Protein 7QFT (pdb70)

GO terms:
  GO:0005515 protein binding (F, IPI)
  GO:0005654 nucleoplasm (C, IDA)
  GO:0005576 extracellular region (C, IDA)
  GO:0005737 cytoplasm (C, IDA)
  GO:0045745 positive regulation of G protein-coupled receptor signaling pathway (P, IDA)
  GO:0004252 serine-type endopeptidase activity (F, IDA)
  GO:0005576 extracellular region (C, HDA)

Radius of gyration: 23.7 Å; Cα contacts (8 Å, |Δi|>4): 1244; chains: 2; bounding box: 54×42×67 Å

Foldseek 3Di:
DEPWFFDDLQPQQQKKFKDDPLDTAEIWGNAFQFKTKFFQVSDDPWIKIKGLDFFQPDPDPRIDIFTFPDKAQDPPQDVVLRFRGMIMTTTPDGHDDDSNHDGFAADQDLVDDFFKWKAKFQAAYPVRDTGRGITMDIKGWDDPVLQCVQVPPRDDPQKTWIAHQPWQDADAGSHGNTATATPRHGQWGQGAWDVVRGPNPHTGMTGGRSVCPVVVVVVVVD/DEPFAFDDLLPAQQKKFKDDPRHTAEIWGAAFQFKTKFFQVSDDQWIKIKGLDFFQVDDDPQIDIWTFPDKAQDPPQDVVLRFSGMIMTTTPDGRDDDSNHDGFAADQDLVDDQFKWKWKFQDAYPVRDTGRGMTMDIKGWDDPVLQCVLVPPRDDPQKTWIAHQPWQDADQGSHGGTATATPRHGQWGQGAWDPVRGPNRHTTITGGRNVCVVVVVVVVDD

Structure (mmCIF, N/CA/C/O backbone):
data_7QFT
#
_entry.id   7QFT
#
_cell.length_a   38.370
_cell.length_b   39.970
_cell.length_c   65.070
_cell.angle_alpha   81.900
_cell.angle_beta   84.950
_cell.angle_gamma   70.710
#
_symmetry.space_group_name_H-M   'P 1'
#
loop_
_entity.id
_entity.type
_entity.pdbx_description
1 polymer Kallikrein-6
2 polymer 'KLK6 Activity-Based Probe (Ahx-DPhe-Cha-Dht-Arg-DPP)'
3 water water
#
loop_
_atom_site.group_PDB
_atom_site.id
_atom_site.type_symbol
_atom_site.label_atom_id
_atom_site.label_alt_id
_atom_site.label_comp_id
_atom_site.label_asym_id
_atom_site.label_entity_id
_atom_site.label_seq_id
_atom_site.pdbx_PDB_ins_code
_atom_site.Cartn_x
_atom_site.Cartn_y
_atom_site.Cartn_z
_atom_site.occupancy
_atom_site.B_iso_or_equiv
_atom_site.auth_seq_id
_atom_site.auth_comp_id
_atom_site.auth_asym_id
_atom_site.auth_atom_id
_atom_site.pdbx_PDB_model_num
ATOM 1 N N . LEU A 1 1 ? 5.20013 9.36975 -5.04054 1.000 12.92000 16 LEU A N 1
ATOM 2 C CA . LEU A 1 1 ? 4.00839 10.22009 -5.07443 1.000 13.78000 16 LEU A CA 1
ATOM 3 C C . LEU A 1 1 ? 4.07856 11.24747 -3.95906 1.000 11.22000 16 LEU A C 1
ATOM 4 O O . LEU A 1 1 ? 4.62480 10.99915 -2.87950 1.000 13.36000 16 LEU A O 1
ATOM 9 N N . VAL A 1 2 ? 3.54556 12.43133 -4.24063 1.000 13.20000 17 VAL A N 1
ATOM 10 C CA . VAL A 1 2 ? 3.72237 13.58857 -3.37334 1.000 12.65000 17 VAL A CA 1
ATOM 11 C C . VAL A 1 2 ? 2.44109 13.83279 -2.60339 1.000 16.62000 17 VAL A C 1
ATOM 12 O O . VAL A 1 2 ? 1.33515 13.72172 -3.15245 1.000 14.58000 17 VAL A O 1
ATOM 16 N N . HIS A 1 3 ? 2.60389 14.17073 -1.32533 1.000 13.98000 18 HIS A N 1
ATOM 17 C CA . HIS A 1 3 ? 1.56956 14.63511 -0.41556 1.000 13.42000 18 HIS A CA 1
ATOM 18 C C . HIS A 1 3 ? 0.65483 13.52086 0.07137 1.000 14.88000 18 HIS A C 1
ATOM 19 O O . HIS A 1 3 ? -0.42581 13.79540 0.60012 1.000 16.69000 18 HIS A O 1
ATOM 26 N N . GLY A 1 4 ? 1.10786 12.27968 -0.01678 1.000 16.17000 19 GLY A N 1
ATOM 27 C CA . GLY A 1 4 ? 0.42963 11.12453 0.53091 1.000 16.87000 19 GLY A CA 1
ATOM 28 C C . GLY A 1 4 ? 1.06975 10.69242 1.83393 1.000 18.15000 19 GLY A C 1
ATOM 29 O O . GLY A 1 4 ? 1.62129 11.50703 2.58626 1.000 16.18000 19 GLY A O 1
ATOM 30 N N . GLY A 1 5 ? 0.95325 9.40646 2.13381 1.000 13.37000 20 GLY A N 1
ATOM 31 C CA . GLY A 1 5 ? 1.58442 8.86511 3.30708 1.000 12.50000 20 GLY A CA 1
ATOM 32 C C . GLY A 1 5 ? 1.73253 7.37812 3.12565 1.000 16.10000 20 GLY A C 1
ATOM 33 O O . GLY A 1 5 ? 1.28697 6.80860 2.13104 1.000 15.71000 20 GLY A O 1
ATOM 34 N N . PRO A 1 6 ? 2.38762 6.72304 4.07114 1.000 13.29000 21 PRO A N 1
ATOM 35 C CA . PRO A 1 6 ? 2.58864 5.27752 3.95020 1.000 15.46000 21 PRO A CA 1
ATOM 36 C C . PRO A 1 6 ? 1.26939 4.50706 3.87279 1.000 15.62000 21 PRO A C 1
ATOM 37 O O . PRO A 1 6 ? 0.31172 4.77066 4.61601 1.000 17.38000 21 PRO A O 1
ATOM 41 N N . CYS A 1 7 ? 1.21791 3.55604 2.94658 1.000 14.80000 22 CYS A N 1
ATOM 42 C CA . CYS A 1 7 ? 0.01621 2.75024 2.81934 1.000 13.09000 22 CYS A CA 1
ATOM 43 C C . CYS A 1 7 ? -0.14685 1.80583 3.99867 1.000 14.25000 22 CYS A C 1
ATOM 44 O O . CYS A 1 7 ? 0.81945 1.45168 4.68768 1.000 18.18000 22 CYS A O 1
ATOM 47 N N . ASP A 1 8 ? -1.39427 1.36852 4.19241 1.000 18.86000 23 ASP A N 1
ATOM 48 C CA . ASP A 1 8 ? -1.66938 0.22654 5.05586 1.000 25.99000 23 ASP A CA 1
ATOM 49 C C . ASP A 1 8 ? -1.00028 -1.01795 4.48924 1.000 20.66000 23 ASP A C 1
ATOM 50 O O . ASP A 1 8 ? -1.01560 -1.25912 3.27897 1.000 23.42000 23 ASP A O 1
ATOM 55 N N . LYS A 1 9 ? -0.40231 -1.79972 5.38759 1.000 20.08000 24 LYS A N 1
ATOM 56 C CA . LYS A 1 9 ? 0.39940 -2.95677 5.01304 1.000 17.11000 24 LYS A CA 1
ATOM 57 C C . LYS A 1 9 ? -0.38388 -3.99570 4.21086 1.000 19.21000 24 LYS A C 1
ATOM 58 O O . LYS A 1 9 ? 0.20196 -4.68340 3.36669 1.000 19.36000 24 LYS A O 1
ATOM 64 N N . THR A 1 10 ? -1.68568 -4.15383 4.47062 1.000 18.81000 25 THR A N 1
ATOM 65 C CA . THR A 1 10 ? -2.44322 -5.24705 3.86778 1.000 20.59000 25 THR A CA 1
ATOM 66 C C . THR A 1 10 ? -3.30775 -4.82720 2.68101 1.000 19.53000 25 THR A C 1
ATOM 67 O O . THR A 1 10 ? -4.04379 -5.65829 2.15833 1.000 24.53000 25 THR A O 1
ATOM 71 N N . SER A 1 11 ? -3.21038 -3.58387 2.22112 1.000 18.22000 26 SER A N 1
ATOM 72 C CA A SER A 1 11 ? -4.17540 -3.00853 1.29645 0.500 20.32000 26 SER A CA 1
ATOM 73 C CA B SER A 1 11 ? -4.18725 -3.04362 1.28886 0.500 20.32000 26 SER A CA 1
ATOM 74 C C . SER A 1 11 ? -3.68199 -2.94223 -0.13897 1.000 18.14000 26 SER A C 1
ATOM 75 O O . SER A 1 11 ? -4.42381 -2.47548 -1.00794 1.000 23.68000 26 SER A O 1
ATOM 80 N N . HIS A 1 12 ? -2.45605 -3.38626 -0.41673 1.000 15.57000 27 HIS A N 1
ATOM 81 C CA . HIS A 1 12 ? -1.87898 -3.24827 -1.75856 1.000 11.83000 27 HIS A CA 1
ATOM 82 C C . HIS A 1 12 ? -1.27143 -4.55317 -2.27778 1.000 12.01000 27 HIS A C 1
ATOM 83 O O . HIS A 1 12 ? -0.18473 -4.55711 -2.85226 1.000 13.03000 27 HIS A O 1
ATOM 90 N N . PRO A 1 13 ? -1.99465 -5.67755 -2.19046 1.000 12.07000 28 PRO A N 1
ATOM 91 C CA . PRO A 1 13 ? -1.37577 -6.96178 -2.56900 1.000 11.47000 28 PRO A CA 1
ATOM 92 C C . PRO A 1 13 ? -1.10495 -7.09698 -4.06853 1.000 10.04000 28 PRO A C 1
ATOM 93 O O . PRO A 1 13 ? -0.36784 -8.00661 -4.46620 1.000 13.72000 28 PRO A O 1
ATOM 97 N N . TYR A 1 14 ? -1.64853 -6.20822 -4.88844 1.000 12.51000 29 TYR A N 1
ATOM 98 C CA . TYR A 1 14 ? -1.44209 -6.20394 -6.32741 1.000 10.86000 29 TYR A CA 1
ATOM 99 C C . TYR A 1 14 ? -0.25502 -5.34930 -6.74678 1.000 13.75000 29 TYR A C 1
ATOM 100 O O . TYR A 1 14 ? 0.08024 -5.31856 -7.93500 1.000 12.31000 29 TYR A O 1
ATOM 109 N N . GLN A 1 15 ? 0.38582 -4.65445 -5.81658 1.000 11.50000 30 GLN A N 1
ATOM 110 C CA . GLN A 1 15 ? 1.42346 -3.71492 -6.21506 1.000 12.04000 30 GLN A CA 1
ATOM 111 C C . GLN A 1 15 ? 2.69135 -4.47116 -6.57314 1.000 11.81000 30 GLN A C 1
ATOM 112 O O . GLN A 1 15 ? 3.17022 -5.29260 -5.79310 1.000 13.70000 30 GLN A O 1
ATOM 118 N N . ALA A 1 16 ? 3.27817 -4.13484 -7.72095 1.000 12.00000 31 ALA A N 1
ATOM 119 C CA . ALA A 1 16 ? 4.56555 -4.67595 -8.11273 1.000 10.76000 31 ALA A CA 1
ATOM 120 C C . ALA A 1 16 ? 5.59674 -3.55655 -8.07436 1.000 12.24000 31 ALA A C 1
ATOM 121 O O . ALA A 1 16 ? 5.28875 -2.38585 -8.31017 1.000 12.92000 31 ALA A O 1
ATOM 123 N N . ALA A 1 17 ? 6.82697 -3.92826 -7.77054 1.000 12.47000 32 ALA A N 1
ATOM 124 C CA . ALA A 1 17 ? 7.96517 -3.03823 -7.89874 1.000 12.26000 32 ALA A CA 1
ATOM 125 C C . ALA A 1 17 ? 8.79702 -3.55621 -9.05683 1.000 13.25000 32 ALA A C 1
ATOM 126 O O . ALA A 1 17 ? 9.10611 -4.74863 -9.11094 1.000 15.57000 32 ALA A O 1
ATOM 128 N N . LEU A 1 18 ? 9.17874 -2.67004 -9.96339 1.000 11.31000 33 LEU A N 1
ATOM 129 C CA . LEU A 1 18 ? 10.01889 -3.03027 -11.09361 1.000 12.17000 33 LEU A CA 1
ATOM 130 C C . LEU A 1 18 ? 11.40715 -2.47984 -10.81872 1.000 12.83000 33 LEU A C 1
ATOM 131 O O . LEU A 1 18 ? 11.56643 -1.28387 -10.57470 1.000 14.40000 33 LEU A O 1
ATOM 136 N N . TYR A 1 19 ? 12.39985 -3.34929 -10.86766 1.000 13.45000 34 TYR A N 1
ATOM 137 C CA . TYR A 1 19 ? 13.77485 -2.96026 -10.61069 1.000 15.74000 34 TYR A CA 1
ATOM 138 C C . TYR A 1 19 ? 14.63476 -3.21672 -11.83729 1.000 14.20000 34 TYR A C 1
ATOM 139 O O . TYR A 1 19 ? 14.35283 -4.09040 -12.65948 1.000 15.15000 34 TYR A O 1
ATOM 148 N N . THR A 1 20 ? 15.70065 -2.43081 -11.94480 1.000 13.07000 35 THR A N 1
ATOM 149 C CA . THR A 1 20 ? 16.80962 -2.77684 -12.81715 1.000 14.70000 35 THR A CA 1
ATOM 150 C C . THR A 1 20 ? 18.07918 -2.47924 -12.04397 1.000 16.49000 35 THR A C 1
ATOM 151 O O . THR A 1 20 ? 18.12684 -1.51668 -11.26870 1.000 14.57000 35 THR A O 1
ATOM 155 N N . SER A 1 21 ? 19.07420 -3.35737 -12.20132 1.000 19.09000 36 SER A N 1
ATOM 156 C CA . SER A 1 21 ? 20.37706 -3.19488 -11.54487 1.000 18.51000 36 SER A CA 1
ATOM 157 C C . SER A 1 21 ? 20.22003 -3.01179 -10.03686 1.000 21.92000 36 SER A C 1
ATOM 158 O O . SER A 1 21 ? 20.94031 -2.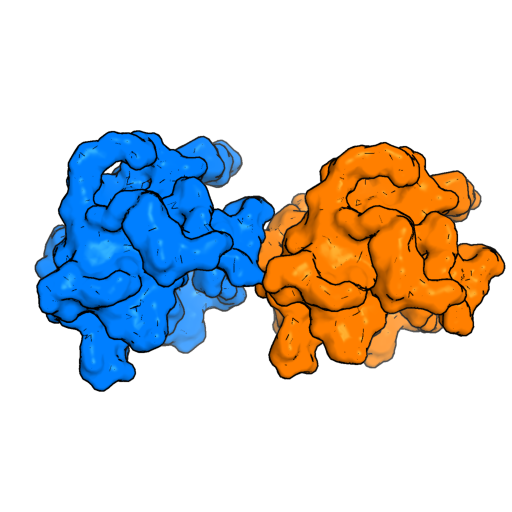23345 -9.40376 1.000 21.37000 36 SER A O 1
ATOM 161 N N . GLY A 1 22 ? 19.23444 -3.69774 -9.46208 1.000 18.88000 38 GLY A N 1
ATOM 162 C CA . GLY A 1 22 ? 19.04556 -3.70111 -8.02110 1.000 21.90000 38 GLY A CA 1
ATOM 163 C C . GLY A 1 22 ? 18.31941 -2.50463 -7.44958 1.000 17.61000 38 GLY A C 1
ATOM 164 O O . GLY A 1 22 ? 18.25114 -2.37033 -6.22585 1.000 19.65000 38 GLY A O 1
ATOM 165 N N . HIS A 1 23 ? 17.79745 -1.62102 -8.28746 1.000 17.11000 39 HIS A N 1
ATOM 166 C CA . HIS A 1 23 ? 17.17028 -0.39208 -7.82661 1.000 18.44000 39 HIS A CA 1
ATOM 167 C C . HIS A 1 23 ? 15.79994 -0.18728 -8.45578 1.000 18.77000 39 HIS A C 1
ATOM 168 O O . HIS A 1 23 ? 15.56709 -0.56241 -9.60280 1.000 15.27000 39 HIS A O 1
ATOM 175 N N . LEU A 1 24 ? 14.89100 0.39745 -7.68093 1.000 15.72000 40 LEU A N 1
ATOM 176 C CA . LEU A 1 24 ? 13.55141 0.71344 -8.17454 1.000 15.90000 40 LEU A CA 1
ATOM 177 C C . LEU A 1 24 ? 13.59364 1.53844 -9.45638 1.000 18.18000 40 LEU A C 1
ATOM 178 O O . LEU A 1 24 ? 14.29465 2.54553 -9.53627 1.000 18.27000 40 LEU A O 1
ATOM 183 N N . LEU A 1 25 ? 12.81887 1.11631 -10.45448 1.000 13.81000 41 LEU A N 1
ATOM 184 C CA . LEU A 1 25 ? 12.61420 1.88144 -11.67410 1.000 14.61000 41 LEU A CA 1
ATOM 185 C C . LEU A 1 25 ? 11.18833 2.40351 -11.79087 1.000 14.01000 41 LEU A C 1
ATOM 186 O O . LEU A 1 25 ? 10.95976 3.58073 -12.10233 1.000 17.81000 41 LEU A O 1
ATOM 191 N N . CYS A 1 26 ? 10.21850 1.53552 -11.54067 1.000 13.05000 42 CYS A N 1
ATOM 192 C CA . CYS A 1 26 ? 8.82478 1.83646 -11.81158 1.000 12.42000 42 CYS A CA 1
ATOM 193 C C . CYS A 1 26 ? 7.96708 1.00091 -10.89138 1.000 13.73000 42 CYS A C 1
ATOM 194 O O . CYS A 1 26 ? 8.45499 0.11417 -10.19832 1.000 11.69000 42 CYS A O 1
ATOM 197 N N . GLY A 1 27 ? 6.67699 1.31550 -10.87784 1.000 11.46000 43 GLY A N 1
ATOM 198 C CA . GLY A 1 27 ? 5.69492 0.41307 -10.33054 1.000 9.29000 43 GLY A CA 1
ATOM 199 C C . GLY A 1 27 ? 5.06996 -0.44885 -11.41079 1.000 13.48000 43 GLY A C 1
ATOM 200 O O . GLY A 1 27 ? 5.34375 -0.32424 -12.61006 1.000 11.02000 43 GLY A O 1
ATOM 201 N N . GLY A 1 28 ? 4.17847 -1.31656 -10.96201 1.000 10.13000 44 GLY A N 1
ATOM 202 C CA . GLY A 1 28 ? 3.43720 -2.19196 -11.85125 1.000 14.18000 44 GLY A CA 1
ATOM 203 C C . GLY A 1 28 ? 2.29653 -2.78954 -11.06092 1.000 11.42000 44 GLY A C 1
ATOM 204 O O . GLY A 1 28 ? 2.19065 -2.58960 -9.84775 1.000 12.56000 44 GLY A O 1
ATOM 205 N N . VAL A 1 29 ? 1.42280 -3.49518 -11.77171 1.000 10.35000 45 VAL A N 1
ATOM 206 C CA . VAL A 1 29 ? 0.23248 -4.07250 -11.15435 1.000 10.07000 45 VAL A CA 1
ATOM 207 C C . VAL A 1 29 ? 0.15298 -5.54749 -11.51960 1.000 13.95000 45 VAL A C 1
ATOM 208 O O . VAL A 1 29 ? 0.08655 -5.88935 -12.70522 1.000 12.12000 45 VAL A O 1
ATOM 212 N N . LEU A 1 30 ? 0.08852 -6.41797 -10.51452 1.000 11.95000 46 LEU A N 1
ATOM 213 C CA . LEU A 1 30 ? 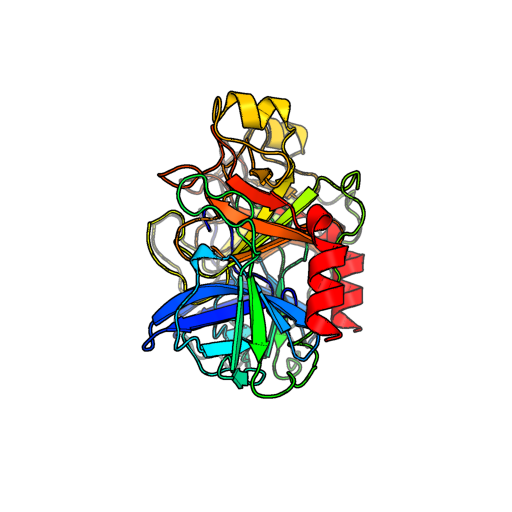-0.13882 -7.82308 -10.81140 1.000 9.76000 46 LEU A CA 1
ATOM 214 C C . LEU A 1 30 ? -1.58055 -7.95965 -11.25531 1.000 11.28000 46 LEU A C 1
ATOM 215 O O . LEU A 1 30 ? -2.48581 -7.60836 -10.49811 1.000 12.04000 46 LEU A O 1
ATOM 220 N N . ILE A 1 31 ? -1.80781 -8.44238 -12.47588 1.000 13.82000 47 ILE A N 1
ATOM 221 C CA . ILE A 1 31 ? -3.16636 -8.60394 -12.99216 1.000 12.60000 47 ILE A CA 1
ATOM 222 C C . ILE A 1 31 ? -3.53036 -10.05239 -13.26297 1.000 17.18000 47 ILE A C 1
ATOM 223 O O . ILE A 1 31 ? -4.68240 -10.31851 -13.61957 1.000 15.88000 47 ILE A O 1
ATOM 228 N N . HIS A 1 32 ? -2.58561 -10.97289 -13.15080 1.000 14.40000 48 HIS A N 1
ATOM 229 C CA . HIS A 1 32 ? -2.70618 -12.39260 -13.42321 1.000 13.97000 48 HIS A CA 1
ATOM 230 C C . HIS A 1 32 ? -1.46794 -13.00981 -12.78432 1.000 14.46000 48 HIS A C 1
ATOM 231 O O . HIS A 1 32 ? -0.42858 -12.35050 -12.70674 1.000 14.95000 48 HIS A O 1
ATOM 238 N N . PRO A 1 33 ? -1.51710 -14.23960 -12.31396 1.000 12.34000 49 PRO A N 1
ATOM 239 C CA . PRO A 1 33 ? -0.32858 -14.82329 -11.67221 1.000 12.15000 49 PRO A CA 1
ATOM 240 C C . PRO A 1 33 ? 0.93439 -14.77658 -12.52067 1.000 15.39000 49 PRO A C 1
ATOM 241 O O . PRO A 1 33 ? 2.04260 -14.71898 -11.97625 1.000 17.75000 49 PRO A O 1
ATOM 245 N N . LEU A 1 34 ? 0.78796 -14.71027 -13.84340 1.000 12.78000 50 LEU A N 1
ATOM 246 C CA . LEU A 1 34 ? 1.93149 -14.75654 -14.72510 1.000 14.22000 50 LEU A CA 1
ATOM 247 C C . LEU A 1 34 ? 2.27057 -13.39812 -15.31337 1.000 17.05000 50 LEU A C 1
ATOM 248 O O . LEU A 1 34 ? 3.26804 -13.29050 -16.03934 1.000 15.60000 50 LEU A O 1
ATOM 253 N N . TRP A 1 35 ? 1.48042 -12.35890 -15.02896 1.000 16.44000 51 TRP A N 1
ATOM 254 C CA . TRP A 1 35 ? 1.60924 -11.10400 -15.76640 1.000 12.58000 51 TRP A CA 1
ATOM 255 C C . TRP A 1 35 ? 1.46151 -9.87125 -14.89289 1.000 13.47000 51 TRP A C 1
ATOM 256 O O . TRP A 1 35 ? 0.47325 -9.71899 -14.15721 1.000 12.88000 51 TRP A O 1
ATOM 267 N N . VAL A 1 36 ? 2.39506 -8.95203 -15.08062 1.000 14.63000 52 VAL A N 1
ATOM 268 C CA . VAL A 1 36 ? 2.38749 -7.63943 -14.45131 1.000 12.08000 52 VAL A CA 1
ATOM 269 C C . VAL A 1 36 ? 2.15677 -6.59394 -15.53556 1.000 12.42000 52 VAL A C 1
ATOM 270 O O . VAL A 1 36 ? 2.81844 -6.61047 -16.57850 1.000 14.34000 52 VAL A O 1
ATOM 274 N N . LEU A 1 37 ? 1.18810 -5.72023 -15.31012 1.000 10.65000 53 LEU A N 1
ATOM 275 C CA . LEU A 1 37 ? 0.92500 -4.58864 -16.17396 1.000 12.59000 53 LEU A CA 1
ATOM 276 C C . LEU A 1 37 ? 1.72412 -3.37124 -15.70855 1.000 11.91000 53 LEU A C 1
ATOM 277 O O . LEU A 1 37 ? 1.85065 -3.10608 -14.50123 1.000 13.90000 53 LEU A O 1
ATOM 282 N N . THR A 1 38 ? 2.27920 -2.63684 -16.66827 1.000 9.83000 54 THR A N 1
ATOM 283 C CA . THR A 1 38 ? 3.03839 -1.43540 -16.33230 1.000 9.26000 54 THR A CA 1
ATOM 284 C C . THR A 1 38 ? 3.00702 -0.48223 -17.52083 1.000 11.81000 54 THR A C 1
ATOM 285 O O . THR A 1 38 ? 2.35187 -0.73739 -18.53378 1.000 11.74000 54 THR A O 1
ATOM 289 N N . ALA A 1 39 ? 3.73908 0.62795 -17.39859 1.000 10.72000 55 ALA A N 1
ATOM 290 C CA . ALA A 1 39 ? 3.83862 1.59257 -18.48721 1.000 9.98000 55 ALA A CA 1
ATOM 291 C C . ALA A 1 39 ? 4.89869 1.13915 -19.48188 1.000 10.85000 55 ALA A C 1
ATOM 292 O O . ALA A 1 39 ? 5.96429 0.66774 -19.09014 1.000 12.56000 55 ALA A O 1
ATOM 294 N N . ALA A 1 40 ? 4.62189 1.35217 -20.76513 1.000 13.04000 56 ALA A N 1
ATOM 295 C CA . ALA A 1 40 ? 5.61050 1.07272 -21.80617 1.000 9.92000 56 ALA A CA 1
ATOM 296 C C . ALA A 1 40 ? 6.89414 1.86673 -21.61313 1.000 17.12000 56 ALA A C 1
ATOM 297 O O . ALA A 1 40 ? 7.98104 1.36323 -21.90497 1.000 14.14000 56 ALA A O 1
ATOM 299 N N . HIS A 1 41 ? 6.80082 3.09767 -21.10796 1.000 13.94000 57 HIS A N 1
ATOM 300 C CA . HIS A 1 41 ? 8.01789 3.88290 -20.92657 1.000 16.91000 57 HIS A CA 1
ATOM 301 C C . HIS A 1 41 ? 8.93944 3.30301 -19.85518 1.000 16.46000 57 HIS A C 1
ATOM 302 O O . HIS A 1 41 ? 10.09578 3.73929 -19.75356 1.000 18.83000 57 HIS A O 1
ATOM 309 N N . CYS A 1 42 ? 8.48413 2.30132 -19.10220 1.000 12.86000 58 CYS A N 1
ATOM 310 C CA . CYS A 1 42 ? 9.33578 1.58159 -18.16144 1.000 12.08000 58 CYS A CA 1
ATOM 311 C C . CYS A 1 42 ? 10.16545 0.47226 -18.79837 1.000 17.58000 58 CYS A C 1
ATOM 312 O O . CYS A 1 42 ? 10.87343 -0.24095 -18.06795 1.000 16.69000 58 CYS A O 1
ATOM 315 N N . LYS A 1 43 ? 10.07430 0.25158 -20.10940 1.000 16.30000 59 LYS A N 1
ATOM 316 C CA . LYS A 1 43 ? 10.83107 -0.84509 -20.69198 1.000 15.30000 59 LYS A CA 1
ATOM 317 C C . LYS A 1 43 ? 12.32288 -0.59384 -20.56416 1.000 21.44000 59 LYS A C 1
ATOM 318 O O . LYS A 1 43 ? 12.83459 0.43890 -21.00248 1.000 20.32000 59 LYS A O 1
ATOM 324 N N . LYS A 1 44 ? 13.01947 -1.56895 -20.00509 1.000 17.67000 60 LYS A N 1
ATOM 325 C CA . LYS A 1 44 ? 14.47168 -1.58917 -20.00936 1.000 18.26000 60 LYS A CA 1
ATOM 326 C C . LYS A 1 44 ? 14.88499 -3.03983 -20.14078 1.000 18.06000 60 LYS A C 1
ATOM 327 O O . LYS A 1 44 ? 14.08108 -3.94463 -19.89352 1.000 19.06000 60 LYS A O 1
ATOM 333 N N . PRO A 1 45 ? 16.10452 -3.30435 -20.56411 1.000 17.93000 61 PRO A N 1
ATOM 334 C CA . PRO A 1 45 ? 16.55765 -4.69045 -20.55195 1.000 17.51000 61 PRO A CA 1
ATOM 335 C C . PRO A 1 45 ? 16.71735 -5.11545 -19.10156 1.000 18.96000 61 PRO A C 1
ATOM 336 O O . PRO A 1 45 ? 16.91701 -4.28704 -18.20807 1.000 22.87000 61 PRO A O 1
ATOM 340 N N . ASN A 1 46 ? 16.56034 -6.41603 -18.85781 1.000 20.98000 62 ASN A N 1
ATOM 341 C CA . ASN A 1 46 ? 16.86612 -6.98715 -17.54268 1.000 22.35000 62 ASN A CA 1
ATOM 342 C C . ASN A 1 46 ? 15.94026 -6.51063 -16.41332 1.000 18.55000 62 ASN A C 1
ATOM 343 O O . ASN A 1 46 ? 16.38832 -6.27167 -15.29198 1.000 20.31000 62 ASN A O 1
ATOM 348 N N . LEU A 1 47 ? 14.65359 -6.34223 -16.70948 1.000 16.67000 63 LEU A N 1
ATOM 349 C CA . LEU A 1 47 ? 13.70091 -5.95830 -15.67615 1.000 15.77000 63 LEU A CA 1
ATOM 350 C C . LEU A 1 47 ? 13.56120 -7.09293 -14.65982 1.000 15.69000 63 LEU A C 1
ATOM 351 O O . LEU A 1 47 ? 13.57063 -8.27663 -15.01620 1.000 18.22000 63 LEU A O 1
ATOM 356 N N . GLN A 1 48 ? 13.47692 -6.71994 -13.38194 1.000 15.50000 64 GLN A N 1
ATOM 357 C CA . GLN A 1 48 ? 13.17188 -7.62736 -12.28742 1.000 16.30000 64 GLN A CA 1
ATOM 358 C C . GLN A 1 48 ? 11.90079 -7.13955 -11.60904 1.000 16.64000 64 GLN A C 1
ATOM 359 O O . GLN A 1 48 ? 11.74886 -5.94196 -11.37708 1.000 18.15000 64 GLN A O 1
ATOM 365 N N . VAL A 1 49 ? 11.01327 -8.06388 -11.25630 1.000 14.53000 65 VAL A N 1
ATOM 366 C CA . VAL A 1 49 ? 9.75072 -7.76020 -10.57648 1.000 12.66000 65 VAL A CA 1
ATOM 367 C C . VAL A 1 49 ? 9.79652 -8.25911 -9.14119 1.000 12.89000 65 VAL A C 1
ATOM 368 O O . VAL A 1 49 ? 10.17457 -9.40991 -8.89612 1.000 15.47000 65 VAL A O 1
ATOM 372 N N . PHE A 1 50 ? 9.40699 -7.39873 -8.19336 1.000 12.70000 66 PHE A N 1
ATOM 373 C CA . PHE A 1 50 ? 9.20034 -7.80003 -6.80948 1.000 14.42000 66 PHE A CA 1
ATOM 374 C C . PHE A 1 50 ? 7.72917 -7.66029 -6.45593 1.000 12.07000 66 PHE A C 1
ATOM 375 O O . PHE A 1 50 ? 7.14431 -6.57825 -6.62007 1.000 12.85000 66 PHE A O 1
ATOM 383 N N . LEU A 1 51 ? 7.12791 -8.76924 -6.01577 1.000 12.51000 67 LEU A N 1
ATOM 384 C CA . LEU A 1 51 ? 5.75467 -8.79780 -5.53632 1.000 9.99000 67 LEU A CA 1
ATOM 385 C C . LEU A 1 51 ? 5.76475 -8.94445 -4.02361 1.000 15.48000 67 LEU A C 1
ATOM 386 O O . LEU A 1 51 ? 6.76010 -9.35223 -3.42648 1.000 14.07000 67 LEU A O 1
ATOM 391 N N . GLY A 1 52 ? 4.66511 -8.52429 -3.39946 1.000 11.83000 69 GLY A N 1
ATOM 392 C CA . GLY A 1 52 ? 4.52759 -8.67941 -1.95847 1.000 12.91000 69 GLY A CA 1
ATOM 393 C C . GLY A 1 52 ? 5.38689 -7.75406 -1.12975 1.000 13.17000 69 GLY A C 1
ATOM 394 O O . GLY A 1 52 ? 5.58857 -8.02654 0.05291 1.000 16.23000 69 GLY A O 1
ATOM 395 N N . LYS A 1 53 ? 5.89605 -6.66527 -1.71038 1.000 13.24000 70 LYS A N 1
ATOM 396 C CA . LYS A 1 53 ? 6.75323 -5.71731 -1.00789 1.000 13.76000 70 LYS A CA 1
ATOM 397 C C . LYS A 1 53 ? 5.94130 -4.58895 -0.39052 1.000 16.20000 70 LYS A C 1
ATOM 398 O O . LYS A 1 53 ? 4.88049 -4.20669 -0.89746 1.000 14.91000 70 LYS A O 1
ATOM 404 N N . HIS A 1 54 ? 6.48044 -4.03552 0.70560 1.000 15.88000 71 HIS A N 1
ATOM 405 C CA . HIS A 1 54 ? 5.92880 -2.87046 1.38242 1.000 12.07000 71 HIS A CA 1
ATOM 406 C C . HIS A 1 54 ? 7.06835 -1.90015 1.66753 1.000 14.68000 71 HIS A C 1
ATOM 407 O O . HIS A 1 54 ? 7.06235 -0.76433 1.18011 1.000 13.25000 71 HIS A O 1
ATOM 414 N N . ASN A 1 55 ? 8.08839 -2.36265 2.36326 1.000 14.40000 72 ASN A N 1
ATOM 415 C CA . ASN A 1 55 ? 9.28251 -1.56535 2.62159 1.000 12.34000 72 ASN A CA 1
ATOM 416 C C . ASN A 1 55 ? 10.37087 -2.11471 1.70225 1.000 15.66000 72 ASN A C 1
ATOM 417 O O . ASN A 1 55 ? 10.74092 -3.28898 1.82114 1.000 12.98000 72 ASN A O 1
ATOM 422 N N . LEU A 1 56 ? 10.89461 -1.26982 0.80157 1.0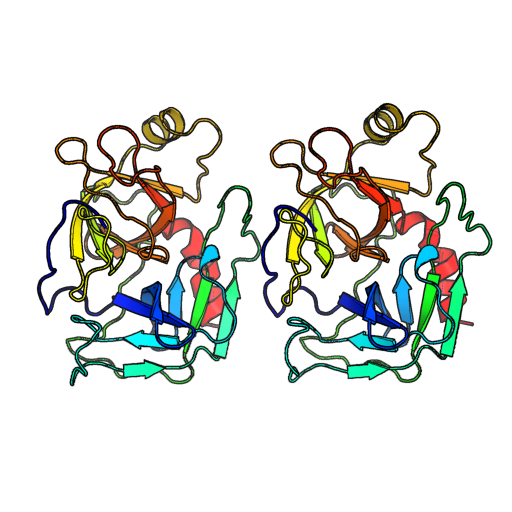00 14.11000 73 LEU A N 1
ATOM 423 C CA . LEU A 1 56 ? 11.80220 -1.77458 -0.23060 1.000 13.00000 73 LEU A CA 1
ATOM 424 C C . LEU A 1 56 ? 13.07791 -2.36063 0.34897 1.000 17.67000 73 LEU A C 1
ATOM 425 O O . LEU A 1 56 ? 13.53854 -3.41360 -0.10904 1.000 18.17000 73 LEU A O 1
ATOM 430 N N . GLY A 1 57 ? 13.63706 -1.73229 1.38137 1.000 12.81000 74 GLY A N 1
ATOM 431 C CA . GLY A 1 57 ? 14.92828 -2.21520 1.85727 1.000 16.73000 74 GLY A CA 1
ATOM 432 C C . GLY A 1 57 ? 14.86019 -3.38198 2.80863 1.000 16.47000 74 GLY A C 1
ATOM 433 O O . GLY A 1 57 ? 15.89561 -3.97840 3.10485 1.000 18.87000 74 GLY A O 1
ATOM 434 N N . GLN A 1 58 ? 13.66839 -3.75930 3.25712 1.000 17.31000 75 GLN A N 1
ATOM 435 C CA . GLN A 1 58 ? 13.55019 -4.89148 4.15051 1.000 21.26000 75 GLN A CA 1
ATOM 436 C C . GLN A 1 58 ? 13.41847 -6.13979 3.30042 1.000 18.58000 75 GLN A C 1
ATOM 437 O O . GLN A 1 58 ? 12.75886 -6.13434 2.25838 1.000 17.76000 75 GLN A O 1
ATOM 443 N N . GLN A 1 59 ? 14.03647 -7.22351 3.74182 1.000 17.94000 76 GLN A N 1
ATOM 444 C CA . GLN A 1 59 ? 13.78107 -8.49765 3.10268 1.000 20.41000 76 GLN A CA 1
ATOM 445 C C . GLN A 1 59 ? 12.53134 -9.01599 3.79568 1.000 22.59000 76 GLN A C 1
ATOM 446 O O . GLN A 1 59 ? 12.58094 -9.41733 4.96178 1.000 21.39000 76 GLN A O 1
ATOM 452 N N . GLU A 1 60 ? 11.43086 -9.08604 3.07084 1.000 15.38000 77 GLU A N 1
ATOM 453 C CA . GLU A 1 60 ? 10.14783 -9.34393 3.70459 1.000 13.73000 77 GLU A CA 1
ATOM 454 C C . GLU A 1 60 ? 9.69852 -10.76048 3.41094 1.000 16.21000 77 GLU A C 1
ATOM 455 O O . GLU A 1 60 ? 9.83365 -11.23853 2.28943 1.000 15.13000 77 GLU A O 1
ATOM 461 N N . SER A 1 61 ? 9.12149 -11.41404 4.42328 1.000 13.59000 78 SER A N 1
ATOM 462 C CA . SER A 1 61 ? 8.70025 -12.81224 4.27240 1.000 16.11000 78 SER A CA 1
ATOM 463 C C . SER A 1 61 ? 7.68226 -12.96334 3.15753 1.000 17.85000 78 SER A C 1
ATOM 464 O O . SER A 1 61 ? 7.57479 -14.03794 2.55267 1.000 20.38000 78 SER A O 1
ATOM 467 N N . SER A 1 62 ? 6.90364 -11.91705 2.89092 1.000 16.06000 79 SER A N 1
ATOM 468 C CA . SER A 1 62 ? 5.84049 -12.01427 1.90464 1.000 16.45000 79 SER A CA 1
ATOM 469 C C . SER A 1 62 ? 6.33091 -11.79312 0.48080 1.000 13.95000 79 SER A C 1
ATOM 470 O O . SER A 1 62 ? 5.53702 -11.95384 -0.45262 1.000 15.03000 79 SER A O 1
ATOM 473 N N . GLN A 1 63 ? 7.58062 -11.36944 0.28816 1.000 11.12000 80 GLN A N 1
ATOM 474 C CA . GLN A 1 63 ? 7.97644 -10.93257 -1.03398 1.000 12.86000 80 GLN A CA 1
ATOM 475 C C . GLN A 1 63 ? 8.32949 -12.10107 -1.94399 1.000 14.28000 80 GLN A C 1
ATOM 476 O O . GLN A 1 63 ? 8.70501 -13.19498 -1.49857 1.000 16.64000 80 GLN A O 1
ATOM 482 N N . GLU A 1 64 ? 8.20755 -11.85424 -3.24240 1.000 13.64000 81 GLU A N 1
ATOM 483 C CA . GLU A 1 64 ? 8.63828 -12.82659 -4.23040 1.000 14.45000 81 GLU A CA 1
ATOM 484 C C . GLU A 1 64 ? 9.35985 -12.05026 -5.32455 1.000 19.46000 81 GLU A C 1
ATOM 485 O O . GLU A 1 64 ? 8.90887 -10.97885 -5.73679 1.000 17.82000 81 GLU A O 1
ATOM 491 N N . GLN A 1 65 ? 10.46767 -12.59363 -5.81228 1.000 18.91000 82 GLN A N 1
ATOM 492 C CA . GLN A 1 65 ? 11.24908 -11.94280 -6.85454 1.000 17.05000 82 GLN A CA 1
ATOM 493 C C . GLN A 1 65 ? 11.10038 -12.76813 -8.11913 1.000 17.79000 82 GLN A C 1
ATOM 494 O O . GLN A 1 65 ? 11.08077 -14.00396 -8.06425 1.000 22.05000 82 GLN A O 1
ATOM 500 N N . SER A 1 66 ? 10.94990 -12.09424 -9.25549 1.000 17.44000 83 SER A N 1
ATOM 501 C CA . SER A 1 66 ? 10.87515 -12.82780 -10.51176 1.000 19.75000 83 SER A CA 1
ATOM 502 C C . SER A 1 66 ? 11.52249 -12.03974 -11.63413 1.000 27.29000 83 SER A C 1
ATOM 503 O O . SER A 1 66 ? 11.28431 -10.84134 -11.77457 1.000 20.12000 83 SER A O 1
ATOM 506 N N . SER A 1 67 ? 12.33278 -12.71688 -12.43989 1.000 27.88000 84 SER A N 1
ATOM 507 C CA A SER A 1 67 ? 12.79418 -12.09623 -13.66806 0.500 22.98000 84 SER A CA 1
ATOM 508 C CA B SER A 1 67 ? 12.80281 -12.11868 -13.67801 0.500 23.01000 84 SER A CA 1
ATOM 509 C C . SER A 1 67 ? 11.65589 -12.04043 -14.68233 1.000 20.73000 84 SER A C 1
ATOM 510 O O . SER A 1 67 ? 10.72596 -12.85753 -14.67311 1.000 19.78000 84 SER A O 1
ATOM 515 N N . VAL A 1 68 ? 11.72553 -11.05242 -15.53675 1.000 20.69000 85 VAL A N 1
ATOM 516 C CA . VAL A 1 68 ? 10.77453 -10.89026 -16.61586 1.000 17.44000 85 VAL A CA 1
ATOM 517 C C . VAL A 1 68 ? 11.34608 -11.61995 -17.81732 1.000 18.16000 85 VAL A C 1
ATOM 518 O O . VAL A 1 68 ? 12.49136 -11.36253 -18.20665 1.000 23.69000 85 VAL A O 1
ATOM 522 N N . VAL A 1 69 ? 10.56933 -12.54124 -18.38880 1.000 16.58000 86 VAL A N 1
ATOM 523 C CA . VAL A 1 69 ? 11.05015 -13.28383 -19.55291 1.000 19.04000 86 VAL A CA 1
ATOM 524 C C . VAL A 1 69 ? 10.50159 -12.74333 -20.86701 1.000 21.93000 86 VAL A C 1
ATOM 525 O O . VAL A 1 69 ? 11.00043 -13.12557 -21.93603 1.000 27.49000 86 VAL A O 1
ATOM 529 N N . ARG A 1 70 ? 9.45978 -11.91956 -20.82955 1.000 19.39000 87 ARG A N 1
ATOM 530 C CA . ARG A 1 70 ? 8.89427 -11.34715 -22.04188 1.000 17.27000 87 ARG A CA 1
ATOM 531 C C . ARG A 1 70 ? 8.26701 -10.02150 -21.65937 1.000 17.63000 87 ARG A C 1
ATOM 532 O O . ARG A 1 70 ? 7.58785 -9.94738 -20.63906 1.000 16.85000 87 ARG A O 1
ATOM 540 N N . ALA A 1 71 ? 8.51882 -8.98434 -22.44946 1.000 17.66000 88 ALA A N 1
ATOM 541 C CA . ALA A 1 71 ? 7.92114 -7.67621 -22.24669 1.000 16.82000 88 ALA A CA 1
ATOM 542 C C . ALA A 1 71 ? 7.18923 -7.32150 -23.53012 1.000 18.12000 88 ALA A C 1
ATOM 543 O O . ALA A 1 71 ? 7.79761 -7.29853 -24.60782 1.000 27.49000 88 ALA A O 1
ATOM 545 N N . VAL A 1 72 ? 5.88870 -7.11476 -23.43645 1.000 14.16000 89 VAL A N 1
ATOM 546 C CA . VAL A 1 72 ? 5.04987 -6.90886 -24.60656 1.000 10.90000 89 VAL A CA 1
ATOM 547 C C . VAL A 1 72 ? 4.60143 -5.46048 -24.57352 1.000 12.87000 89 VAL A C 1
ATOM 548 O O . VAL A 1 72 ? 3.71969 -5.08465 -23.79364 1.000 14.81000 89 VAL A O 1
ATOM 552 N N . ILE A 1 73 ? 5.26406 -4.62604 -25.35538 1.000 12.93000 90 ILE A N 1
ATOM 553 C CA . ILE A 1 73 ? 4.85847 -3.24258 -25.49117 1.000 11.85000 90 ILE A CA 1
ATOM 554 C C . ILE A 1 73 ? 3.64563 -3.16227 -26.40080 1.000 16.88000 90 ILE A C 1
ATOM 555 O O . ILE A 1 73 ? 3.58441 -3.81413 -27.45343 1.000 16.58000 90 ILE A O 1
ATOM 560 N N . HIS A 1 74 ? 2.67905 -2.34089 -26.01730 1.000 15.53000 91 HIS A N 1
ATOM 561 C CA . HIS A 1 74 ? 1.52443 -2.17206 -26.87606 1.000 12.02000 91 HIS A CA 1
ATOM 562 C C . HIS A 1 74 ? 1.96546 -1.77068 -28.28344 1.000 14.86000 91 HIS A C 1
ATOM 563 O O . HIS A 1 74 ? 2.83155 -0.89147 -28.42982 1.000 14.50000 91 HIS A O 1
ATOM 570 N N . PRO A 1 75 ? 1.40997 -2.39447 -29.33262 1.000 16.34000 92 PRO A N 1
ATOM 571 C CA . PRO A 1 75 ? 1.88610 -2.10869 -30.69756 1.000 16.09000 92 PRO A CA 1
ATOM 572 C C . PRO A 1 75 ? 1.70497 -0.66901 -31.10428 1.000 15.92000 92 PRO A C 1
ATOM 573 O O . PRO A 1 75 ? 2.45150 -0.17164 -31.95889 1.000 18.88000 92 PRO A O 1
ATOM 577 N N . ASP A 1 76 ? 0.75626 0.03997 -30.50127 1.000 15.39000 93 ASP A N 1
ATOM 578 C CA . ASP A 1 76 ? 0.48830 1.42742 -30.84313 1.000 17.85000 93 ASP A CA 1
ATOM 579 C C . ASP A 1 76 ? 1.11363 2.42977 -29.88336 1.000 14.70000 93 ASP A C 1
ATOM 580 O O . ASP A 1 76 ? 0.79950 3.62119 -29.96848 1.000 18.19000 93 ASP A O 1
ATOM 585 N N . TYR A 1 77 ? 1.99736 1.98561 -28.98370 1.000 14.80000 94 TYR A N 1
ATOM 586 C CA . TYR A 1 77 ? 2.65446 2.93082 -28.09715 1.000 15.28000 94 TYR A CA 1
ATOM 587 C C . TYR A 1 77 ? 3.40363 3.97954 -28.92377 1.000 15.46000 94 TYR A C 1
ATOM 588 O O . TYR A 1 77 ? 4.10720 3.65068 -29.88675 1.000 16.36000 94 TYR A O 1
ATOM 597 N N . ASP A 1 78 ? 3.18245 5.24885 -28.59592 1.000 13.70000 95 ASP A N 1
ATOM 598 C CA . ASP A 1 78 ? 3.88021 6.38811 -29.20587 1.000 14.75000 95 ASP A CA 1
ATOM 599 C C . ASP A 1 78 ? 4.65568 7.07475 -28.09426 1.000 17.49000 95 ASP A C 1
ATOM 600 O O . ASP A 1 78 ? 4.08037 7.84681 -27.32071 1.000 16.25000 95 ASP A O 1
ATOM 605 N N . ALA A 1 79 ? 5.96895 6.83011 -28.01775 1.000 13.90000 96 ALA A N 1
ATOM 606 C CA . ALA A 1 79 ? 6.74716 7.41750 -26.93455 1.000 17.28000 96 ALA A CA 1
ATOM 607 C C . ALA A 1 79 ? 6.68416 8.93798 -26.94483 1.000 17.77000 96 ALA A C 1
ATOM 608 O O . ALA A 1 79 ? 6.64996 9.55890 -25.88137 1.000 19.05000 96 ALA A O 1
ATOM 610 N N . ALA A 1 80 ? 6.68896 9.56733 -28.12872 1.000 13.84000 97 ALA A N 1
ATOM 611 C CA . ALA A 1 80 ? 6.77871 11.03046 -28.14549 1.000 16.39000 97 ALA A CA 1
ATOM 612 C C . ALA A 1 80 ? 5.55466 11.68450 -27.52210 1.000 17.51000 97 ALA A C 1
ATOM 613 O O . ALA A 1 80 ? 5.67413 12.69804 -26.81898 1.000 17.53000 97 ALA A O 1
ATOM 615 N N . SER A 1 81 ? 4.37127 11.15407 -27.79078 1.000 16.66000 98 SER A N 1
ATOM 616 C CA . SER A 1 81 ? 3.15865 11.73859 -27.23181 1.000 15.74000 98 SER A CA 1
ATOM 617 C C . SER A 1 81 ? 2.72454 11.05285 -25.95028 1.000 18.06000 98 SER A C 1
ATOM 618 O O . SER A 1 81 ? 1.77889 11.52561 -25.30499 1.000 19.69000 98 SER A O 1
ATOM 621 N N . HIS A 1 82 ? 3.39280 9.96570 -25.56318 1.000 14.78000 99 HIS A N 1
ATOM 622 C CA . HIS A 1 82 ? 3.00232 9.11925 -24.44017 1.000 16.97000 99 HIS A CA 1
ATOM 623 C C . HIS A 1 82 ? 1.68550 8.38444 -24.66913 1.000 15.17000 99 HIS A C 1
ATOM 624 O O . HIS A 1 82 ? 1.13425 7.80642 -23.73654 1.000 17.13000 99 HIS A O 1
ATOM 631 N N . ASP A 1 83 ? 1.17900 8.35345 -25.89873 1.000 12.15000 100 ASP A N 1
ATOM 632 C CA . ASP A 1 83 ? -0.09703 7.69062 -26.15514 1.000 12.70000 100 ASP A CA 1
ATOM 633 C C . ASP A 1 83 ? 0.08163 6.17096 -26.11314 1.000 12.97000 100 ASP A C 1
ATOM 634 O O . ASP A 1 83 ? 1.04333 5.61385 -26.65691 1.000 13.34000 100 ASP A O 1
ATOM 639 N N . GLN A 1 84 ? -0.87135 5.49240 -25.47501 1.000 10.70000 101 GLN A N 1
ATOM 640 C CA . GLN A 1 84 ? -0.89234 4.02831 -25.38863 1.000 10.69000 101 GLN A CA 1
ATOM 641 C C . GLN A 1 84 ? 0.28408 3.48012 -24.57373 1.000 12.25000 101 GLN A C 1
ATOM 642 O O . GLN A 1 84 ? 0.92309 2.49496 -24.93822 1.000 12.55000 101 GLN A O 1
ATOM 648 N N . ASP A 1 85 ? 0.50587 4.09455 -23.40956 1.000 13.28000 102 ASP A N 1
ATOM 649 C CA . ASP A 1 85 ? 1.66400 3.83072 -22.55308 1.000 9.30000 102 ASP A CA 1
ATOM 650 C C . ASP A 1 85 ? 1.35300 2.62662 -21.67086 1.000 11.72000 102 ASP A C 1
ATOM 651 O O . ASP A 1 85 ? 1.05225 2.73540 -20.47546 1.000 12.87000 102 ASP A O 1
ATOM 656 N N . ILE A 1 86 ? 1.45455 1.44904 -22.26768 1.000 12.49000 103 ILE A N 1
ATOM 657 C CA . ILE A 1 86 ? 1.07623 0.23374 -21.55327 1.000 13.24000 103 ILE A CA 1
ATOM 658 C C . ILE A 1 86 ? 1.91326 -0.91979 -22.08216 1.000 11.47000 103 ILE A C 1
ATOM 659 O O . ILE A 1 86 ? 2.21667 -0.99710 -23.27335 1.000 13.44000 103 ILE A O 1
ATOM 664 N N . MET A 1 87 ? 2.27345 -1.81937 -21.17679 1.000 12.19000 104 MET A N 1
ATOM 665 C CA . MET A 1 87 ? 3.19735 -2.92704 -21.40417 1.000 11.65000 104 MET A CA 1
ATOM 666 C C . MET A 1 87 ? 2.82811 -4.07004 -20.47821 1.000 12.51000 104 MET A C 1
ATOM 667 O O . MET A 1 87 ? 2.46155 -3.85998 -19.31852 1.000 12.94000 104 MET A O 1
ATOM 672 N N . LEU A 1 88 ? 2.91441 -5.27863 -20.99780 1.000 11.26000 105 LEU A N 1
ATOM 673 C CA . LEU A 1 88 ? 2.69339 -6.47949 -20.20377 1.000 10.66000 105 LEU A CA 1
ATOM 674 C C . LEU A 1 88 ? 4.01173 -7.20201 -19.97509 1.000 11.74000 105 LEU A C 1
ATOM 675 O O . LEU A 1 88 ? 4.77903 -7.43112 -20.92643 1.000 14.66000 105 LEU A O 1
ATOM 680 N N . LEU A 1 89 ? 4.27730 -7.56174 -18.73152 1.000 13.69000 106 LEU A N 1
ATOM 681 C CA . LEU A 1 89 ? 5.48504 -8.29306 -18.37167 1.000 12.28000 106 LEU A CA 1
ATOM 682 C C . LEU A 1 89 ? 5.11027 -9.71659 -17.99103 1.000 15.23000 106 LEU A C 1
ATOM 683 O O . LEU A 1 89 ? 4.34390 -9.93052 -17.05154 1.000 13.20000 106 LEU A O 1
ATOM 688 N N . ARG A 1 90 ? 5.67428 -10.68494 -18.69293 1.000 14.86000 107 ARG A N 1
ATOM 689 C CA . ARG A 1 90 ? 5.47999 -12.08349 -18.34637 1.000 13.53000 107 ARG A CA 1
ATOM 690 C C . ARG A 1 90 ? 6.54189 -12.51738 -17.34899 1.000 15.70000 107 ARG A C 1
ATOM 691 O O . ARG A 1 90 ? 7.74066 -12.34656 -17.59338 1.000 15.46000 107 ARG A O 1
ATOM 699 N N . LEU A 1 91 ? 6.08959 -13.04622 -16.21267 1.000 14.67000 108 LEU A N 1
ATOM 700 C CA . LEU A 1 91 ? 6.97462 -13.50560 -15.16034 1.000 15.97000 108 LEU A CA 1
ATOM 701 C C . LEU A 1 91 ? 7.52268 -14.87852 -15.52000 1.000 18.33000 108 LEU A C 1
ATOM 702 O O . LEU A 1 91 ? 6.87256 -15.66382 -16.21045 1.000 21.92000 108 LEU A O 1
ATOM 707 N N . ALA A 1 92 ? 8.73570 -15.15813 -15.03870 1.000 25.55000 109 ALA A N 1
ATOM 708 C CA . ALA A 1 92 ? 9.35461 -16.44964 -15.32171 1.000 28.71000 109 ALA A CA 1
ATOM 709 C C . ALA A 1 92 ? 8.52643 -17.61649 -14.77971 1.000 28.45000 109 ALA A C 1
ATOM 710 O O . ALA A 1 92 ? 8.56610 -18.71906 -15.34372 1.000 32.28000 109 ALA A O 1
ATOM 712 N N . ARG A 1 93 ? 7.78921 -17.40998 -13.68904 1.000 23.11000 110 ARG A N 1
ATOM 713 C CA . ARG A 1 93 ? 6.95827 -18.45113 -13.09578 1.000 28.32000 110 ARG A CA 1
ATOM 714 C C . ARG A 1 93 ? 5.72673 -17.79315 -12.50207 1.000 25.21000 110 ARG A C 1
ATOM 715 O O . ARG A 1 93 ? 5.79307 -16.62372 -12.10355 1.000 24.02000 110 ARG A O 1
ATOM 717 N N . PRO A 1 94 ? 4.60084 -18.50547 -12.41213 1.000 27.36000 111 PRO A N 1
ATOM 718 C CA . PRO A 1 94 ? 3.41686 -17.89941 -11.79549 1.000 23.35000 111 PRO A CA 1
ATOM 719 C C . PRO A 1 94 ? 3.71290 -17.50256 -10.35681 1.000 29.84000 111 PRO A C 1
ATOM 720 O O . PRO A 1 94 ? 4.34907 -18.24258 -9.60580 1.000 28.22000 111 PRO A O 1
ATOM 724 N N . ALA A 1 95 ? 3.26812 -16.30415 -9.99301 1.000 17.95000 112 ALA A N 1
ATOM 725 C CA . ALA A 1 95 ? 3.37618 -15.84026 -8.62182 1.000 17.68000 112 ALA A CA 1
ATOM 726 C C . ALA A 1 95 ? 2.58261 -16.75148 -7.70447 1.000 17.71000 112 ALA A C 1
ATOM 727 O O . ALA A 1 95 ? 1.51422 -17.24703 -8.07593 1.000 19.25000 112 ALA A O 1
ATOM 729 N N . LYS A 1 96 ? 3.12237 -16.98569 -6.50609 1.000 19.68000 113 LYS A N 1
ATOM 730 C CA . LYS A 1 96 ? 2.45208 -17.76167 -5.45624 1.000 16.24000 113 LYS A CA 1
ATOM 731 C C . LYS A 1 96 ? 1.53044 -16.79731 -4.71569 1.000 17.59000 113 LYS A C 1
ATOM 732 O O . LYS A 1 96 ? 1.98493 -15.95149 -3.93637 1.000 18.42000 113 LYS A O 1
ATOM 738 N N . LEU A 1 97 ? 0.22987 -16.87581 -4.98407 1.000 16.81000 114 LEU A N 1
ATOM 739 C CA . LEU A 1 97 ? -0.69054 -15.91783 -4.38957 1.000 14.05000 114 LEU A CA 1
ATOM 740 C C . LEU A 1 97 ? -0.85633 -16.15601 -2.88867 1.000 19.10000 114 LEU A C 1
ATOM 741 O O . LEU A 1 97 ? -0.77012 -17.28786 -2.38640 1.000 16.76000 114 LEU A O 1
ATOM 746 N N . SER A 1 98 ? -1.13676 -15.07418 -2.17650 1.000 13.95000 115 SER A N 1
ATOM 747 C CA . SER A 1 98 ? -1.26574 -15.10273 -0.71605 1.000 16.76000 115 SER A CA 1
ATOM 748 C C . SER A 1 98 ? -2.10993 -13.90708 -0.31730 1.000 13.95000 115 SER A C 1
ATOM 749 O O . SER A 1 98 ? -2.62667 -13.18774 -1.17558 1.000 14.82000 115 SER A O 1
ATOM 752 N N . GLU A 1 99 ? -2.24447 -13.66453 0.99351 1.000 15.91000 116 GLU A N 1
ATOM 753 C CA . GLU A 1 99 ? -2.94688 -12.45920 1.41574 1.000 20.26000 116 GLU A CA 1
ATOM 754 C C . GLU A 1 99 ? -2.25468 -11.20162 0.92704 1.000 17.33000 116 GLU A C 1
ATOM 755 O O . GLU A 1 99 ? -2.90252 -10.16751 0.74042 1.000 19.08000 116 GLU A O 1
ATOM 761 N N . LEU A 1 100 ? -0.94344 -11.26559 0.72815 1.000 15.77000 117 LEU A N 1
ATOM 762 C CA . LEU A 1 100 ? -0.16373 -10.09079 0.39283 1.000 18.52000 117 LEU A CA 1
ATOM 763 C C . LEU A 1 100 ? 0.24780 -10.06071 -1.07264 1.000 14.39000 117 LEU A C 1
ATOM 764 O O . LEU A 1 100 ? 0.90580 -9.10749 -1.49636 1.000 15.38000 117 LEU A O 1
ATOM 769 N N . ILE A 1 101 ? -0.14669 -11.06134 -1.86760 1.000 12.61000 118 ILE A N 1
ATOM 770 C CA . ILE A 1 101 ? 0.14278 -11.11032 -3.31081 1.000 14.97000 118 ILE A CA 1
ATOM 771 C C . ILE A 1 101 ? -1.13333 -11.59553 -3.98822 1.000 12.74000 118 ILE A C 1
ATOM 772 O O . ILE A 1 101 ? -1.47154 -12.78017 -3.89212 1.000 14.31000 118 ILE A O 1
ATOM 777 N N . GLN A 1 102 ? -1.85055 -10.68302 -4.65552 1.000 14.25000 119 GLN A N 1
ATOM 778 C CA . GLN A 1 102 ? -3.14919 -10.96586 -5.27330 1.000 15.57000 119 GLN A CA 1
ATOM 779 C C . GLN A 1 102 ? -3.26959 -10.09928 -6.51054 1.000 13.66000 119 GLN A C 1
ATOM 780 O O . GLN A 1 102 ? -2.81915 -8.95100 -6.48556 1.000 15.29000 119 GLN A O 1
ATOM 786 N N . PRO A 1 103 ? -3.87717 -10.58960 -7.58511 1.000 13.09000 120 PRO A N 1
ATOM 787 C CA . PRO A 1 103 ? -4.11851 -9.72510 -8.74142 1.000 13.19000 120 PRO A CA 1
ATOM 788 C C . PRO A 1 103 ? -5.24739 -8.75006 -8.45603 1.000 11.46000 120 PRO A C 1
ATOM 789 O O . PRO A 1 103 ? -6.10700 -8.96194 -7.59334 1.000 14.94000 120 PRO A O 1
ATOM 793 N N . LEU A 1 104 ? -5.23728 -7.65720 -9.20721 1.000 13.33000 121 LEU A N 1
ATOM 794 C CA . LEU A 1 104 ? -6.27677 -6.64627 -9.15245 1.000 11.58000 121 LEU A CA 1
ATOM 795 C C . LEU A 1 104 ? -7.12570 -6.72502 -10.40903 1.000 14.91000 121 LEU A C 1
ATOM 796 O O . LEU A 1 104 ? -6.59240 -6.68576 -11.52952 1.000 14.32000 121 LEU A O 1
ATOM 801 N N . PRO A 1 105 ? -8.44433 -6.84133 -10.28147 1.000 12.86000 122 PRO A N 1
ATOM 802 C CA . PRO A 1 105 ? -9.27741 -6.88529 -11.48272 1.000 15.24000 122 PRO A CA 1
ATOM 803 C C . PRO A 1 105 ? -9.22023 -5.56876 -12.25143 1.000 17.14000 122 PRO A C 1
ATOM 804 O O . PRO A 1 105 ? -9.10951 -4.48611 -11.67260 1.000 12.76000 122 PRO A O 1
ATOM 808 N N . LEU A 1 106 ? -9.29318 -5.68179 -13.57682 1.000 16.11000 123 LEU A N 1
ATOM 809 C CA . LEU A 1 106 ? -9.28872 -4.52697 -14.46368 1.000 12.88000 123 LEU A CA 1
ATOM 810 C C . LEU A 1 106 ? -10.67195 -3.89992 -14.51160 1.000 15.66000 123 LEU A C 1
ATOM 811 O O . LEU A 1 106 ? -11.68520 -4.59943 -14.50703 1.000 17.17000 123 LEU A O 1
ATOM 816 N N . GLU A 1 107 ? -10.71598 -2.57966 -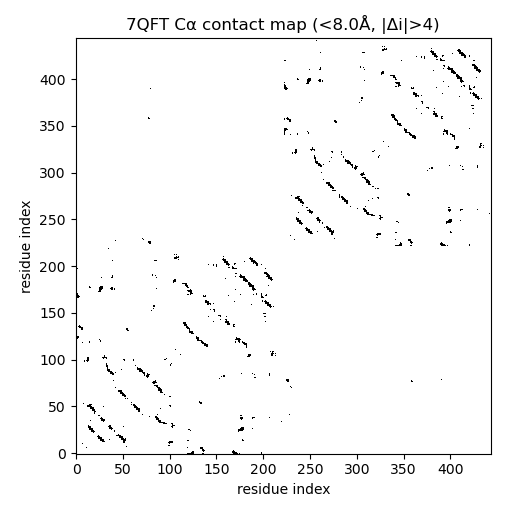14.56007 1.000 13.48000 124 GLU A N 1
ATOM 817 C CA . GLU A 1 107 ? -11.95322 -1.90698 -14.91845 1.000 12.60000 124 GLU A CA 1
ATOM 818 C C . GLU A 1 107 ? -12.17507 -2.08045 -16.41348 1.000 15.49000 124 GLU A C 1
ATOM 819 O O . GLU A 1 107 ? -11.34383 -1.67176 -17.22418 1.000 20.02000 124 GLU A O 1
ATOM 825 N N . ARG A 1 108 ? -13.28689 -2.70215 -16.78379 1.000 16.89000 125 ARG A N 1
ATOM 826 C CA . ARG A 1 108 ? -13.59030 -2.87970 -18.19454 1.000 20.84000 125 ARG A CA 1
ATOM 827 C C . ARG A 1 108 ? -14.47415 -1.77966 -18.75803 1.000 18.97000 125 ARG A C 1
ATOM 828 O O . ARG A 1 108 ? -14.52342 -1.61381 -19.98056 1.000 20.67000 125 ARG A O 1
ATOM 836 N N . ASP A 1 109 ? -15.09606 -0.98670 -17.89636 1.000 17.68000 127 ASP A N 1
ATOM 837 C CA . ASP A 1 109 ? -16.08848 0.00269 -18.29328 1.000 18.38000 127 ASP A CA 1
ATOM 838 C C . ASP A 1 109 ? -15.41696 1.37049 -18.28618 1.000 17.09000 127 ASP A C 1
ATOM 839 O O . ASP A 1 109 ? -15.09418 1.90608 -17.21783 1.000 21.73000 127 ASP A O 1
ATOM 844 N N . CYS A 1 110 ? -15.20795 1.94140 -19.47144 1.000 18.98000 128 CYS A N 1
ATOM 845 C CA . CYS A 1 110 ? -14.63549 3.28571 -19.51641 1.000 20.53000 128 CYS A CA 1
ATOM 846 C C . CYS A 1 110 ? -15.57008 4.32682 -18.90905 1.000 23.27000 128 CYS A C 1
ATOM 847 O O . CYS A 1 110 ? -15.12009 5.42478 -18.57939 1.000 27.21000 128 CYS A O 1
ATOM 850 N N . SER A 1 111 ? -16.85505 3.99331 -18.75108 1.000 26.16000 129 SER A N 1
ATOM 851 C CA . SER A 1 111 ? -17.85896 4.87105 -18.16159 1.000 23.04000 129 SER A CA 1
ATOM 852 C C . SER A 1 111 ? -18.11357 4.54999 -16.69425 1.000 21.87000 129 SER A C 1
ATOM 853 O O . SER A 1 111 ? -19.16797 4.90325 -16.16063 1.000 23.62000 129 SER A O 1
ATOM 856 N N . ALA A 1 112 ? -17.19133 3.84813 -16.04237 1.000 18.12000 130 ALA A N 1
ATOM 857 C CA . ALA A 1 112 ? -17.39707 3.43628 -14.66402 1.000 18.96000 130 ALA A CA 1
ATOM 858 C C . ALA A 1 112 ? -17.72616 4.63203 -13.77945 1.000 22.44000 130 ALA A C 1
ATOM 859 O O . ALA A 1 112 ? -17.25925 5.75192 -14.00907 1.000 31.09000 130 ALA A O 1
ATOM 861 N N . GLN A 1 113 ? -18.57374 4.39913 -12.77942 1.000 20.79000 132 GLN A N 1
ATOM 862 C CA . GLN A 1 113 ? -19.10217 5.52003 -12.01321 1.000 28.26000 132 GLN A CA 1
ATOM 863 C C . GLN A 1 113 ? -18.20924 5.97368 -10.86474 1.000 29.57000 132 GLN A C 1
ATOM 864 O O . GLN A 1 113 ? -18.35299 7.11899 -10.41736 1.000 31.63000 132 GLN A O 1
ATOM 870 N N . THR A 1 114 ? -17.28517 5.13744 -10.38470 1.000 19.46000 133 THR A N 1
ATOM 871 C CA . THR A 1 114 ? -16.42348 5.54732 -9.27518 1.000 19.86000 133 THR A CA 1
ATOM 872 C C . THR A 1 114 ? -15.36401 6.53440 -9.74739 1.000 22.40000 133 THR A C 1
ATOM 873 O O . THR A 1 114 ? -14.56773 6.22064 -10.63782 1.000 24.88000 133 THR A O 1
ATOM 877 N N . THR A 1 115 ? -15.37726 7.73543 -9.18387 1.000 16.00000 134 THR A N 1
ATOM 878 C CA . THR A 1 115 ? -14.45077 8.78707 -9.58081 1.000 19.50000 134 THR A CA 1
ATOM 879 C C . THR A 1 115 ? -13.41512 9.14198 -8.51877 1.000 16.07000 134 THR A C 1
ATOM 880 O O . THR A 1 115 ? -12.55512 9.99144 -8.77529 1.000 18.29000 134 THR A O 1
ATOM 884 N N . SER A 1 116 ? -13.49761 8.57777 -7.32753 1.000 16.27000 135 SER A N 1
ATOM 885 C CA . SER A 1 116 ? -12.46505 8.75800 -6.32094 1.000 17.26000 135 SER A CA 1
ATOM 886 C C . SER A 1 116 ? -11.61519 7.49718 -6.26760 1.000 17.85000 135 SER A C 1
ATOM 887 O O . SER A 1 116 ? -12.15190 6.38245 -6.31373 1.000 19.16000 135 SER A O 1
ATOM 890 N N . CYS A 1 117 ? -10.29177 7.67322 -6.24340 1.000 16.93000 136 CYS A N 1
ATOM 891 C CA . CYS A 1 117 ? -9.36838 6.57834 -6.49268 1.000 10.85000 136 CYS A CA 1
ATOM 892 C C . CYS A 1 117 ? -8.14013 6.68462 -5.60009 1.000 12.50000 136 CYS A C 1
ATOM 893 O O . CYS A 1 117 ? -7.81321 7.75791 -5.08929 1.000 17.31000 136 CYS A O 1
ATOM 896 N N . HIS A 1 118 ? -7.38984 5.58631 -5.52230 1.000 12.28000 137 HIS A N 1
ATOM 897 C CA . HIS A 1 118 ? -6.12397 5.57779 -4.80810 1.000 11.85000 137 HIS A CA 1
ATOM 898 C C . HIS A 1 118 ? -4.98790 5.43424 -5.81152 1.000 11.96000 137 HIS A C 1
ATOM 899 O O . HIS A 1 118 ? -5.11191 4.72948 -6.81725 1.000 11.04000 137 HIS A O 1
ATOM 906 N N . ILE A 1 119 ? -3.88407 6.11826 -5.54835 1.000 11.86000 138 ILE A N 1
ATOM 907 C CA . ILE A 1 119 ? -2.63893 5.86761 -6.26280 1.000 11.83000 138 ILE A CA 1
ATOM 908 C C . ILE A 1 119 ? -1.62391 5.35396 -5.25583 1.000 12.76000 138 ILE A C 1
ATOM 909 O O . ILE A 1 119 ? -1.67785 5.68114 -4.06360 1.000 13.06000 138 ILE A O 1
ATOM 914 N N . LEU A 1 120 ? -0.67283 4.57021 -5.75134 1.000 14.03000 139 LEU A N 1
ATOM 915 C CA . LEU A 1 120 ? 0.28299 3.89194 -4.89706 1.000 11.80000 139 LEU A CA 1
ATOM 916 C C . LEU A 1 120 ? 1.63014 3.80960 -5.58737 1.000 13.72000 139 LEU A C 1
ATOM 917 O O . LEU A 1 120 ? 1.70701 3.64848 -6.80526 1.000 12.23000 139 LEU A O 1
ATOM 922 N N . GLY A 1 121 ? 2.68773 3.88085 -4.79213 1.000 11.68000 140 GLY A N 1
ATOM 923 C CA . GLY A 1 121 ? 3.99917 3.63268 -5.35419 1.000 13.51000 140 GLY A CA 1
ATOM 924 C C . GLY A 1 121 ? 5.11590 4.11163 -4.45570 1.000 10.38000 140 GLY A C 1
ATOM 925 O O . GLY A 1 121 ? 4.89879 4.68665 -3.38640 1.000 11.78000 140 GLY A O 1
ATOM 926 N N . TRP A 1 122 ? 6.33103 3.83021 -4.92077 1.000 11.56000 141 TRP A N 1
ATOM 927 C CA . TRP A 1 122 ? 7.56096 4.17010 -4.22640 1.000 10.16000 141 TRP A CA 1
ATOM 928 C C . TRP A 1 122 ? 8.27723 5.31775 -4.92427 1.000 10.69000 141 TRP A C 1
ATOM 929 O O . TRP A 1 122 ? 9.48870 5.49326 -4.74887 1.000 12.24000 141 TRP A O 1
ATOM 940 N N . GLY A 1 123 ? 7.56269 6.09075 -5.73086 1.000 10.24000 142 GLY A N 1
ATOM 941 C CA . GLY A 1 123 ? 8.19974 7.20208 -6.40587 1.000 13.78000 142 GLY A CA 1
ATOM 942 C C . GLY A 1 123 ? 8.50908 8.34482 -5.45472 1.000 12.47000 142 GLY A C 1
ATOM 943 O O . GLY A 1 123 ? 8.18627 8.34297 -4.26417 1.000 13.13000 142 GLY A O 1
ATOM 944 N N . LYS A 1 124 ? 9.10990 9.37165 -6.03463 1.000 13.52000 143 LYS A N 1
ATOM 945 C CA . LYS A 1 124 ? 9.60585 10.49879 -5.25300 1.000 14.68000 143 LYS A CA 1
ATOM 946 C C . LYS A 1 124 ? 8.48829 11.13780 -4.43746 1.000 13.08000 143 LYS A C 1
ATOM 947 O O . LYS A 1 124 ? 7.35828 11.31727 -4.91174 1.000 13.22000 143 LYS A O 1
ATOM 953 N N . THR A 1 125 ? 8.80579 11.45509 -3.18632 1.000 11.61000 144 THR A N 1
ATOM 954 C CA . THR A 1 125 ? 7.86509 12.10796 -2.29995 1.000 12.39000 144 THR A CA 1
ATOM 955 C C . THR A 1 125 ? 8.12658 13.61431 -2.27862 1.000 14.65000 144 THR A C 1
ATOM 956 O O . THR A 1 125 ? 8.99555 14.13544 -2.98237 1.000 15.85000 144 THR A O 1
ATOM 960 N N . ALA A 1 126 ? 7.33463 14.31826 -1.46106 1.000 15.45000 145 ALA A N 1
ATOM 961 C CA . ALA A 1 126 ? 7.30991 15.77923 -1.47635 1.000 14.40000 145 ALA A CA 1
ATOM 962 C C . ALA A 1 126 ? 8.61380 16.38007 -0.99259 1.000 16.79000 145 ALA A C 1
ATOM 963 O O . ALA A 1 126 ? 8.92522 17.51653 -1.35301 1.000 23.53000 145 ALA A O 1
ATOM 965 N N . ASP A 1 127 ? 9.37950 15.64391 -0.20182 1.000 18.11000 146 ASP A N 1
ATOM 966 C CA . ASP A 1 127 ? 10.70757 16.06436 0.24157 1.000 16.94000 146 ASP A CA 1
ATOM 967 C C . ASP A 1 127 ? 11.76524 16.04380 -0.86613 1.000 21.76000 146 ASP A C 1
ATOM 968 O O . ASP A 1 127 ? 12.90625 16.47869 -0.61190 1.000 18.09000 146 ASP A O 1
ATOM 973 N N . GLY A 1 128 ? 11.42240 15.56903 -2.06869 1.000 16.27000 147 GLY A N 1
ATOM 974 C CA . GLY A 1 128 ? 12.35017 15.41118 -3.17403 1.000 15.81000 147 GLY A CA 1
ATOM 975 C C . GLY A 1 128 ? 13.14801 14.12111 -3.16679 1.000 16.84000 147 GLY A C 1
ATOM 976 O O . GLY A 1 128 ? 14.02039 13.94537 -4.02802 1.000 20.11000 147 GLY A O 1
ATOM 977 N N . ASP A 1 129 ? 12.91551 13.24706 -2.19264 1.000 18.17000 150 ASP A N 1
ATOM 978 C CA . ASP A 1 129 ? 13.61615 11.99148 -2.00653 1.000 19.49000 150 ASP A CA 1
ATOM 979 C C . ASP A 1 129 ? 12.70434 10.81431 -2.35085 1.000 18.40000 150 ASP A C 1
ATOM 980 O O . ASP A 1 129 ? 11.53185 10.99012 -2.68351 1.000 16.46000 150 ASP A O 1
ATOM 985 N N . PHE A 1 130 ? 13.28178 9.61023 -2.34233 1.000 15.01000 151 PHE A N 1
ATOM 986 C CA . PHE A 1 130 ? 12.54812 8.36983 -2.62272 1.000 14.57000 151 PHE A CA 1
ATOM 987 C C . PHE A 1 130 ? 12.30053 7.60266 -1.33596 1.000 16.83000 151 PHE A C 1
ATOM 988 O O . PHE A 1 130 ? 13.23115 7.39462 -0.54131 1.000 16.80000 151 PHE A O 1
ATOM 996 N N . PRO A 1 131 ? 11.06722 7.16270 -1.11215 1.000 13.76000 152 PRO A N 1
ATOM 997 C CA . PRO A 1 131 ? 10.68603 6.54676 0.16200 1.000 15.56000 152 PRO A CA 1
ATOM 998 C C . PRO A 1 131 ? 11.03310 5.07439 0.16708 1.000 14.77000 152 PRO A C 1
ATOM 999 O O . PRO A 1 131 ? 11.11837 4.42817 -0.87560 1.000 15.76000 152 PRO A O 1
ATOM 1003 N N . ASP A 1 132 ? 11.28501 4.56467 1.36692 1.000 14.14000 153 ASP A N 1
ATOM 1004 C CA . ASP A 1 132 ? 11.42866 3.13143 1.55167 1.000 15.40000 153 ASP A CA 1
ATOM 1005 C C . ASP A 1 132 ? 10.06231 2.45630 1.61707 1.000 14.31000 153 ASP A C 1
ATOM 1006 O O . ASP A 1 132 ? 9.86723 1.39426 1.01910 1.000 14.29000 153 ASP A O 1
ATOM 1011 N N . THR A 1 133 ? 9.10745 3.05597 2.32985 1.000 13.06000 154 THR A N 1
ATOM 1012 C CA . THR A 1 133 ? 7.77767 2.48510 2.48721 1.000 15.53000 154 THR A CA 1
ATOM 1013 C C . THR A 1 133 ? 6.84476 2.98178 1.39300 1.000 13.56000 154 THR A C 1
ATOM 1014 O O . THR A 1 133 ? 6.78632 4.18160 1.10250 1.000 13.93000 154 THR A O 1
ATOM 1018 N N . ILE A 1 134 ? 6.08205 2.04350 0.81814 1.000 12.96000 155 ILE A N 1
ATOM 1019 C CA . ILE A 1 134 ? 5.14194 2.37843 -0.24552 1.000 14.88000 155 ILE A CA 1
ATOM 1020 C C . ILE A 1 134 ? 4.17593 3.45954 0.22775 1.000 12.53000 155 ILE A C 1
ATOM 1021 O O . ILE A 1 134 ? 3.71309 3.45587 1.37676 1.000 14.17000 155 ILE A O 1
ATOM 1026 N N . GLN A 1 135 ? 3.89085 4.40227 -0.65772 1.000 13.26000 156 GLN A N 1
ATOM 1027 C CA . GLN A 1 135 ? 3.03170 5.53732 -0.37512 1.000 11.65000 156 GLN A CA 1
ATOM 1028 C C . GLN A 1 135 ? 1.69846 5.37832 -1.07573 1.000 14.39000 156 GLN A C 1
ATOM 1029 O O . GLN A 1 135 ? 1.59522 4.69795 -2.10072 1.000 13.37000 156 GLN A O 1
ATOM 1035 N N . CYS A 1 136 ? 0.68462 6.02326 -0.50189 1.000 13.62000 157 CYS A N 1
ATOM 1036 C CA . CYS A 1 136 ? -0.68021 5.96210 -0.98460 1.000 13.67000 157 CYS A CA 1
ATOM 1037 C C . CYS A 1 136 ? -1.27955 7.35783 -0.91024 1.000 13.84000 157 CYS A C 1
ATOM 1038 O O . CYS A 1 136 ? -0.94036 8.14526 -0.02389 1.000 13.50000 157 CYS A O 1
ATOM 1041 N N . ALA A 1 137 ? -2.18403 7.65951 -1.83971 1.000 12.22000 158 ALA A N 1
ATOM 1042 C CA . ALA A 1 137 ? -2.96046 8.88131 -1.73046 1.000 14.21000 158 ALA A CA 1
ATOM 1043 C C . ALA A 1 137 ? -4.28211 8.67962 -2.44159 1.000 13.19000 158 ALA A C 1
ATOM 1044 O O . ALA A 1 137 ? -4.40003 7.86991 -3.36476 1.000 13.63000 158 ALA A O 1
ATOM 1046 N N . TYR A 1 138 ? -5.29125 9.39430 -1.95536 1.000 13.85000 159 TYR A N 1
ATOM 1047 C CA . TYR A 1 138 ? -6.62519 9.39750 -2.53512 1.000 13.41000 159 TYR A CA 1
ATOM 1048 C C . TYR A 1 138 ? -6.78730 10.64194 -3.38861 1.000 14.19000 159 TYR A C 1
ATOM 1049 O O . TYR A 1 138 ? -6.61332 11.76993 -2.90214 1.000 14.05000 159 TYR A O 1
ATOM 1058 N N . ILE A 1 139 ? -7.17166 10.44662 -4.63941 1.000 13.85000 160 ILE A N 1
ATOM 1059 C CA . ILE A 1 139 ? -7.33718 11.53147 -5.59168 1.000 14.84000 160 ILE A CA 1
ATOM 1060 C C . ILE A 1 139 ? -8.63551 11.30098 -6.35227 1.000 15.80000 160 ILE A C 1
ATOM 1061 O O . ILE A 1 139 ? -9.37020 10.33957 -6.09216 1.000 15.08000 160 ILE A O 1
ATOM 1066 N N . HIS A 1 140 ? -8.93947 12.20957 -7.27032 1.000 15.31000 161 HIS A N 1
ATOM 1067 C CA . HIS A 1 140 ? -10.22219 12.13204 -7.93631 1.000 12.46000 161 HIS A CA 1
ATOM 1068 C C . HIS A 1 140 ? -10.04069 12.29661 -9.43536 1.000 13.39000 161 HIS A C 1
ATOM 1069 O O . HIS A 1 140 ? -9.20753 13.09020 -9.89071 1.000 15.82000 161 HIS A O 1
ATOM 1076 N N . LEU A 1 141 ? -10.85023 11.55723 -10.18878 1.000 13.94000 162 LEU A N 1
ATOM 1077 C CA . LEU A 1 141 ? -10.82105 11.67785 -11.63530 1.000 12.95000 162 LEU A CA 1
ATOM 1078 C C . LEU A 1 141 ? -11.25265 13.07285 -12.06608 1.000 17.25000 162 LEU A C 1
ATOM 1079 O O . LEU A 1 141 ? -12.12363 13.69947 -11.45067 1.000 20.45000 162 LEU A O 1
ATOM 1084 N N . VAL A 1 142 ? -10.63188 13.53662 -13.14574 1.000 14.94000 163 VAL A N 1
ATOM 1085 C CA . VAL A 1 142 ? -10.89575 14.81604 -13.78799 1.000 18.39000 163 VAL A CA 1
ATOM 1086 C C . VAL A 1 142 ? -11.51045 14.52276 -15.15307 1.000 27.84000 163 VAL A C 1
ATOM 1087 O O . VAL A 1 142 ? -11.11608 13.56212 -15.82361 1.000 24.97000 163 VAL A O 1
ATOM 1091 N N . SER A 1 143 ? -12.49276 15.32460 -15.55904 1.000 28.37000 164 SER A N 1
ATOM 1092 C CA . SER A 1 143 ? -13.10659 15.10267 -16.86380 1.000 24.68000 164 SER A CA 1
ATOM 1093 C C . SER A 1 143 ? -12.07318 15.26643 -17.97701 1.000 22.62000 164 SER A C 1
ATOM 1094 O O . SER A 1 143 ? -11.05485 15.94031 -17.81883 1.000 21.95000 164 SER A O 1
ATOM 1097 N N . ARG A 1 144 ? -12.35369 14.64749 -19.13482 1.000 29.09000 165 ARG A N 1
ATOM 1098 C CA . ARG A 1 144 ? -11.43608 14.76823 -20.26937 1.000 35.02000 165 ARG A CA 1
ATOM 1099 C C . ARG A 1 144 ? -11.31820 16.21424 -20.73755 1.000 26.79000 165 ARG A C 1
ATOM 1100 O O . ARG A 1 144 ? -10.22958 16.67178 -21.11250 1.000 29.29000 165 ARG A O 1
ATOM 1103 N N . GLU A 1 145 ? -12.43133 16.94442 -20.72137 1.000 31.24000 166 GLU A N 1
ATOM 1104 C CA . GLU A 1 145 ? -12.42100 18.33781 -21.14823 1.000 32.13000 166 GLU A CA 1
ATOM 1105 C C . GLU A 1 145 ? -11.58499 19.19811 -20.20677 1.000 20.92000 166 GLU A C 1
ATOM 1106 O O . GLU A 1 145 ? -10.80328 20.04549 -20.65655 1.000 24.53000 166 GLU A O 1
ATOM 1112 N N . GLU A 1 146 ? -11.74352 19.00035 -18.89633 1.000 22.01000 167 GLU A N 1
ATOM 1113 C CA . GLU A 1 146 ? -10.88565 19.70661 -17.95117 1.000 17.21000 167 GLU A CA 1
ATOM 1114 C C . GLU A 1 146 ? -9.41923 19.34817 -18.17019 1.000 18.42000 167 GLU A C 1
ATOM 1115 O O . GLU A 1 146 ? -8.54461 20.22232 -18.12224 1.000 18.86000 167 GLU A O 1
ATOM 1121 N N . CYS A 1 147 ? -9.12609 18.06615 -18.41366 1.000 17.99000 168 CYS A N 1
ATOM 1122 C CA . CYS A 1 147 ? -7.72822 17.66938 -18.56672 1.000 20.70000 168 CYS A CA 1
ATOM 1123 C C . CYS A 1 147 ? -7.16610 18.14486 -19.89590 1.000 17.60000 168 CYS A C 1
ATOM 1124 O O . CYS A 1 147 ? -6.00186 18.55792 -19.96778 1.000 21.64000 168 CYS A O 1
ATOM 1127 N N . GLU A 1 148 ? -7.98413 18.07815 -20.95338 1.000 20.11000 169 GLU A N 1
ATOM 1128 C CA . GLU A 1 148 ? -7.59922 18.65294 -22.23674 1.000 25.34000 169 GLU A CA 1
ATOM 1129 C C . GLU A 1 148 ? -7.30406 20.13547 -22.07783 1.000 22.58000 169 GLU A C 1
ATOM 1130 O O . GLU A 1 148 ? -6.35486 20.66240 -22.66976 1.000 26.02000 169 GLU A O 1
ATOM 1136 N N . HIS A 1 149 ? -8.08480 20.81225 -21.23174 1.000 27.43000 170 HIS A N 1
ATOM 1137 C CA . HIS A 1 149 ? -7.85881 22.22612 -20.96549 1.000 28.76000 170 HIS A CA 1
ATOM 1138 C C . HIS A 1 149 ? -6.49674 22.43553 -20.31718 1.000 22.97000 170 HIS A C 1
ATOM 1139 O O . HIS A 1 149 ? -5.80366 23.42464 -20.59645 1.000 27.56000 170 HIS A O 1
ATOM 1146 N N . ALA A 1 150 ? -6.07920 21.49372 -19.46193 1.000 26.37000 171 ALA A N 1
ATOM 1147 C CA . ALA A 1 150 ? -4.79589 21.58365 -18.77149 1.000 16.54000 171 ALA A CA 1
ATOM 1148 C C . ALA A 1 150 ? -3.59731 21.24603 -19.66314 1.000 18.60000 171 ALA A C 1
ATOM 1149 O O . ALA A 1 150 ? -2.49695 21.75133 -19.43100 1.000 21.05000 171 ALA A O 1
ATOM 1151 N N . TYR A 1 151 ? -3.75696 20.35147 -20.63104 1.000 18.26000 172 TYR A N 1
ATOM 1152 C CA . TYR A 1 151 ? -2.65554 19.89545 -21.47955 1.000 20.39000 172 TYR A CA 1
ATOM 1153 C C . TYR A 1 151 ? -3.13780 19.91740 -22.92122 1.000 19.28000 172 TYR A C 1
ATOM 1154 O O . TYR A 1 151 ? -3.36464 18.86562 -23.53280 1.000 18.00000 172 TYR A O 1
ATOM 1163 N N . PRO A 1 152 ? -3.30396 21.10353 -23.49781 1.000 21.20000 173 PRO A N 1
ATOM 1164 C CA . PRO A 1 152 ? -3.99967 21.20330 -24.78379 1.000 21.64000 173 PRO A CA 1
ATOM 1165 C C . PRO A 1 152 ? -3.28334 20.41896 -25.87131 1.000 14.52000 173 PRO A C 1
ATOM 1166 O O . PRO A 1 152 ? -2.06868 20.54023 -26.04769 1.000 19.63000 173 PRO A O 1
ATOM 1170 N N . GLY A 1 153 ? -4.06108 19.60052 -26.58485 1.000 18.37000 174 GLY A N 1
ATOM 1171 C CA . GLY A 1 153 ? -3.58809 18.78567 -27.68303 1.000 17.69000 174 GLY A CA 1
ATOM 1172 C C . GLY A 1 153 ? -2.83773 17.54292 -27.27621 1.000 20.57000 174 GLY A C 1
ATOM 1173 O O . GLY A 1 153 ? -2.36946 16.80805 -28.15216 1.000 19.87000 174 GLY A O 1
ATOM 1174 N N . GLN A 1 154 ? -2.75936 17.24328 -25.98258 1.000 15.69000 175 GLN A N 1
ATOM 1175 C CA . GLN A 1 154 ? -1.91706 16.15290 -25.50850 1.000 17.07000 175 GLN A CA 1
ATOM 1176 C C . GLN A 1 154 ? -2.68438 14.98256 -24.92956 1.000 16.36000 175 GLN A C 1
ATOM 1177 O O . GLN A 1 154 ? -2.05043 13.99001 -24.55898 1.000 17.68000 175 GLN A O 1
ATOM 1183 N N . ILE A 1 155 ? -4.00501 15.09366 -24.77643 1.000 15.40000 176 ILE A N 1
ATOM 1184 C CA . ILE A 1 155 ? -4.80095 14.07600 -24.11086 1.000 14.41000 176 ILE A CA 1
ATOM 1185 C C . ILE A 1 155 ? -5.55269 13.29128 -25.17324 1.000 19.14000 176 ILE A C 1
ATOM 1186 O O . ILE A 1 155 ? -6.18074 13.87155 -26.06534 1.000 23.04000 176 ILE A O 1
ATOM 1191 N N . THR A 1 156 ? -5.48130 11.97464 -25.08694 1.000 15.39000 177 THR A N 1
ATOM 1192 C CA . THR A 1 156 ? -6.18938 11.10933 -26.01342 1.000 12.73000 177 THR A CA 1
ATOM 1193 C C . THR A 1 156 ? -7.20297 10.27237 -25.24665 1.000 12.67000 177 THR A C 1
ATOM 1194 O O . THR A 1 156 ? -7.23808 10.25841 -24.01008 1.000 15.16000 177 THR A O 1
ATOM 1198 N N . GLN A 1 157 ? -8.01032 9.52848 -25.99833 1.000 13.84000 178 GLN A N 1
ATOM 1199 C CA . GLN A 1 157 ? -8.96917 8.63817 -25.36870 1.000 11.45000 178 GLN A CA 1
ATOM 1200 C C . GLN A 1 157 ? -8.28470 7.52287 -24.59636 1.000 12.88000 178 GLN A C 1
ATOM 1201 O O . GLN A 1 157 ? -8.93933 6.84141 -23.80788 1.000 14.97000 178 GLN A O 1
ATOM 1207 N N . ASN A 1 158 ? -6.98838 7.33404 -24.78984 1.000 13.81000 179 ASN A N 1
ATOM 1208 C CA . ASN A 1 158 ? -6.24768 6.29897 -24.08426 1.000 14.26000 179 ASN A CA 1
ATOM 1209 C C . ASN A 1 158 ? -5.65607 6.79128 -22.77186 1.000 11.03000 179 ASN A C 1
ATOM 1210 O O . ASN A 1 158 ? -4.82810 6.09913 -22.17300 1.000 13.40000 179 ASN A O 1
ATOM 1215 N N . MET A 1 159 ? -6.05495 7.98227 -22.33687 1.000 15.03000 180 MET A N 1
ATOM 1216 C CA . MET A 1 159 ? -5.53472 8.65034 -21.17087 1.000 13.44000 180 MET A CA 1
ATOM 1217 C C . MET A 1 159 ? -6.69856 9.05300 -20.27600 1.000 12.77000 180 MET A C 1
ATOM 1218 O O . MET A 1 159 ? -7.79441 9.36904 -20.75240 1.000 16.74000 180 MET A O 1
ATOM 1223 N N . LEU A 1 160 ? -6.43262 9.04106 -18.97815 1.000 13.16000 181 LEU A N 1
ATOM 1224 C CA . LEU A 1 160 ? -7.37379 9.41222 -17.94018 1.000 16.33000 181 LEU A CA 1
ATOM 1225 C C . LEU A 1 160 ? -6.63631 10.34373 -16.99795 1.000 16.21000 181 LEU A C 1
ATOM 1226 O O . LEU A 1 160 ? -5.48941 10.07282 -16.63621 1.000 16.15000 181 LEU A O 1
ATOM 1231 N N . CYS A 1 161 ? -7.28606 11.42139 -16.56812 1.000 14.52000 182 CYS A N 1
ATOM 1232 C CA . CYS A 1 161 ? -6.63281 12.33049 -15.64196 1.000 14.33000 182 CYS A CA 1
ATOM 1233 C C . CYS A 1 161 ? -7.22684 12.28459 -14.24718 1.000 15.44000 182 CYS A C 1
ATOM 1234 O O . CYS A 1 161 ? -8.41238 12.01838 -14.06465 1.000 14.29000 182 CYS A O 1
ATOM 1237 N N . ALA A 1 162 ? -6.37131 12.55581 -13.25949 1.000 12.89000 183 ALA A N 1
ATOM 1238 C CA . ALA A 1 162 ? -6.81227 12.50964 -11.87249 1.000 13.85000 183 ALA A CA 1
ATOM 1239 C C . ALA A 1 162 ? -5.89500 13.37685 -11.02018 1.000 17.64000 183 ALA A C 1
ATOM 1240 O O . ALA A 1 162 ? -4.69037 13.44885 -11.26737 1.000 13.81000 183 ALA A O 1
ATOM 1242 N N . GLY A 1 163 ? -6.45919 13.98651 -9.98711 1.000 15.34000 184 GLY A N 1
ATOM 1243 C CA . GLY A 1 163 ? -5.64983 14.81784 -9.11458 1.000 12.85000 184 GLY A CA 1
ATOM 1244 C C . GLY A 1 163 ? -6.41769 15.26173 -7.89714 1.000 13.00000 184 GLY A C 1
ATOM 1245 O O . GLY A 1 163 ? -7.49239 14.75006 -7.59785 1.000 13.56000 184 GLY A O 1
ATOM 1246 N N . ASP A 1 164 ? -5.86779 16.26739 -7.22611 1.000 13.90000 185 ASP A N 1
ATOM 1247 C CA . ASP A 1 164 ? -6.38804 16.69761 -5.92844 1.000 14.80000 185 ASP A CA 1
ATOM 1248 C C . ASP A 1 164 ? -6.17617 18.19843 -5.83617 1.000 15.64000 185 ASP A C 1
ATOM 1249 O O . ASP A 1 164 ? -5.04241 18.65671 -5.66663 1.000 16.85000 185 ASP A O 1
ATOM 1254 N N . GLU A 1 165 ? -7.27157 18.96366 -5.95912 1.000 19.24000 186 GLU A N 1
ATOM 1255 C CA . GLU A 1 165 ? -7.15903 20.41178 -6.00286 1.000 20.70000 186 GLU A CA 1
ATOM 1256 C C . GLU A 1 165 ? -6.78577 20.99792 -4.65307 1.000 21.17000 186 GLU A C 1
ATOM 1257 O O . GLU A 1 165 ? -6.30110 22.13276 -4.60109 1.000 23.31000 186 GLU A O 1
ATOM 1263 N N . LYS A 1 166 A -6.99028 20.25123 -3.56724 1.000 17.62000 186 LYS A N 1
ATOM 1264 C CA . LYS A 1 166 A -6.76581 20.80775 -2.23746 1.000 20.64000 186 LYS A CA 1
ATOM 1265 C C . LYS A 1 166 A -5.29052 20.74582 -1.84731 1.000 20.45000 186 LYS A C 1
ATOM 1266 O O . LYS A 1 166 A -4.67998 21.76591 -1.50549 1.000 21.75000 186 LYS A O 1
ATOM 1272 N N . TYR A 1 167 B -4.68218 19.56024 -1.91825 1.000 20.84000 186 TYR A N 1
ATOM 1273 C CA . TYR A 1 167 B -3.30236 19.39735 -1.49499 1.000 19.97000 186 TYR A CA 1
ATOM 1274 C C . TYR A 1 167 B -2.35860 19.08931 -2.63463 1.000 16.38000 186 TYR A C 1
ATOM 1275 O O . TYR A 1 167 B -1.14630 19.02622 -2.41323 1.000 18.80000 186 TYR A O 1
ATOM 1284 N N . GLY A 1 168 ? -2.88078 18.83861 -3.82411 1.000 14.97000 187 GLY A N 1
ATOM 1285 C CA . GLY A 1 168 ? -2.02158 18.49656 -4.93742 1.000 13.49000 187 GLY A CA 1
ATOM 1286 C C . GLY A 1 168 ? -1.45705 17.08975 -4.91527 1.000 13.30000 187 GLY A C 1
ATOM 1287 O O . GLY A 1 168 ? -0.48051 16.83248 -5.62782 1.000 12.68000 187 GLY A O 1
ATOM 1288 N N . LYS A 1 169 ? -2.05143 16.16356 -4.14903 1.000 15.01000 188 LYS A N 1
ATOM 1289 C CA . LYS A 1 169 ? -1.60046 14.77934 -4.17303 1.000 12.39000 188 LYS A CA 1
ATOM 1290 C C . LYS A 1 169 ? -1.47274 14.29251 -5.61189 1.000 14.03000 188 LYS A C 1
ATOM 1291 O O . LYS A 1 169 ? -2.34076 14.54967 -6.45329 1.000 12.93000 188 LYS A O 1
ATOM 1297 N N . ASP A 1 170 ? -0.36528 13.61427 -5.90366 1.000 11.19000 189 ASP A N 1
ATOM 1298 C CA . ASP A 1 170 ? -0.04699 13.33755 -7.29931 1.000 12.84000 189 ASP A CA 1
ATOM 1299 C C . ASP A 1 170 ? 1.00938 12.25384 -7.34079 1.000 11.08000 189 ASP A C 1
ATOM 1300 O O . ASP A 1 170 ? 1.76796 12.06716 -6.38734 1.000 12.66000 189 ASP A O 1
ATOM 1305 N N . SER A 1 171 ? 1.05883 11.53657 -8.45897 1.000 11.88000 190 SER A N 1
ATOM 1306 C CA . SER A 1 171 ? 2.16262 10.61069 -8.66202 1.000 11.76000 190 SER A CA 1
ATOM 1307 C C . SER A 1 171 ? 3.41587 11.39677 -9.04421 1.000 13.33000 190 SER A C 1
ATOM 1308 O O . SER A 1 171 ? 3.37351 12.60148 -9.31239 1.000 13.09000 190 SER A O 1
ATOM 1311 N N . CYS A 1 172 ? 4.54795 10.70195 -9.08079 1.000 12.68000 191 CYS A N 1
ATOM 1312 C CA . CYS A 1 172 ? 5.80350 11.38908 -9.34404 0.700 9.66000 191 CYS A CA 1
ATOM 1313 C C . CYS A 1 172 ? 6.78783 10.38889 -9.93210 1.000 12.53000 191 CYS A C 1
ATOM 1314 O O . CYS A 1 172 ? 6.43834 9.23881 -10.21713 1.000 14.11000 191 CYS A O 1
ATOM 1317 N N . GLN A 1 173 ? 8.02211 10.84674 -10.13767 1.000 15.25000 192 GLN A N 1
ATOM 1318 C CA . GLN A 1 173 ? 9.05327 10.00688 -10.73812 1.000 16.16000 192 GLN A CA 1
ATOM 1319 C C . GLN A 1 173 ? 9.25380 8.71904 -9.95980 1.000 15.20000 192 GLN A C 1
ATOM 1320 O O . GLN A 1 173 ? 9.45377 8.74351 -8.74279 1.000 13.58000 192 GLN A O 1
ATOM 1326 N N . GLY A 1 174 ? 9.18855 7.59001 -10.66526 1.000 12.85000 193 GLY A N 1
ATOM 1327 C CA . GLY A 1 174 ? 9.33239 6.28906 -10.04442 1.000 13.57000 193 GLY A CA 1
ATOM 1328 C C . GLY A 1 174 ? 8.01457 5.60847 -9.77028 1.000 12.73000 193 GLY A C 1
ATOM 1329 O O . GLY A 1 174 ? 7.99773 4.41663 -9.42868 1.000 13.42000 193 GLY A O 1
ATOM 1330 N N . ASP A 1 175 ? 6.91205 6.34766 -9.87549 1.000 11.26000 194 ASP A N 1
ATOM 1331 C CA . ASP A 1 175 ? 5.58918 5.75008 -9.71787 1.000 10.56000 194 ASP A CA 1
ATOM 1332 C C . ASP A 1 175 ? 5.05863 5.17789 -11.01936 1.000 12.90000 194 ASP A C 1
ATOM 1333 O O . ASP A 1 175 ? 4.07755 4.42944 -10.99635 1.000 11.49000 194 ASP A O 1
ATOM 1338 N N . SER A 1 176 ? 5.66572 5.54523 -12.14303 1.000 12.65000 195 SER A N 1
ATOM 1339 C CA . SER A 1 176 ? 5.18638 5.14110 -13.45881 1.000 9.89000 195 SER A CA 1
ATOM 1340 C C . SER A 1 176 ? 4.86626 3.66117 -13.50541 1.000 10.74000 195 SER A C 1
ATOM 1341 O O . SER A 1 176 ? 5.62101 2.82740 -13.00485 1.000 11.23000 195 SER A O 1
ATOM 1344 N N . GLY A 1 177 ? 3.76102 3.34972 -14.16744 1.000 10.06000 196 GLY A N 1
ATOM 1345 C CA . GLY A 1 177 ? 3.32346 1.99068 -14.32246 1.000 10.53000 196 GLY A CA 1
ATOM 1346 C C . GLY A 1 177 ? 2.56501 1.44783 -13.14608 1.000 10.52000 196 GLY A C 1
ATOM 1347 O O . GLY A 1 177 ? 1.97971 0.37553 -13.26805 1.000 12.71000 196 GLY A O 1
ATOM 1348 N N . GLY A 1 178 ? 2.54130 2.15388 -12.01879 1.000 10.56000 197 GLY A N 1
ATOM 1349 C CA . GLY A 1 178 ? 1.75225 1.73730 -10.87855 1.000 13.11000 197 GLY A CA 1
ATOM 1350 C C . GLY A 1 178 ? 0.28455 2.07266 -11.05428 1.000 12.45000 197 GLY A C 1
ATOM 1351 O O . GLY A 1 178 ? -0.13494 2.72741 -12.01647 1.000 11.89000 197 GLY A O 1
ATOM 1352 N N . PRO A 1 179 ? -0.52570 1.61185 -10.09917 1.000 12.18000 198 PRO A N 1
ATOM 1353 C CA . PRO A 1 179 ? -1.98629 1.60742 -10.26258 1.000 13.90000 198 PRO A CA 1
ATOM 1354 C C . PRO A 1 179 ? -2.68464 2.88231 -9.82743 1.000 11.73000 198 PRO A C 1
ATOM 1355 O O . PRO A 1 179 ? -2.32188 3.53462 -8.84397 1.000 13.21000 198 PRO A O 1
ATOM 1359 N N . LEU A 1 180 ? -3.71290 3.22038 -10.60062 1.000 10.63000 199 LEU A N 1
ATOM 1360 C CA . LEU A 1 180 ? -4.78793 4.11848 -10.18145 1.000 10.42000 199 LEU A CA 1
ATOM 1361 C C . LEU A 1 180 ? -5.97353 3.18907 -9.96513 1.000 9.50000 199 LEU A C 1
ATOM 1362 O O . LEU A 1 180 ? -6.47951 2.58908 -10.92162 1.000 13.37000 199 LEU A O 1
ATOM 1367 N N . VAL A 1 181 ? -6.39180 3.04437 -8.71092 1.000 11.91000 200 VAL A N 1
ATOM 1368 C CA . VAL A 1 181 ? -7.38096 2.05236 -8.29461 1.000 12.91000 200 VAL A CA 1
ATOM 1369 C C . VAL A 1 181 ? -8.65731 2.79432 -7.95540 1.000 13.11000 200 VAL A C 1
ATOM 1370 O O . VAL A 1 181 ? -8.67064 3.63069 -7.04541 1.000 15.87000 200 VAL A O 1
ATOM 1374 N N . CYS A 1 182 ? -9.74370 2.47180 -8.64708 1.000 13.23000 201 CYS A N 1
ATOM 1375 C CA . CYS A 1 182 ? -10.99560 3.16875 -8.38928 1.000 13.35000 201 CYS A CA 1
ATOM 1376 C C . CYS A 1 182 ? -12.07617 2.11906 -8.24961 1.000 13.44000 201 CYS A C 1
ATOM 1377 O O . CYS A 1 182 ? -12.23979 1.28181 -9.13957 1.000 16.09000 201 CYS A O 1
ATOM 1380 N N . GLY A 1 183 ? -12.80569 2.16973 -7.14138 1.000 16.09000 202 GLY A N 1
ATOM 1381 C CA . GLY A 1 183 ? -13.84559 1.17451 -6.93418 1.000 18.06000 202 GLY A CA 1
ATOM 1382 C C . GLY A 1 183 ? -13.30215 -0.23589 -6.93294 1.000 18.98000 202 GLY A C 1
ATOM 1383 O O . GLY A 1 183 ? -13.93532 -1.14322 -7.48718 1.000 20.17000 202 GLY A O 1
ATOM 1384 N N . ASP A 1 184 ? -12.10692 -0.42683 -6.36520 1.000 17.55000 203 ASP A N 1
ATOM 1385 C CA . ASP A 1 184 ? -11.46507 -1.73104 -6.22781 1.000 18.77000 203 ASP A CA 1
ATOM 1386 C C . ASP A 1 184 ? -11.15996 -2.39427 -7.56562 1.000 16.05000 203 ASP A C 1
ATOM 1387 O O . ASP A 1 184 ? -11.04742 -3.62533 -7.64126 1.000 17.94000 203 ASP A O 1
ATOM 1392 N N . HIS A 1 185 ? -11.04339 -1.59877 -8.62449 1.000 14.97000 208 HIS A N 1
ATOM 1393 C CA . HIS A 1 185 ? -10.63251 -2.07930 -9.93860 1.000 12.55000 208 HIS A CA 1
ATOM 1394 C C . HIS A 1 185 ? -9.49159 -1.22079 -10.44036 1.000 14.13000 208 HIS A C 1
ATOM 1395 O O . HIS A 1 185 ? -9.39077 -0.04142 -10.09200 1.000 14.39000 208 HIS A O 1
ATOM 1402 N N . LEU A 1 186 ? -8.65073 -1.80826 -11.29965 1.000 12.80000 209 LEU A N 1
ATOM 1403 C CA . LEU A 1 186 ? -7.55362 -1.06090 -11.92232 1.000 11.73000 209 LEU A CA 1
ATOM 1404 C C . LEU A 1 186 ? -8.13225 -0.17149 -13.00353 1.000 10.79000 209 LEU A C 1
ATOM 1405 O O . LEU A 1 186 ? -8.64456 -0.66192 -14.01436 1.000 13.47000 209 LEU A O 1
ATOM 1410 N N . ARG A 1 187 ? -8.03561 1.13694 -12.79446 1.000 14.70000 210 ARG A N 1
ATOM 1411 C CA . ARG A 1 187 ? -8.59178 2.08854 -13.73598 1.000 13.27000 210 ARG A CA 1
ATOM 1412 C C . ARG A 1 187 ? -7.52343 2.73641 -14.59104 1.000 13.55000 210 ARG A C 1
ATOM 1413 O O . ARG A 1 187 ? -7.77783 3.05533 -15.76126 1.000 12.31000 210 ARG A O 1
ATOM 1421 N N . GLY A 1 188 ? -6.31454 2.88426 -14.05286 1.000 12.21000 211 GLY A N 1
ATOM 1422 C CA . GLY A 1 188 ? -5.28268 3.60973 -14.75946 1.000 12.73000 211 GLY A CA 1
ATOM 1423 C C . GLY A 1 188 ? -3.92239 3.08874 -14.35139 1.000 11.90000 211 GLY A C 1
ATOM 1424 O O . GLY A 1 188 ? -3.76803 2.37746 -13.35588 1.000 11.37000 211 GLY A O 1
ATOM 1425 N N . LEU A 1 189 ? -2.91708 3.51121 -15.12579 1.000 12.47000 212 LEU A N 1
ATOM 1426 C CA . LEU A 1 189 ? -1.51465 3.29546 -14.79306 1.000 10.29000 212 LEU A CA 1
ATOM 1427 C C . LEU A 1 189 ? -0.82724 4.64252 -14.79669 1.000 10.81000 212 LEU A C 1
ATOM 1428 O O . LEU A 1 189 ? -1.03878 5.43125 -15.72041 1.000 11.38000 212 LEU A O 1
ATOM 1433 N N . VAL A 1 190 ? 0.00091 4.91021 -13.77242 1.000 11.73000 213 VAL A N 1
ATOM 1434 C CA . VAL A 1 190 ? 0.75508 6.16094 -13.76332 1.000 11.14000 213 VAL A CA 1
ATOM 1435 C C . VAL A 1 190 ? 1.55433 6.29288 -15.06046 1.000 11.61000 213 VAL A C 1
ATOM 1436 O O . VAL A 1 190 ? 2.32731 5.39384 -15.41131 1.000 12.05000 213 VAL A O 1
ATOM 1440 N N . SER A 1 191 ? 1.41121 7.43968 -15.75249 1.000 9.78000 214 SER A N 1
ATOM 1441 C CA . SER A 1 191 ? 2.05745 7.61806 -17.04498 1.000 9.87000 214 SER A CA 1
ATOM 1442 C C . SER A 1 191 ? 2.86234 8.90939 -17.06224 1.000 12.53000 214 SER A C 1
ATOM 1443 O O . SER A 1 191 ? 4.09163 8.87423 -17.17310 1.000 12.70000 214 SER A O 1
ATOM 1446 N N . TRP A 1 192 ? 2.19338 10.04570 -16.90200 1.000 12.45000 215 TRP A N 1
ATOM 1447 C CA . TRP A 1 192 ? 2.90058 11.31911 -16.94111 1.000 12.57000 215 TRP A CA 1
ATOM 1448 C C . TRP A 1 192 ? 2.09230 12.36770 -16.19133 1.000 14.29000 215 TRP A C 1
ATOM 1449 O O . TRP A 1 192 ? 1.03191 12.08819 -15.63195 1.000 15.24000 215 TRP A O 1
ATOM 1460 N N . GLY A 1 193 ? 2.61925 13.58115 -16.13967 1.000 14.69000 216 GLY A N 1
ATOM 1461 C CA . GLY A 1 193 ? 1.94533 14.60455 -15.37601 1.000 14.05000 216 GLY A CA 1
ATOM 1462 C C . GLY A 1 193 ? 2.82446 15.83042 -15.27747 1.000 17.19000 216 GLY A C 1
ATOM 1463 O O . GLY A 1 193 ? 3.81822 15.95542 -15.98640 1.000 19.22000 216 GLY A O 1
ATOM 1464 N N . ASN A 1 194 ? 2.43250 16.73222 -14.39046 1.000 15.89000 217 ASN A N 1
ATOM 1465 C CA . ASN A 1 194 ? 3.15108 18.00204 -14.32956 1.000 18.76000 217 ASN A CA 1
ATOM 1466 C C . ASN A 1 194 ? 4.57180 17.84175 -13.76940 1.000 15.50000 217 ASN A C 1
ATOM 1467 O O . ASN A 1 194 ? 4.89477 16.89321 -13.05162 1.000 16.37000 217 ASN A O 1
ATOM 1472 N N . ILE A 1 195 ? 5.42280 18.80568 -14.10574 1.000 14.81000 218 ILE A N 1
ATOM 1473 C CA . ILE A 1 195 ? 6.72474 18.97144 -13.47315 1.000 15.34000 218 ILE A CA 1
ATOM 1474 C C . ILE A 1 195 ? 6.70553 20.39746 -12.93817 1.000 22.15000 218 ILE A C 1
ATOM 1475 O O . ILE A 1 195 ? 6.41261 21.32505 -13.69322 1.000 19.39000 218 ILE A O 1
ATOM 1480 N N . PRO A 1 196 ? 6.88890 20.61951 -11.62361 1.000 15.03000 219 PRO A N 1
ATOM 1481 C CA . PRO A 1 196 ? 7.11408 19.56967 -10.61795 1.000 16.33000 219 PRO A CA 1
ATOM 1482 C C . PRO A 1 196 ? 5.85612 18.75560 -10.36140 1.000 17.23000 219 PRO A C 1
ATOM 1483 O O . PRO A 1 196 ? 4.76180 19.15216 -10.76111 1.000 16.23000 219 PRO A O 1
ATOM 1487 N N . CYS A 1 197 ? 6.01154 17.61123 -9.70867 1.000 14.20000 220 CYS A N 1
ATOM 1488 C CA . CYS A 1 197 ? 4.83521 16.83157 -9.37229 0.700 6.48000 220 CYS A CA 1
ATOM 1489 C C . CYS A 1 197 ? 3.96151 17.61909 -8.40725 1.000 11.30000 220 CYS A C 1
ATOM 1490 O O . CYS A 1 197 ? 4.44757 18.41521 -7.59896 1.000 15.73000 220 CYS A O 1
ATOM 1493 N N . GLY A 1 198 A 2.65256 17.38428 -8.49183 1.000 14.70000 220 GLY A N 1
ATOM 1494 C CA . GLY A 1 198 A 1.68018 18.13764 -7.71214 1.000 12.97000 220 GLY A CA 1
ATOM 1495 C C . GLY A 1 198 A 0.50512 18.49735 -8.59372 1.000 11.74000 220 GLY A C 1
ATOM 1496 O O . GLY A 1 198 A 0.69587 19.00526 -9.69984 1.000 15.42000 220 GLY A O 1
ATOM 1497 N N . SER A 1 199 ? -0.71745 18.17151 -8.16433 1.000 12.76000 221 SER A N 1
ATOM 1498 C CA . SER A 1 199 ? -1.87806 18.25755 -9.04536 1.000 12.37000 221 SER A CA 1
ATOM 1499 C C . SER A 1 199 ? -2.85845 19.37859 -8.67348 1.000 12.45000 221 SER A C 1
ATOM 1500 O O . SER A 1 199 ? -4.03430 19.30473 -9.04480 1.000 18.19000 221 SER A O 1
ATOM 1503 N N . LYS A 1 200 ? -2.41111 20.42394 -7.96080 1.000 13.93000 222 LYS A N 1
ATOM 1504 C CA . LYS A 1 200 ? -3.34340 21.49269 -7.59804 1.000 19.38000 222 LYS A CA 1
ATOM 1505 C C . LYS A 1 200 ? -3.90394 22.18368 -8.83217 1.000 20.51000 222 LYS A C 1
ATOM 1506 O O . LYS A 1 200 ? -5.08716 22.54173 -8.86312 1.000 22.00000 222 LYS A O 1
ATOM 1512 N N . GLU A 1 201 ? -3.07417 22.37893 -9.85805 1.000 19.39000 223 GLU A N 1
ATOM 1513 C CA . GLU A 1 201 ? -3.47192 23.06519 -11.08810 1.000 20.99000 223 GLU A CA 1
ATOM 1514 C C . GLU A 1 201 ? -3.60713 22.14527 -12.29575 1.000 20.77000 223 GLU A C 1
ATOM 1515 O O . GLU A 1 201 ? -4.58588 22.26033 -13.03749 1.000 29.64000 223 GLU A O 1
ATOM 1517 N N . LYS A 1 202 ? -2.67376 21.21413 -12.50935 1.000 16.92000 224 LYS A N 1
ATOM 1518 C CA . LYS A 1 202 ? -2.73449 20.31419 -13.64431 1.000 19.87000 224 LYS A CA 1
ATOM 1519 C C . LYS A 1 202 ? -2.79154 18.88111 -13.13445 1.000 15.15000 224 LYS A C 1
ATOM 1520 O O . LYS A 1 202 ? -1.98444 18.49718 -12.27443 1.000 18.47000 224 LYS A O 1
ATOM 1526 N N . PRO A 1 203 ? -3.72100 18.06601 -13.60904 1.000 15.82000 225 PRO A N 1
ATOM 1527 C CA . PRO A 1 203 ? -3.84197 16.71425 -13.06785 1.000 13.57000 225 PRO A CA 1
ATOM 1528 C C . PRO A 1 203 ? -2.75521 15.77624 -13.58267 1.000 17.15000 225 PRO A C 1
ATOM 1529 O O . PRO A 1 203 ? -2.07043 16.02255 -14.58000 1.000 15.89000 225 PRO A O 1
ATOM 1533 N N . GLY A 1 204 ? -2.58764 14.68908 -12.85332 1.000 11.41000 226 GLY A N 1
ATOM 1534 C CA . GLY A 1 204 ? -1.78648 13.59354 -13.35462 1.000 12.62000 226 GLY A CA 1
ATOM 1535 C C . GLY A 1 204 ? -2.50558 12.87425 -14.48162 1.000 12.01000 226 GLY A C 1
ATOM 1536 O O . GLY A 1 204 ? -3.73897 12.83790 -14.54735 1.000 12.46000 226 GLY A O 1
ATOM 1537 N N . VAL A 1 205 ? -1.71499 12.28890 -15.37993 1.000 11.59000 227 VAL A N 1
ATOM 1538 C CA . VAL A 1 205 ? -2.23224 11.62115 -16.56289 1.000 12.11000 227 VAL A CA 1
ATOM 1539 C C . VAL A 1 205 ? -1.90559 10.14207 -16.45375 1.000 11.77000 227 VAL A C 1
ATOM 1540 O O . VAL A 1 205 ? -0.75897 9.76571 -16.17306 1.000 11.82000 227 VAL A O 1
ATOM 1544 N N . TYR A 1 206 ? -2.91297 9.30918 -16.66866 1.000 10.65000 228 TYR A N 1
ATOM 1545 C CA . TYR A 1 206 ? -2.82937 7.87446 -16.45295 1.000 11.21000 228 TYR A CA 1
ATOM 1546 C C . TYR A 1 206 ? -3.24381 7.14801 -17.72052 1.000 13.20000 228 TYR A C 1
ATOM 1547 O O . TYR A 1 206 ? -4.14913 7.59274 -18.43363 1.000 14.29000 228 TYR A O 1
ATOM 1556 N N . THR A 1 207 ? -2.60347 6.01766 -18.00003 1.000 11.67000 229 THR A N 1
ATOM 1557 C CA . THR A 1 207 ? -3.08899 5.17631 -19.09512 1.000 11.88000 229 THR A CA 1
ATOM 1558 C C . THR A 1 207 ? -4.47498 4.62767 -18.76311 1.000 11.79000 229 THR A C 1
ATOM 1559 O O . THR A 1 207 ? -4.72351 4.16172 -17.65041 1.000 14.12000 229 THR A O 1
ATOM 1563 N N . ASN A 1 208 ? -5.39264 4.72105 -19.73528 1.000 11.99000 230 ASN A N 1
ATOM 1564 C CA . ASN A 1 208 ? -6.81183 4.40052 -19.55520 1.000 11.87000 230 ASN A CA 1
ATOM 1565 C C . ASN A 1 208 ? -6.98388 2.89281 -19.75951 1.000 13.38000 230 ASN A C 1
ATOM 1566 O O . ASN A 1 208 ? -7.22680 2.40903 -20.86960 1.000 14.36000 230 ASN A O 1
ATOM 1571 N N . VAL A 1 209 ? -6.88101 2.14960 -18.65963 1.000 12.80000 231 VAL A N 1
ATOM 1572 C CA . VAL A 1 209 ? -6.79515 0.69458 -18.71994 1.000 10.54000 231 VAL A CA 1
ATOM 1573 C C . VAL A 1 209 ? -8.00533 0.06717 -19.40296 1.000 12.50000 231 VAL A C 1
ATOM 1574 O O . VAL A 1 209 ? -7.88161 -0.96417 -20.08226 1.000 13.99000 231 VAL A O 1
ATOM 1578 N N . CYS A 1 210 ? -9.18357 0.66928 -19.24731 1.000 13.25000 232 CYS A N 1
ATOM 1579 C CA . CYS A 1 210 ? -10.39701 0.10790 -19.84063 1.000 15.55000 232 CYS A CA 1
ATOM 1580 C C . CYS A 1 210 ? -10.30254 -0.01713 -21.35638 1.000 15.50000 232 CYS A C 1
ATOM 1581 O O . CYS A 1 210 ? -11.00856 -0.84952 -21.94729 1.000 22.94000 232 CYS A O 1
ATOM 1584 N N . ARG A 1 211 ? -9.42804 0.76298 -21.99946 1.000 14.27000 233 ARG A N 1
ATOM 1585 C CA . ARG A 1 211 ? -9.25764 0.68007 -23.44294 1.000 13.99000 233 ARG A CA 1
ATOM 1586 C C . ARG A 1 211 ? -8.49929 -0.56754 -23.87572 1.000 14.35000 233 ARG A C 1
ATOM 1587 O O . ARG A 1 211 ? -8.42496 -0.83849 -25.08224 1.000 19.26000 233 ARG A O 1
ATOM 1595 N N . TYR A 1 212 ? -7.91195 -1.31415 -22.94452 1.000 14.72000 234 TYR A N 1
ATOM 1596 C CA . TYR A 1 212 ? -6.94278 -2.34355 -23.29763 1.000 17.58000 234 TYR A CA 1
ATOM 1597 C C . TYR A 1 212 ? -7.40239 -3.74175 -22.95136 1.000 19.47000 234 TYR A C 1
ATOM 1598 O O . TYR A 1 212 ? -6.59590 -4.67395 -23.01927 1.000 16.41000 234 TYR A O 1
ATOM 1607 N N . THR A 1 213 ? -8.68331 -3.90962 -22.60487 1.000 20.09000 235 THR A N 1
ATOM 1608 C CA . THR A 1 213 ? -9.18487 -5.20635 -22.16378 1.000 26.16000 235 THR A CA 1
ATOM 1609 C C . THR A 1 213 ? -8.94135 -6.27944 -23.21495 1.000 22.18000 235 THR A C 1
ATOM 1610 O O . THR A 1 213 ? -8.46982 -7.37825 -22.90030 1.000 24.02000 235 THR A O 1
ATOM 1614 N N . ASN A 1 214 ? -9.26797 -5.97563 -24.46917 1.000 21.26000 236 ASN A N 1
ATOM 1615 C CA . ASN A 1 214 ? -9.10017 -6.94636 -25.54048 1.000 21.85000 236 ASN A CA 1
ATOM 1616 C C . ASN A 1 214 ? -7.63718 -7.33240 -25.69936 1.000 23.60000 236 ASN A C 1
ATOM 1617 O O . ASN A 1 214 ? -7.28700 -8.52152 -25.71039 1.000 20.44000 236 ASN A O 1
ATOM 1622 N N . TRP A 1 215 ? -6.76825 -6.33080 -25.83033 1.000 18.42000 237 TRP A N 1
ATOM 1623 C CA . TRP A 1 215 ? -5.35122 -6.58970 -26.05653 1.000 17.07000 237 TRP A CA 1
ATOM 1624 C C . TRP A 1 215 ? -4.73914 -7.36534 -24.89906 1.000 15.40000 237 TRP A C 1
ATOM 1625 O O . TRP A 1 215 ? -3.93795 -8.27790 -25.11892 1.000 16.38000 237 TRP A O 1
ATOM 1636 N N . ILE A 1 216 ? -5.10254 -7.01639 -23.66086 1.000 14.82000 238 ILE A N 1
ATOM 1637 C CA . ILE A 1 216 ? -4.57816 -7.73261 -22.50139 1.000 13.01000 238 ILE A CA 1
ATOM 1638 C C . ILE A 1 216 ? -5.00677 -9.18676 -22.56456 1.000 12.70000 238 ILE A C 1
ATOM 1639 O O . ILE A 1 216 ? -4.19015 -10.09580 -22.37722 1.000 15.31000 238 ILE A O 1
ATOM 1644 N N . GLN A 1 217 ? -6.29647 -9.42303 -22.82244 1.000 21.11000 239 GLN A N 1
ATOM 1645 C CA . GLN A 1 217 ? -6.77528 -10.79848 -22.85844 1.000 35.26000 239 GLN A CA 1
ATOM 1646 C C . GLN A 1 217 ? -6.10238 -11.56998 -23.98428 1.000 25.75000 239 GLN A C 1
ATOM 1647 O O . GLN A 1 217 ? -5.66690 -12.70948 -23.78345 1.000 35.86000 239 GLN A O 1
ATOM 1649 N N . LYS A 1 218 ? -5.95118 -10.94561 -25.15300 1.000 16.77000 240 LYS A N 1
ATOM 1650 C CA . LYS A 1 218 ? -5.33589 -11.64256 -26.28270 1.000 20.82000 240 LYS A CA 1
ATOM 1651 C C . LYS A 1 218 ? -3.87147 -11.96630 -26.00806 1.000 22.96000 240 LYS A C 1
ATOM 1652 O O . LYS A 1 218 ? -3.369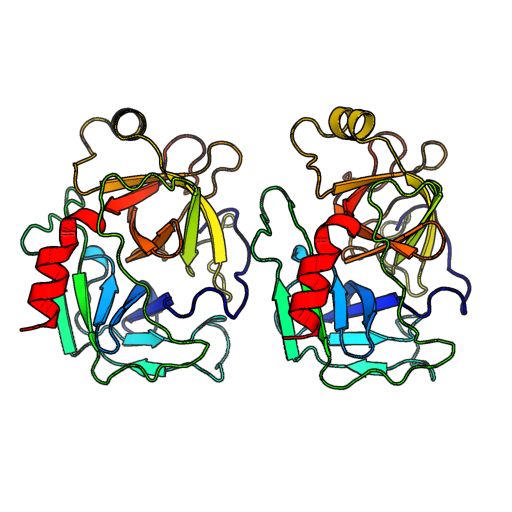98 -13.01857 -26.41405 1.000 23.00000 240 LYS A O 1
ATOM 1658 N N . THR A 1 219 ? -3.16321 -11.06435 -25.33427 1.000 18.61000 241 THR A N 1
ATOM 1659 C CA . THR A 1 219 ? -1.75503 -11.30516 -25.04511 1.000 16.81000 241 THR A CA 1
ATOM 1660 C C . THR A 1 219 ? -1.59613 -12.41156 -24.00983 1.000 17.15000 241 THR A C 1
ATOM 1661 O O . THR A 1 219 ? -0.70406 -13.26699 -24.12382 1.000 22.15000 241 THR A O 1
ATOM 1665 N N . ILE A 1 220 ? -2.46847 -12.41905 -23.00338 1.000 18.46000 242 ILE A N 1
ATOM 1666 C CA . ILE A 1 220 ? -2.35599 -13.40811 -21.94279 1.000 18.89000 242 ILE A CA 1
ATOM 1667 C C . ILE A 1 220 ? -2.73083 -14.79021 -22.46133 1.000 21.15000 242 ILE A C 1
ATOM 1668 O O . ILE A 1 220 ? -2.12385 -15.79449 -22.07181 1.000 26.49000 242 ILE A O 1
ATOM 1673 N N . GLN A 1 221 ? -3.71129 -14.87365 -23.36512 1.000 22.24000 243 GLN A N 1
ATOM 1674 C CA . GLN A 1 221 ? -4.13540 -16.20662 -23.80270 1.000 30.41000 243 GLN A CA 1
ATOM 1675 C C . GLN A 1 221 ? -3.44641 -16.67635 -25.07798 1.000 28.06000 243 GLN A C 1
ATOM 1676 O O . GLN A 1 221 ? -3.77900 -17.75500 -25.57676 1.000 40.18000 243 GLN A O 1
ATOM 1679 N N . ALA A 1 222 ? -2.49666 -15.91195 -25.60846 1.000 25.22000 244 ALA A N 1
ATOM 1680 C CA . ALA A 1 222 ? -1.74769 -16.32418 -26.79045 1.000 31.45000 244 ALA A CA 1
ATOM 1681 C C . ALA A 1 222 ? -0.95198 -17.57965 -26.46792 1.000 43.20000 244 ALA A C 1
ATOM 1682 O O . ALA A 1 222 ? -0.16998 -17.58475 -25.51940 1.000 41.21000 244 ALA A O 1
ATOM 1684 N N . LEU B 1 1 ? 17.44084 6.91443 -34.79077 1.000 12.58000 16 LEU B N 1
ATOM 1685 C CA . LEU B 1 1 ? 16.24195 7.71432 -35.08979 1.000 14.46000 16 LEU B CA 1
ATOM 1686 C C . LEU B 1 1 ? 15.83353 8.50515 -33.86836 1.000 15.00000 16 LEU B C 1
ATOM 1687 O O . LEU B 1 1 ? 16.05274 8.06516 -32.74765 1.000 15.08000 16 LEU B O 1
ATOM 1692 N N . VAL B 1 2 ? 15.23689 9.67682 -34.08536 1.000 12.99000 17 VAL B N 1
ATOM 1693 C CA . VAL B 1 2 ? 15.02271 10.64184 -33.01331 1.000 16.33000 17 VAL B CA 1
ATOM 1694 C C . VAL B 1 2 ? 13.55311 10.65378 -32.60576 1.000 13.50000 17 VAL B C 1
ATOM 1695 O O . VAL B 1 2 ? 12.65930 10.59030 -33.46021 1.000 14.78000 17 VAL B O 1
ATOM 1699 N N . HIS B 1 3 ? 13.32031 10.73535 -31.29104 1.000 13.72000 18 HIS B N 1
ATOM 1700 C CA . HIS B 1 3 ? 11.99547 10.93018 -30.69843 1.000 12.27000 18 HIS B CA 1
ATOM 1701 C C . HIS B 1 3 ? 11.13573 9.67862 -30.77843 1.000 15.46000 18 HIS B C 1
ATOM 1702 O O . HIS B 1 3 ? 9.90689 9.76671 -30.83366 1.000 15.10000 18 HIS B O 1
ATOM 1709 N N . GLY B 1 4 ? 11.78385 8.52083 -30.85238 1.000 14.48000 19 GLY B N 1
ATOM 1710 C CA . GLY B 1 4 ? 11.11725 7.23713 -30.77558 1.000 13.77000 19 GLY B CA 1
ATOM 1711 C C . GLY B 1 4 ? 11.27235 6.58003 -29.42066 1.000 14.38000 19 GLY B C 1
ATOM 1712 O O . GLY B 1 4 ? 11.52350 7.23345 -28.40315 1.000 15.68000 19 GLY B O 1
ATOM 1713 N N . GLY B 1 5 ? 11.14432 5.26419 -29.41481 1.000 16.37000 20 GLY B N 1
ATOM 1714 C CA . GLY B 1 5 ? 11.37366 4.48567 -28.22227 1.000 14.77000 20 GLY B CA 1
ATOM 1715 C C . GLY B 1 5 ? 11.73642 3.07622 -28.62073 1.000 16.92000 20 GLY B C 1
ATOM 1716 O O . GLY B 1 5 ? 11.69449 2.71905 -29.80171 1.000 14.18000 20 GLY B O 1
ATOM 1717 N N . PRO B 1 6 ? 12.13026 2.25005 -27.66038 1.000 15.14000 21 PRO B N 1
ATOM 1718 C CA . PRO B 1 6 ? 12.52275 0.88037 -28.00245 1.000 13.98000 21 PRO B CA 1
ATOM 1719 C C . PRO B 1 6 ? 11.37395 0.11347 -28.63499 1.000 17.05000 21 PRO B C 1
ATOM 1720 O O . PRO B 1 6 ? 10.22307 0.18623 -28.18833 1.000 18.62000 21 PRO B O 1
ATOM 1724 N N . CYS B 1 7 ? 11.68260 -0.60628 -29.71387 1.000 16.57000 22 CYS B N 1
ATOM 1725 C CA . CYS B 1 7 ? 10.65594 -1.42455 -30.32949 1.000 14.68000 22 CYS B CA 1
ATOM 1726 C C . CYS B 1 7 ? 10.34063 -2.60013 -29.42766 1.000 11.96000 22 CYS B C 1
ATOM 1727 O O . CYS B 1 7 ? 11.15894 -3.01065 -28.59770 1.000 14.42000 22 CYS B O 1
ATOM 1730 N N . ASP B 1 8 ? 9.14784 -3.14926 -29.59844 1.000 16.39000 23 ASP B N 1
ATOM 1731 C CA . ASP B 1 8 ? 8.87407 -4.45348 -29.01981 1.000 15.28000 23 ASP B CA 1
ATOM 1732 C C . ASP B 1 8 ? 9.76901 -5.49627 -29.67451 1.000 15.81000 23 ASP B C 1
ATOM 1733 O O . ASP B 1 8 ? 9.98491 -5.47030 -30.88749 1.000 14.19000 23 ASP B O 1
ATOM 1738 N N . LYS B 1 9 ? 10.27727 -6.43421 -28.86234 1.000 13.38000 24 LYS B N 1
ATOM 1739 C CA . LYS B 1 9 ? 11.25468 -7.42914 -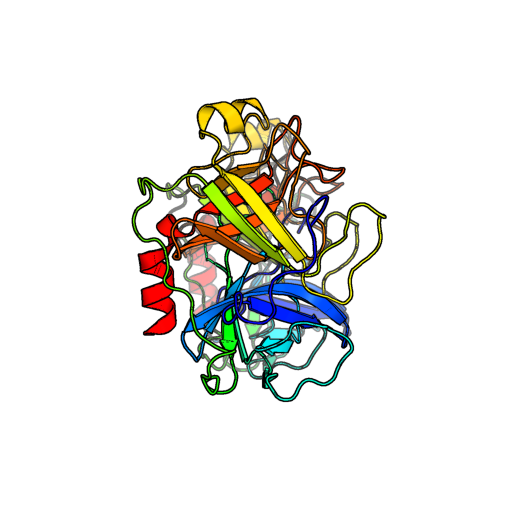29.31110 1.000 13.09000 24 LYS B CA 1
ATOM 1740 C C . LYS B 1 9 ? 10.78541 -8.20839 -30.53646 1.000 15.25000 24 LYS B C 1
ATOM 1741 O O . LYS B 1 9 ? 11.61261 -8.60656 -31.36539 1.000 14.59000 24 LYS B O 1
ATOM 1747 N N . THR B 1 10 ? 9.48227 -8.45619 -30.67302 1.000 14.41000 25 THR B N 1
ATOM 1748 C CA . THR B 1 10 ? 8.97948 -9.29641 -31.74961 1.000 13.82000 25 THR B CA 1
ATOM 1749 C C . THR B 1 10 ? 8.47535 -8.49435 -32.93988 1.000 11.91000 25 THR B C 1
ATOM 1750 O O . THR B 1 10 ? 7.94316 -9.09309 -33.88873 1.000 16.94000 25 THR B O 1
ATOM 1754 N N . SER B 1 11 ? 8.62891 -7.18125 -32.92904 1.000 13.97000 26 SER B N 1
ATOM 1755 C CA A SER B 1 11 ? 7.98224 -6.30729 -33.90060 0.500 16.95000 26 SER B CA 1
ATOM 1756 C CA B SER B 1 11 ? 7.97860 -6.32130 -33.90736 0.500 16.96000 26 SER B CA 1
ATOM 1757 C C . SER B 1 11 ? 8.82910 -6.03251 -35.13115 1.000 15.25000 26 SER B C 1
ATOM 1758 O O . SER B 1 11 ? 8.35281 -5.35496 -36.04523 1.000 16.42000 26 SER B O 1
ATOM 1763 N N . HIS B 1 12 ? 10.05826 -6.53037 -35.18283 1.000 12.93000 27 HIS B N 1
ATOM 1764 C CA . HIS B 1 12 ? 10.93051 -6.16138 -36.29290 1.000 11.88000 27 HIS B CA 1
ATOM 1765 C C . HIS B 1 12 ? 11.74304 -7.33311 -36.82876 1.000 13.28000 27 HIS B C 1
ATOM 1766 O O . HIS B 1 12 ? 12.95795 -7.19640 -37.01034 1.000 12.78000 27 HIS B O 1
ATOM 1773 N N . PRO B 1 13 ? 11.11533 -8.47065 -37.15839 1.000 11.46000 28 PRO B N 1
ATOM 1774 C CA . PRO B 1 13 ? 11.90681 -9.66029 -37.49384 1.000 12.97000 28 PRO B CA 1
ATOM 1775 C C . PRO B 1 13 ? 12.61688 -9.52713 -38.81246 1.000 13.73000 28 PRO B C 1
ATOM 1776 O O . PRO B 1 13 ? 13.53717 -10.29982 -39.07993 1.000 11.79000 28 PRO B O 1
ATOM 1780 N N . TYR B 1 14 ? 12.26083 -8.51360 -39.59918 1.000 11.70000 29 TYR B N 1
ATOM 1781 C CA . TYR B 1 14 ? 12.89469 -8.24133 -40.88995 1.000 10.88000 29 TYR B CA 1
ATOM 1782 C C . TYR B 1 14 ? 14.09308 -7.30012 -40.78982 1.000 14.90000 29 TYR B C 1
ATOM 1783 O O . TYR B 1 14 ? 14.75864 -7.04043 -41.80134 1.000 12.89000 29 TYR B O 1
ATOM 1792 N N . GLN B 1 15 ? 14.37443 -6.75158 -39.62280 1.000 11.17000 30 GLN B N 1
ATOM 1793 C CA . GLN B 1 15 ? 15.42068 -5.74499 -39.52443 1.000 10.66000 30 GLN B CA 1
ATOM 1794 C C . GLN B 1 15 ? 16.78896 -6.40762 -39.54890 1.000 12.52000 30 GLN B C 1
ATOM 1795 O O . GLN B 1 15 ? 17.03485 -7.39645 -38.84754 1.000 13.81000 30 GLN B O 1
ATOM 1801 N N . ALA B 1 16 ? 17.69376 -5.84343 -40.34305 1.000 10.99000 31 ALA B N 1
ATOM 1802 C CA . ALA B 1 16 ? 19.06835 -6.29877 -40.39122 1.000 10.36000 31 ALA B CA 1
ATOM 1803 C C . ALA B 1 16 ? 19.93855 -5.19554 -39.83863 1.000 11.98000 31 ALA B C 1
ATOM 1804 O O . ALA B 1 16 ? 19.59028 -4.02633 -39.93735 1.000 13.89000 31 ALA B O 1
ATOM 1806 N N . ALA B 1 17 ? 21.05048 -5.57578 -39.22519 1.000 13.36000 32 ALA B N 1
ATOM 1807 C CA . ALA B 1 17 ? 22.09827 -4.63318 -38.86239 1.000 12.48000 32 ALA B CA 1
ATOM 1808 C C . ALA B 1 17 ? 23.29278 -4.92533 -39.74324 1.000 13.23000 32 ALA B C 1
ATOM 1809 O O . ALA B 1 17 ? 23.72769 -6.07379 -39.81836 1.000 14.98000 32 ALA B O 1
ATOM 1811 N N . LEU B 1 18 ? 23.84753 -3.88430 -40.36595 1.000 13.84000 33 LEU B N 1
ATOM 1812 C CA . LEU B 1 18 ? 24.98634 -4.03157 -41.26242 1.000 14.07000 33 LEU B CA 1
ATOM 1813 C C . LEU B 1 18 ? 26.22635 -3.46398 -40.58739 1.000 13.97000 33 LEU B C 1
ATOM 1814 O O . LEU B 1 18 ? 26.21382 -2.32123 -40.11633 1.000 16.13000 33 LEU B O 1
ATOM 1819 N N . TYR B 1 19 ? 27.27237 -4.27635 -40.50703 1.000 15.38000 34 TYR B N 1
ATOM 1820 C CA . TYR B 1 19 ? 28.51987 -3.89549 -39.86765 1.000 18.38000 34 TYR B CA 1
ATOM 1821 C C . TYR B 1 19 ? 29.65353 -3.95253 -40.88240 1.000 18.45000 34 TYR B C 1
ATOM 1822 O O . TYR B 1 19 ? 29.65653 -4.78464 -41.79383 1.000 20.45000 34 TYR B O 1
ATOM 1831 N N . THR B 1 20 ? 30.64456 -3.09152 -40.68774 1.000 20.31000 35 THR B N 1
ATOM 1832 C CA . THR B 1 20 ? 31.87400 -3.18454 -41.46083 1.000 24.01000 35 THR B CA 1
ATOM 1833 C C . THR B 1 20 ? 33.02984 -2.95192 -40.50354 1.000 27.96000 35 THR B C 1
ATOM 1834 O O . THR B 1 20 ? 32.98576 -2.03306 -39.68213 1.000 23.34000 35 THR B O 1
ATOM 1838 N N . SER B 1 21 ? 34.04674 -3.80613 -40.59265 1.000 24.36000 36 SER B N 1
ATOM 1839 C CA . SER B 1 21 ? 35.20707 -3.72028 -39.71270 1.000 23.78000 36 SER B CA 1
ATOM 1840 C C . SER B 1 21 ? 34.78781 -3.62156 -38.24642 1.000 26.95000 36 SER B C 1
ATOM 1841 O O . SER B 1 21 ? 35.39776 -2.91395 -37.44933 1.000 26.17000 36 SER B O 1
ATOM 1844 N N . GLY B 1 22 ? 33.70504 -4.31535 -37.89445 1.000 22.22000 38 GLY B N 1
ATOM 1845 C CA . GLY B 1 22 ? 33.26425 -4.36566 -36.51663 1.000 26.28000 38 GLY B CA 1
ATOM 1846 C C . GLY B 1 22 ? 32.43864 -3.19196 -36.03022 1.000 27.90000 38 GLY B C 1
ATOM 1847 O O . GLY B 1 22 ? 32.10772 -3.14764 -34.84143 1.000 25.35000 38 GLY B O 1
ATOM 1848 N N . HIS B 1 23 ? 32.06006 -2.25398 -36.89811 1.000 23.71000 39 HIS B N 1
ATOM 1849 C CA . HIS B 1 23 ? 31.26931 -1.10342 -36.47272 1.000 22.78000 39 HIS B CA 1
ATOM 1850 C C . HIS B 1 23 ? 29.93854 -1.07002 -37.20889 1.000 18.42000 39 HIS B C 1
ATOM 1851 O O . HIS B 1 23 ? 29.86550 -1.39305 -38.39781 1.000 20.53000 39 HIS B O 1
ATOM 1858 N N . LEU B 1 24 ? 28.88417 -0.73105 -36.46632 1.000 20.64000 40 LEU B N 1
ATOM 1859 C CA . LEU B 1 24 ? 27.57374 -0.52816 -37.07317 1.000 19.29000 40 LEU B CA 1
ATOM 1860 C C . LEU B 1 24 ? 27.67882 0.51302 -38.17131 1.000 19.50000 40 LEU B C 1
ATOM 1861 O O . LEU B 1 24 ? 28.13813 1.63008 -37.93198 1.000 21.20000 40 LEU B O 1
ATOM 1866 N N . LEU B 1 25 ? 27.19057 0.17280 -39.36188 1.000 18.26000 41 LEU B N 1
ATOM 1867 C CA . LEU B 1 25 ? 27.19690 1.09720 -40.48927 1.000 17.08000 41 LEU B CA 1
ATOM 1868 C C . LEU B 1 25 ? 25.80218 1.53849 -40.89461 1.000 17.04000 41 LEU B C 1
ATOM 1869 O O . LEU B 1 25 ? 25.55843 2.73089 -41.10788 1.000 18.86000 41 LEU B O 1
ATOM 1874 N N . CYS B 1 26 ? 24.87988 0.58822 -41.01463 1.000 16.07000 42 CYS B N 1
ATOM 1875 C CA . CYS B 1 26 ? 23.56743 0.85245 -41.58086 1.000 16.43000 42 CYS B CA 1
ATOM 1876 C C . CYS B 1 26 ? 22.55664 -0.15803 -41.06579 1.000 13.88000 42 CYS B C 1
ATOM 1877 O O . CYS B 1 26 ? 22.90849 -1.20542 -40.51900 1.000 14.85000 42 CYS B O 1
ATOM 1880 N N . GLY B 1 27 ? 21.29088 0.14347 -41.32651 1.000 13.54000 43 GLY B N 1
ATOM 1881 C CA . GLY B 1 27 ? 20.25612 -0.85599 -41.23929 1.000 11.91000 43 GLY B CA 1
ATOM 1882 C C . GLY B 1 27 ? 20.02028 -1.49153 -42.58876 1.000 14.33000 43 GLY B C 1
ATOM 1883 O O . GLY B 1 27 ? 20.64287 -1.14835 -43.59411 1.000 13.57000 43 GLY B O 1
ATOM 1884 N N . GLY B 1 28 ? 19.11560 -2.45578 -42.59180 1.000 10.45000 44 GLY B N 1
ATOM 1885 C CA . GLY B 1 28 ? 18.71728 -3.14012 -43.81196 1.000 11.78000 44 GLY B CA 1
ATOM 1886 C C . GLY B 1 28 ? 17.45338 -3.92184 -43.53234 1.000 9.10000 44 GLY B C 1
ATOM 1887 O O . GLY B 1 28 ? 16.95550 -3.95554 -42.40012 1.000 11.38000 44 GLY B O 1
ATOM 1888 N N . VAL B 1 29 ? 16.88947 -4.48975 -44.60113 1.000 10.48000 45 VAL B N 1
ATOM 1889 C CA . VAL B 1 29 ? 15.60932 -5.19232 -44.51711 1.000 8.31000 45 VAL B CA 1
ATOM 1890 C C . VAL B 1 29 ? 15.74448 -6.56792 -45.15950 1.000 13.20000 45 VAL B C 1
ATOM 1891 O O . VAL B 1 29 ? 16.05604 -6.67289 -46.34916 1.000 12.48000 45 VAL B O 1
ATOM 1895 N N . LEU B 1 30 ? 15.43533 -7.61858 -44.40935 1.000 13.63000 46 LEU B N 1
ATOM 1896 C CA . LEU B 1 30 ? 15.36304 -8.94669 -44.99882 1.000 13.15000 46 LEU B CA 1
ATOM 1897 C C . LEU B 1 30 ? 14.10664 -9.03848 -45.85396 1.000 11.31000 46 LEU B C 1
ATOM 1898 O O . LEU B 1 30 ? 12.99714 -8.86121 -45.34872 1.000 14.31000 46 LEU B O 1
ATOM 1903 N N . ILE B 1 31 ? 14.26675 -9.29074 -47.15150 1.000 12.01000 47 ILE B N 1
ATOM 1904 C CA . ILE B 1 31 ? 13.12533 -9.39869 -48.05199 1.000 12.06000 47 ILE B CA 1
ATOM 1905 C C . ILE B 1 31 ? 12.99892 -10.77852 -48.66502 1.000 13.86000 47 ILE B C 1
ATOM 1906 O O . ILE B 1 31 ? 11.99939 -11.05111 -49.35164 1.000 17.01000 47 ILE B O 1
ATOM 1911 N N . HIS B 1 32 ? 13.96990 -11.65392 -48.42360 1.000 14.16000 48 HIS B N 1
ATOM 1912 C CA . HIS B 1 32 ? 14.02321 -13.01604 -48.93398 1.000 19.21000 48 HIS B CA 1
ATOM 1913 C C . HIS B 1 32 ? 15.05183 -13.72691 -48.07056 1.000 17.14000 48 HIS B C 1
ATOM 1914 O O . HIS B 1 32 ? 15.95291 -13.06687 -47.54059 1.000 16.06000 48 HIS B O 1
ATOM 1921 N N . PRO B 1 33 ? 14.92544 -15.04440 -47.84772 1.000 15.79000 49 PRO B N 1
ATOM 1922 C CA . PRO B 1 33 ? 15.90731 -15.71323 -46.97390 1.000 15.86000 49 PRO B CA 1
ATOM 1923 C C . PRO B 1 33 ? 17.36321 -15.49610 -47.35659 1.000 19.33000 49 PRO B C 1
ATOM 1924 O O . PRO B 1 33 ? 18.26410 -15.61472 -46.52582 1.000 19.52000 49 PRO B O 1
ATOM 1928 N N . LEU B 1 34 ? 17.61244 -15.17263 -48.61829 1.000 15.25000 50 LEU B N 1
ATOM 1929 C CA . LEU B 1 34 ? 18.95299 -14.97810 -49.11017 1.000 13.76000 50 LEU B CA 1
ATOM 1930 C C . LEU B 1 34 ? 19.30744 -13.51958 -49.35776 1.000 18.04000 50 LEU B C 1
ATOM 1931 O O . LEU B 1 34 ? 20.45884 -13.23910 -49.70382 1.000 15.32000 50 LEU B O 1
ATOM 1936 N N . TRP B 1 35 ? 18.37514 -12.57435 -49.15815 1.000 16.40000 51 TRP B N 1
ATOM 1937 C CA . TRP B 1 35 ? 18.61661 -11.21269 -49.63177 1.000 11.39000 51 TRP B CA 1
ATOM 1938 C C . TRP B 1 35 ? 18.18824 -10.14252 -48.64597 1.000 12.41000 51 TRP B C 1
ATOM 1939 O O . TRP B 1 35 ? 17.05187 -10.15907 -48.15742 1.000 15.27000 51 TRP B O 1
ATOM 1950 N N . VAL B 1 36 ? 19.08342 -9.18290 -48.41632 1.000 12.07000 52 VAL B N 1
ATOM 1951 C CA . VAL B 1 36 ? 18.80778 -8.01071 -47.59700 1.000 12.57000 52 VAL B CA 1
ATOM 1952 C C . VAL B 1 36 ? 18.83690 -6.78324 -48.50092 1.000 13.61000 52 VAL B C 1
ATOM 1953 O O . VAL B 1 36 ? 19.76709 -6.59836 -49.30188 1.000 13.10000 52 VAL B O 1
ATOM 1957 N N . LEU B 1 37 ? 17.79565 -5.96783 -48.41083 1.000 12.57000 53 LEU B N 1
ATOM 1958 C CA . LEU B 1 37 ? 17.74620 -4.69104 -49.09916 1.000 12.52000 53 LEU B CA 1
ATOM 1959 C C . LEU B 1 37 ? 18.29023 -3.58019 -48.20439 1.000 15.03000 53 LEU B C 1
ATOM 1960 O O . LEU B 1 37 ? 17.99755 -3.51966 -47.00489 1.000 15.16000 53 LEU B O 1
ATOM 1965 N N . THR B 1 38 ? 19.06404 -2.68081 -48.78697 1.000 12.53000 54 THR B N 1
ATOM 1966 C CA . THR B 1 38 ? 19.60750 -1.58591 -48.00818 1.000 11.87000 54 THR B CA 1
ATOM 1967 C C . THR B 1 38 ? 19.85462 -0.41917 -48.95394 1.000 14.20000 54 THR B C 1
ATOM 1968 O O . THR B 1 38 ? 19.51845 -0.47621 -50.13478 1.000 13.98000 54 THR B O 1
ATOM 1972 N N . ALA B 1 39 ? 20.44317 0.64168 -48.41795 1.000 13.53000 55 ALA B N 1
ATOM 1973 C CA . ALA B 1 39 ? 20.78853 1.79833 -49.23034 1.000 14.32000 55 ALA B CA 1
ATOM 1974 C C . ALA B 1 39 ? 22.09497 1.53695 -49.96667 1.000 12.89000 55 ALA B C 1
ATOM 1975 O O . ALA B 1 39 ? 23.00362 0.89498 -49.43630 1.000 16.67000 55 ALA B O 1
ATOM 1977 N N . ALA B 1 40 ? 22.17333 2.02416 -51.21373 1.000 15.22000 56 ALA B N 1
ATOM 1978 C CA . ALA B 1 40 ? 23.41376 1.88497 -51.97434 1.000 15.84000 56 ALA B CA 1
ATOM 1979 C C . ALA B 1 40 ? 24.57838 2.58137 -51.29352 1.000 16.66000 56 ALA B C 1
ATOM 1980 O O . ALA B 1 40 ? 25.72568 2.13098 -51.40529 1.000 18.15000 56 ALA B O 1
ATOM 1982 N N . HIS B 1 41 ? 24.31325 3.68296 -50.60071 1.000 16.81000 57 HIS B N 1
ATOM 1983 C CA . HIS B 1 41 ? 25.41263 4.38173 -49.95993 1.000 20.30000 57 HIS B CA 1
ATOM 1984 C C . HIS B 1 41 ? 26.00394 3.60730 -48.79058 1.000 21.68000 57 HIS B C 1
ATOM 1985 O O . HIS B 1 41 ? 27.07172 3.99661 -48.30091 1.000 23.31000 57 HIS B O 1
ATOM 1992 N N . CYS B 1 42 ? 25.37413 2.49737 -48.37140 1.000 19.57000 58 CYS B N 1
ATOM 1993 C CA . CYS B 1 42 ? 25.91151 1.61465 -47.33669 1.000 17.42000 58 CYS B CA 1
ATOM 1994 C C . CYS B 1 42 ? 26.93910 0.62023 -47.85988 1.000 23.70000 58 CYS B C 1
ATOM 1995 O O . CYS B 1 42 ? 27.45306 -0.18461 -47.07972 1.000 24.58000 58 CYS B O 1
ATOM 1998 N N . LYS B 1 43 ? 27.25974 0.66134 -49.14722 1.000 24.89000 59 LYS B N 1
ATOM 1999 C CA . LYS B 1 43 ? 28.14776 -0.33229 -49.73889 1.000 24.82000 59 LYS B CA 1
ATOM 2000 C C . LYS B 1 43 ? 29.53494 -0.30906 -49.10579 1.000 27.33000 59 LYS B C 1
ATOM 2001 O O . LYS B 1 43 ? 30.15002 0.75353 -48.96983 1.000 28.04000 59 LYS B O 1
ATOM 2007 N N . LYS B 1 44 ? 30.00934 -1.49223 -48.71214 1.000 23.39000 60 LYS B N 1
ATOM 2008 C CA . LYS B 1 44 ? 31.39561 -1.75589 -48.34095 1.000 27.19000 60 LYS B CA 1
ATOM 2009 C C . LYS B 1 44 ? 31.70982 -3.16303 -48.82508 1.000 24.79000 60 LYS B C 1
ATOM 2010 O O . LYS B 1 44 ? 30.80033 -3.99759 -48.92135 1.000 34.13000 60 LYS B O 1
ATOM 2016 N N . PRO B 1 45 ? 32.98077 -3.47313 -49.10360 1.000 37.60000 61 PRO B N 1
ATOM 2017 C CA . PRO B 1 45 ? 33.32300 -4.82702 -49.58334 1.000 41.31000 61 PRO B CA 1
ATOM 2018 C C . PRO B 1 45 ? 33.31130 -5.91660 -48.51787 1.000 43.74000 61 PRO B C 1
ATOM 2019 O O . PRO B 1 45 ? 33.36128 -7.10151 -48.88165 1.000 38.66000 61 PRO B O 1
ATOM 2023 N N . ASN B 1 46 ? 33.24444 -5.57471 -47.23273 1.000 40.11000 62 ASN B N 1
ATOM 2024 C CA . ASN B 1 46 ? 33.33566 -6.56112 -46.16142 1.000 49.28000 62 ASN B CA 1
ATOM 2025 C C . ASN B 1 46 ? 32.10481 -6.55704 -45.26616 1.000 32.11000 62 ASN B C 1
ATOM 2026 O O . ASN B 1 46 ? 32.21063 -6.79678 -44.06130 1.000 31.49000 62 ASN B O 1
ATOM 2031 N N . LEU B 1 47 ? 30.92094 -6.32003 -45.82776 1.000 30.57000 63 LEU B N 1
ATOM 2032 C CA . LEU B 1 47 ? 29.74240 -6.18753 -44.98134 1.000 26.89000 63 LEU B CA 1
ATOM 2033 C C . LEU B 1 47 ? 29.41677 -7.47990 -44.24339 1.000 24.62000 63 LEU B C 1
ATOM 2034 O O . LEU B 1 47 ? 29.44314 -8.57738 -44.80739 1.000 21.11000 63 LEU B O 1
ATOM 2039 N N . GLN B 1 48 ? 29.06988 -7.32536 -42.97253 1.000 20.60000 64 GLN B N 1
ATOM 2040 C CA . GLN B 1 48 ? 28.56131 -8.41001 -42.15591 1.000 18.94000 64 GLN B CA 1
ATOM 2041 C C . GLN B 1 48 ? 27.12491 -8.04543 -41.83785 1.000 14.58000 64 GLN B C 1
ATOM 2042 O O . GLN B 1 48 ? 26.83694 -6.90997 -41.44352 1.000 19.25000 64 GLN B O 1
ATOM 2048 N N . VAL B 1 49 ? 26.23391 -9.00181 -42.01463 1.000 13.26000 65 VAL B N 1
ATOM 2049 C CA . VAL B 1 49 ? 24.81202 -8.80174 -41.76614 1.000 13.84000 65 VAL B CA 1
ATOM 2050 C C . VAL B 1 49 ? 24.44660 -9.55356 -40.50206 1.000 17.38000 65 VAL B C 1
ATOM 2051 O O . VAL B 1 49 ? 24.72114 -10.75152 -40.38193 1.000 16.58000 65 VAL B O 1
ATOM 2055 N N . PHE B 1 50 ? 23.81194 -8.85535 -39.57317 1.000 13.38000 66 PHE B N 1
ATOM 2056 C CA . PHE B 1 50 ? 23.25775 -9.46257 -38.37172 1.000 15.44000 66 PHE B CA 1
ATOM 2057 C C . PHE B 1 50 ? 21.74163 -9.45438 -38.45583 1.000 13.94000 66 PHE B C 1
ATOM 2058 O O . PHE B 1 50 ? 21.12200 -8.39831 -38.64409 1.000 13.67000 66 PHE B O 1
ATOM 2066 N N . LEU B 1 51 ? 21.15728 -10.63764 -38.37225 1.000 13.46000 67 LEU B N 1
ATOM 2067 C CA . LEU B 1 51 ? 19.71986 -10.83212 -38.33510 1.000 12.36000 67 LEU B CA 1
ATOM 2068 C C . LEU B 1 51 ? 19.32173 -11.28064 -36.94425 1.000 16.05000 67 LEU B C 1
ATOM 2069 O O . LEU B 1 51 ? 20.14292 -11.79920 -36.18779 1.000 15.23000 67 LEU B O 1
ATOM 2074 N N . GLY B 1 52 ? 18.05868 -11.04047 -36.60741 1.000 16.29000 69 GLY B N 1
ATOM 2075 C CA . GLY B 1 52 ? 17.57788 -11.44579 -35.30618 1.000 12.92000 69 GLY B CA 1
ATOM 2076 C C . GLY B 1 52 ? 18.10043 -10.62150 -34.15229 1.000 15.56000 69 GLY B C 1
ATOM 2077 O O . GLY B 1 52 ? 18.07645 -11.10180 -33.01604 1.000 17.92000 69 GLY B O 1
ATOM 2078 N N . LYS B 1 53 ? 18.62254 -9.41953 -34.41143 1.000 12.19000 70 LYS B N 1
ATOM 2079 C CA . LYS B 1 53 ? 19.11399 -8.55951 -33.34567 1.000 13.42000 70 LYS B CA 1
ATOM 2080 C C . LYS B 1 53 ? 18.04858 -7.59502 -32.85122 1.000 13.95000 70 LYS B C 1
ATOM 2081 O O . LYS B 1 53 ? 17.20690 -7.11289 -33.60595 1.000 14.26000 70 LYS B O 1
ATOM 2087 N N . HIS B 1 54 ? 18.15561 -7.25800 -31.56846 1.000 13.24000 71 HIS B N 1
ATOM 2088 C CA . HIS B 1 54 ? 17.27238 -6.29811 -30.92905 1.000 12.77000 71 HIS B CA 1
ATOM 2089 C C . HIS B 1 54 ? 18.13212 -5.34906 -30.11119 1.000 14.34000 71 HIS B C 1
ATOM 2090 O O . HIS B 1 54 ? 18.14346 -4.13861 -30.34678 1.000 13.82000 71 HIS B O 1
ATOM 2097 N N . ASN B 1 55 ? 18.90614 -5.91158 -29.19980 1.000 12.87000 72 ASN B N 1
ATOM 2098 C CA . ASN B 1 55 ? 19.80176 -5.14804 -28.35577 1.000 13.04000 72 ASN B CA 1
ATOM 2099 C C . ASN B 1 55 ? 21.21973 -5.44960 -28.83277 1.000 14.61000 72 ASN B C 1
ATOM 2100 O O . ASN B 1 55 ? 21.70956 -6.57237 -28.67516 1.000 14.84000 72 ASN B O 1
ATOM 2105 N N . LEU B 1 56 ? 21.88569 -4.44222 -29.39841 1.000 16.67000 73 LEU B N 1
ATOM 2106 C CA . LEU B 1 56 ? 23.23820 -4.61556 -29.91890 1.000 18.79000 73 LEU B CA 1
ATOM 2107 C C . LEU B 1 56 ? 24.24293 -4.89519 -28.80748 1.000 17.95000 73 LEU B C 1
ATOM 2108 O O . LEU B 1 56 ? 25.36597 -5.31541 -29.09538 1.000 21.36000 73 LEU B O 1
ATOM 2113 N N . GLY B 1 57 ? 23.90528 -4.55996 -27.56110 1.000 20.17000 74 GLY B N 1
ATOM 2114 C CA . GLY B 1 57 ? 24.79841 -4.68032 -26.43340 1.000 20.85000 74 GLY B CA 1
ATOM 2115 C C . GLY B 1 57 ? 24.91879 -6.05596 -25.82712 1.000 25.08000 74 GLY B C 1
ATOM 2116 O O . GLY B 1 57 ? 25.67964 -6.23111 -24.87193 1.000 25.82000 74 GLY B O 1
ATOM 2117 N N . GLN B 1 58 ? 24.17166 -7.04142 -26.32028 1.000 19.53000 75 GLN B N 1
ATOM 2118 C CA . GLN B 1 58 ? 24.25101 -8.37120 -25.73344 1.000 23.37000 75 GLN B CA 1
ATOM 2119 C C . GLN B 1 58 ? 24.02245 -9.42522 -26.80501 1.000 26.78000 75 GLN B C 1
ATOM 2120 O O . GLN B 1 58 ? 23.43688 -9.16309 -27.85558 1.000 24.76000 75 GLN B O 1
ATOM 2126 N N . GLN B 1 59 ? 24.51720 -10.62237 -26.53549 1.000 20.54000 76 GLN B N 1
ATOM 2127 C CA . GLN B 1 59 ? 24.22697 -11.74874 -27.40598 1.000 20.87000 76 GLN B CA 1
ATOM 2128 C C . GLN B 1 59 ? 22.78345 -12.18425 -27.19439 1.000 21.76000 76 GLN B C 1
ATOM 2129 O O . GLN B 1 59 ? 22.27061 -12.17045 -26.07280 1.000 22.30000 76 GLN B O 1
ATOM 2135 N N . GLU B 1 60 ? 22.07596 -12.40038 -28.29684 1.000 18.91000 77 GLU B N 1
ATOM 2136 C CA . GLU B 1 60 ? 20.65944 -12.71352 -28.26264 1.000 17.15000 77 GLU B C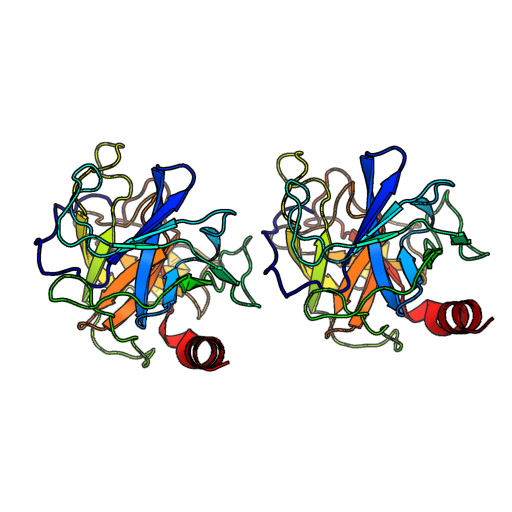A 1
ATOM 2137 C C . GLU B 1 60 ? 20.37593 -14.12220 -28.78026 1.000 18.53000 77 GLU B C 1
ATOM 2138 O O . GLU B 1 60 ? 21.10606 -14.64126 -29.62312 1.000 19.34000 77 GLU B O 1
ATOM 2144 N N . SER B 1 61 ? 19.30581 -14.74102 -28.27353 1.000 19.39000 78 SER B N 1
ATOM 2145 C CA . SER B 1 61 ? 19.03278 -16.14117 -28.61256 1.000 18.06000 78 SER B CA 1
ATOM 2146 C C . SER B 1 61 ? 18.83524 -16.36113 -30.10763 1.000 20.83000 78 SER B C 1
ATOM 2147 O O . SER B 1 61 ? 19.23292 -17.39837 -30.64212 1.000 25.72000 78 SER B O 1
ATOM 2150 N N . SER B 1 62 ? 18.18952 -15.42586 -30.78675 1.000 19.74000 79 SER B N 1
ATOM 2151 C CA . SER B 1 62 ? 17.79890 -15.61956 -32.17465 1.000 25.58000 79 SER B CA 1
ATOM 2152 C C . SER B 1 62 ? 18.82304 -15.14396 -33.19736 1.000 21.15000 79 SER B C 1
ATOM 2153 O O . SER B 1 62 ? 18.61571 -15.36228 -34.39930 1.000 22.82000 79 SER B O 1
ATOM 2156 N N . GLN B 1 63 ? 19.90543 -14.50284 -32.77689 1.000 17.78000 80 GLN B N 1
ATOM 2157 C CA . GLN B 1 63 ? 20.68760 -13.76046 -33.74887 1.000 15.75000 80 GLN B CA 1
ATOM 2158 C C . GLN B 1 63 ? 21.50326 -14.69067 -34.62657 1.000 20.93000 80 GLN B C 1
ATOM 2159 O O . GLN B 1 63 ? 21.86583 -15.79873 -34.23148 1.000 21.00000 80 GLN B O 1
ATOM 2165 N N . GLU B 1 64 ? 21.75798 -14.22102 -35.84519 1.000 19.30000 81 GLU B N 1
ATOM 2166 C CA . GLU B 1 64 ? 22.60150 -14.88034 -36.83499 1.000 19.26000 81 GLU B CA 1
ATOM 2167 C C . GLU B 1 64 ? 23.46140 -13.83448 -37.52913 1.000 18.78000 81 GLU B C 1
ATOM 2168 O O . GLU B 1 64 ? 22.99763 -12.72855 -37.80753 1.000 21.03000 81 GLU B O 1
ATOM 2174 N N . GLN B 1 65 ? 24.70861 -14.18199 -37.80931 1.000 17.04000 82 GLN B N 1
ATOM 2175 C CA . GLN B 1 65 ? 25.62133 -13.32603 -38.55004 1.000 18.15000 82 GLN B CA 1
ATOM 2176 C C . GLN B 1 65 ? 25.96034 -13.99711 -39.87535 1.000 20.03000 82 GLN B C 1
ATOM 2177 O O . GLN B 1 65 ? 26.17177 -15.21262 -39.92229 1.000 21.74000 82 GLN B O 1
ATOM 2183 N N . SER B 1 66 ? 26.03865 -13.20539 -40.94600 1.000 17.12000 83 SER B N 1
ATOM 2184 C CA . SER B 1 66 ? 26.40437 -13.73802 -42.25349 1.000 20.29000 83 SER B CA 1
ATOM 2185 C C . SER B 1 66 ? 27.22302 -12.71437 -43.03130 1.000 20.66000 83 SER B C 1
ATOM 2186 O O . SER B 1 66 ? 26.99088 -11.50545 -42.94018 1.000 20.80000 83 SER B O 1
ATOM 2189 N N . SER B 1 67 ? 28.20354 -13.20006 -43.78920 1.000 23.54000 84 SER B N 1
ATOM 2190 C CA A SER B 1 67 ? 28.89469 -12.32692 -44.72405 0.500 22.71000 84 SER B CA 1
ATOM 2191 C CA B SER B 1 67 ? 28.88988 -12.31833 -44.71655 0.500 22.70000 84 SER B CA 1
ATOM 2192 C C . SER B 1 67 ? 28.02008 -12.08321 -45.94902 1.000 18.17000 84 SER B C 1
ATOM 2193 O O . SER B 1 67 ? 27.14900 -12.88827 -46.29306 1.000 22.06000 84 SER B O 1
ATOM 2198 N N . VAL B 1 68 ? 28.26798 -10.96952 -46.61521 1.000 23.88000 85 VAL B N 1
ATOM 2199 C CA . VAL B 1 68 ? 27.63335 -10.67404 -47.89450 1.000 21.64000 85 VAL B CA 1
ATOM 2200 C C . VAL B 1 68 ? 28.56531 -11.18273 -48.98177 1.000 25.99000 85 VAL B C 1
ATOM 2201 O O . VAL B 1 68 ? 29.75041 -10.83308 -49.00312 1.000 26.22000 85 VAL B O 1
ATOM 2205 N N . VAL B 1 69 ? 28.03859 -12.00701 -49.88182 1.000 19.46000 86 VAL B N 1
ATOM 2206 C CA . VAL B 1 69 ? 28.84712 -12.51778 -50.98484 1.000 24.17000 86 VAL B CA 1
ATOM 2207 C C . VAL B 1 69 ? 28.61984 -11.77786 -52.29158 1.000 25.65000 86 VAL B C 1
ATOM 2208 O O . VAL B 1 69 ? 29.44175 -11.90939 -53.21182 1.000 21.11000 86 VAL B O 1
ATOM 2212 N N . ARG B 1 70 ? 27.54442 -11.00465 -52.40266 1.000 24.05000 87 ARG B N 1
ATOM 2213 C CA . ARG B 1 70 ? 27.29243 -10.20250 -53.58937 1.000 22.56000 87 ARG B CA 1
ATOM 2214 C C . ARG B 1 70 ? 26.53385 -8.97613 -53.12544 1.000 19.52000 87 ARG B C 1
ATOM 2215 O O . ARG B 1 70 ? 25.58920 -9.09102 -52.34199 1.000 18.74000 87 ARG B O 1
ATOM 2223 N N . ALA B 1 71 ? 26.96218 -7.81209 -53.57668 1.000 20.04000 88 ALA B N 1
ATOM 2224 C CA . ALA B 1 71 ? 26.25842 -6.57462 -53.28000 1.000 20.01000 88 ALA B CA 1
ATOM 2225 C C . ALA B 1 71 ? 25.92466 -5.92378 -54.60822 1.000 24.03000 88 ALA B C 1
ATOM 2226 O O . ALA B 1 71 ? 26.82627 -5.51483 -55.34556 1.000 28.88000 88 ALA B O 1
ATOM 2228 N N . VAL B 1 72 ? 24.63835 -5.80142 -54.90160 1.000 17.85000 89 VAL B N 1
ATOM 2229 C CA . VAL B 1 72 ? 24.18170 -5.35128 -56.21314 1.000 16.83000 89 VAL B CA 1
ATOM 2230 C C . VAL B 1 72 ? 23.58299 -3.96364 -56.04084 1.000 15.18000 89 VAL B C 1
ATOM 2231 O O . VAL B 1 72 ? 22.46596 -3.80924 -55.54029 1.000 14.37000 89 VAL B O 1
ATOM 2235 N N . ILE B 1 73 ? 24.32967 -2.95088 -56.42736 1.000 14.60000 90 ILE B N 1
ATOM 2236 C CA . ILE B 1 73 ? 23.82176 -1.58447 -56.42683 1.000 14.23000 90 ILE B CA 1
ATOM 2237 C C . ILE B 1 73 ? 22.94411 -1.34976 -57.64127 1.000 16.74000 90 ILE B C 1
ATOM 2238 O O . ILE B 1 73 ? 23.24478 -1.81377 -58.74964 1.000 19.85000 90 ILE B O 1
ATOM 2243 N N . HIS B 1 74 ? 21.85638 -0.61859 -57.45094 1.000 13.83000 91 HIS B N 1
ATOM 2244 C CA . HIS B 1 74 ? 21.04097 -0.29139 -58.60166 1.000 14.54000 91 HIS B CA 1
ATOM 2245 C C . HIS B 1 74 ? 21.89476 0.39648 -59.66705 1.000 16.09000 91 HIS B C 1
ATOM 2246 O O . HIS B 1 74 ? 22.71021 1.27496 -59.35036 1.000 16.44000 91 HIS B O 1
ATOM 2253 N N . PRO B 1 75 ? 21.75321 0.00313 -60.93322 1.000 14.26000 92 PRO B N 1
ATOM 2254 C CA . PRO B 1 75 ? 22.63493 0.54207 -61.97883 1.000 15.08000 92 PRO B CA 1
ATOM 2255 C C . PRO B 1 75 ? 22.50724 2.04262 -62.15726 1.000 15.02000 92 PRO B C 1
ATOM 2256 O O . PRO B 1 75 ? 23.45294 2.68042 -62.64371 1.000 15.56000 92 PRO B O 1
ATOM 2260 N N . ASP B 1 76 ? 21.37158 2.63632 -61.79324 1.000 13.96000 93 ASP B N 1
ATOM 2261 C CA . ASP B 1 76 ? 21.17273 4.07251 -61.94146 1.000 13.38000 93 ASP B CA 1
ATOM 2262 C C . ASP B 1 76 ? 21.47427 4.85918 -60.67907 1.000 13.79000 93 ASP B C 1
ATOM 2263 O O . ASP B 1 76 ? 21.21483 6.06813 -60.65099 1.000 16.30000 93 ASP B O 1
ATOM 2268 N N . TYR B 1 77 ? 22.06162 4.22924 -59.66563 1.000 15.04000 94 TYR B N 1
ATOM 2269 C CA . TYR B 1 77 ? 22.38159 4.94175 -58.43790 1.000 12.47000 94 TYR B CA 1
ATOM 2270 C C . TYR B 1 77 ? 23.32501 6.09957 -58.73900 1.000 15.65000 94 TYR B C 1
ATOM 2271 O O . TYR B 1 77 ? 24.31149 5.93453 -59.45704 1.000 17.80000 94 TYR B O 1
ATOM 2280 N N . ASP B 1 78 ? 22.97743 7.27970 -58.22607 1.000 16.13000 95 ASP B N 1
ATOM 2281 C CA . ASP B 1 78 ? 23.77990 8.50016 -58.33703 1.000 14.66000 95 ASP B CA 1
ATOM 2282 C C . ASP B 1 78 ? 24.07818 8.98756 -56.92792 1.000 16.30000 95 ASP B C 1
ATOM 2283 O O . ASP B 1 78 ? 23.21542 9.61915 -56.30161 1.000 16.14000 95 ASP B O 1
ATOM 2288 N N . ALA B 1 79 ? 25.29829 8.73335 -56.43995 1.000 13.74000 96 ALA B N 1
ATOM 2289 C CA . ALA B 1 79 ? 25.62757 9.10434 -55.06813 1.000 17.31000 96 ALA B CA 1
ATOM 2290 C C . ALA B 1 79 ? 25.47010 10.60350 -54.82907 1.000 22.78000 96 ALA B C 1
ATOM 2291 O O . ALA B 1 79 ? 25.04797 11.01920 -53.74001 1.000 22.25000 96 ALA B O 1
ATOM 2293 N N . ALA B 1 80 ? 25.80816 11.43627 -55.82942 1.000 19.95000 97 ALA B N 1
ATOM 2294 C CA . ALA B 1 80 ? 25.80837 12.88267 -55.61369 1.000 22.45000 97 ALA B CA 1
ATOM 2295 C C . ALA B 1 80 ? 24.40624 13.40190 -55.33426 1.000 21.08000 97 ALA B C 1
ATOM 2296 O O . ALA B 1 80 ? 24.22068 14.27295 -54.47754 1.000 20.21000 97 ALA B O 1
ATOM 2298 N N . SER B 1 81 ? 23.40513 12.89300 -56.04867 1.000 19.93000 98 SER B N 1
ATOM 2299 C CA . SER B 1 81 ? 22.03679 13.34103 -55.84001 1.000 20.20000 98 SER B CA 1
ATOM 2300 C C . SER B 1 81 ? 21.24441 12.43865 -54.91048 1.000 22.89000 98 SER B C 1
ATOM 2301 O O . SER B 1 81 ? 20.10144 12.77717 -54.57689 1.000 21.71000 98 SER B O 1
ATOM 2304 N N . HIS B 1 82 ? 21.82564 11.30906 -54.49099 1.000 16.72000 99 HIS B N 1
ATOM 2305 C CA . HIS B 1 82 ? 21.16191 10.24381 -53.73463 1.000 15.26000 99 HIS B CA 1
ATOM 2306 C C . HIS B 1 82 ? 20.04720 9.55479 -54.49896 1.000 17.10000 99 HIS B C 1
ATOM 2307 O O . HIS B 1 82 ? 19.23266 8.82561 -53.91321 1.000 18.83000 99 HIS B O 1
ATOM 2314 N N . ASP B 1 83 ? 19.99410 9.74580 -55.80291 1.000 15.37000 100 ASP B N 1
ATOM 2315 C CA . ASP B 1 83 ? 18.92332 9.15665 -56.58188 1.000 15.44000 100 ASP B CA 1
ATOM 2316 C C . ASP B 1 83 ? 19.15547 7.65898 -56.75464 1.000 15.12000 100 ASP B C 1
ATOM 2317 O O . ASP B 1 83 ? 20.26727 7.21224 -57.05917 1.000 14.95000 100 ASP B O 1
ATOM 2322 N N . GLN B 1 84 ? 18.08441 6.88367 -56.57621 1.000 15.67000 101 GLN B N 1
ATOM 2323 C CA . GLN B 1 84 ? 18.09654 5.43264 -56.75856 1.000 12.97000 101 GLN B CA 1
ATOM 2324 C C . GLN B 1 84 ? 19.02338 4.74702 -55.75604 1.000 13.39000 101 GLN B C 1
ATOM 2325 O O . GLN B 1 84 ? 19.80051 3.84499 -56.09062 1.000 14.71000 101 GLN B O 1
ATOM 2331 N N . ASP B 1 85 ? 18.88221 5.15885 -54.49788 1.000 12.13000 102 ASP B N 1
ATOM 2332 C CA . ASP B 1 85 ? 19.75169 4.75879 -53.39565 1.000 12.13000 102 ASP B CA 1
ATOM 2333 C C . ASP B 1 85 ? 19.25954 3.42274 -52.84981 1.000 12.23000 102 ASP B C 1
ATOM 2334 O O . ASP B 1 85 ? 18.62002 3.34091 -51.79796 1.000 13.48000 102 ASP B O 1
ATOM 2339 N N . ILE B 1 86 ? 19.57504 2.34701 -53.57371 1.000 11.51000 103 ILE B N 1
ATOM 2340 C CA . ILE B 1 86 ? 19.07974 1.02126 -53.22777 1.000 11.19000 103 ILE B CA 1
ATOM 2341 C C . ILE B 1 86 ? 20.09042 -0.03082 -53.67778 1.000 15.59000 103 ILE B C 1
ATOM 2342 O O . ILE B 1 86 ? 20.70613 0.08395 -54.74406 1.000 15.54000 103 ILE B O 1
ATOM 2347 N N . MET B 1 87 ? 20.23529 -1.07647 -52.86989 1.000 12.33000 104 MET B N 1
ATOM 2348 C CA . MET B 1 87 ? 21.24464 -2.10251 -53.09753 1.000 12.49000 104 MET B CA 1
ATOM 2349 C C . MET B 1 87 ? 20.71839 -3.40526 -52.51298 1.000 15.15000 104 MET B C 1
ATOM 2350 O O . MET B 1 87 ? 20.06392 -3.39629 -51.47187 1.000 13.81000 104 MET B O 1
ATOM 2355 N N . LEU B 1 88 ? 20.98923 -4.52136 -53.19228 1.000 16.38000 105 LEU B N 1
ATOM 2356 C CA . LEU B 1 88 ? 20.62637 -5.85622 -52.73078 1.000 16.60000 105 LEU B CA 1
ATOM 2357 C C . LEU B 1 88 ? 21.87806 -6.58284 -52.26018 1.000 15.89000 105 LEU B C 1
ATOM 2358 O O . LEU B 1 88 ? 22.87710 -6.63518 -52.98525 1.000 16.16000 105 LEU B O 1
ATOM 2363 N N . LEU B 1 89 ? 21.81025 -7.16708 -51.07816 1.000 13.52000 106 LEU B N 1
ATOM 2364 C CA . LEU B 1 89 ? 22.90972 -7.91927 -50.49261 1.000 16.25000 106 LEU B CA 1
ATOM 2365 C C . LEU B 1 89 ? 22.52214 -9.38638 -50.49802 1.000 16.21000 106 LEU B C 1
ATOM 2366 O O . LEU B 1 89 ? 21.49316 -9.76034 -49.93223 1.000 15.50000 106 LEU B O 1
ATOM 2371 N N . ARG B 1 90 ? 23.33063 -10.21460 -51.15238 1.000 15.06000 107 ARG B N 1
ATOM 2372 C CA . ARG B 1 90 ? 23.13437 -11.65918 -51.14521 1.000 14.86000 107 ARG B CA 1
ATOM 2373 C C . ARG B 1 90 ? 23.89626 -12.23691 -49.95383 1.000 14.77000 107 ARG B C 1
ATOM 2374 O O . ARG B 1 90 ? 25.10935 -12.01135 -49.81032 1.000 16.55000 107 ARG B O 1
ATOM 2382 N N . LEU B 1 91 ? 23.17597 -12.94292 -49.08682 1.000 16.79000 108 LEU B N 1
ATOM 2383 C CA . LEU B 1 91 ? 23.76177 -13.51280 -47.88279 1.000 18.74000 108 LEU B CA 1
ATOM 2384 C C . LEU B 1 91 ? 24.51682 -14.79835 -48.20259 1.000 18.63000 108 LEU B C 1
ATOM 2385 O O . LEU B 1 91 ? 24.14791 -15.55829 -49.09926 1.000 21.73000 108 LEU B O 1
ATOM 2390 N N . ALA B 1 92 ? 25.56672 -15.05340 -47.42413 1.000 18.30000 109 ALA B N 1
ATOM 2391 C CA . ALA B 1 92 ? 26.34968 -16.27468 -47.61406 1.000 18.22000 109 ALA B CA 1
ATOM 2392 C C . ALA B 1 92 ? 25.53250 -17.53222 -47.35345 1.000 21.93000 109 ALA B C 1
ATOM 2393 O O . ALA B 1 92 ? 25.76561 -18.56265 -47.98890 1.000 25.47000 109 ALA B O 1
ATOM 2395 N N . ARG B 1 93 ? 24.56829 -17.47635 -46.44695 1.000 21.67000 110 ARG B N 1
ATOM 2396 C CA . ARG B 1 93 ? 23.73192 -18.63519 -46.18217 1.000 31.81000 110 ARG B CA 1
ATOM 2397 C C . ARG B 1 93 ? 22.32263 -18.12111 -45.96961 1.000 21.02000 110 ARG B C 1
ATOM 2398 O O . ARG B 1 93 ? 22.14342 -16.97955 -45.52908 1.000 23.56000 110 ARG B O 1
ATOM 2401 N N . PRO B 1 94 ? 21.30862 -18.92571 -46.27844 1.000 23.95000 111 PRO B N 1
ATOM 2402 C CA . PRO B 1 94 ? 19.93355 -18.48355 -46.03784 1.000 19.20000 111 PRO B CA 1
ATOM 2403 C C . PRO B 1 94 ? 19.70017 -18.20168 -44.57096 1.000 20.51000 111 PRO B C 1
ATOM 2404 O O . PRO B 1 94 ? 20.19391 -18.90681 -43.68306 1.000 20.36000 111 PRO B O 1
ATOM 2408 N N . ALA B 1 95 ? 18.96043 -17.12993 -44.32476 1.000 17.72000 112 ALA B N 1
ATOM 2409 C CA . ALA B 1 95 ? 18.55437 -16.82888 -42.96851 1.000 17.33000 112 ALA B CA 1
ATOM 2410 C C . ALA B 1 95 ? 17.73014 -17.99124 -42.43648 1.000 20.86000 112 ALA B C 1
ATOM 2411 O O . ALA B 1 95 ? 16.91120 -18.58076 -43.15282 1.000 21.34000 112 ALA B O 1
ATOM 2413 N N . LYS B 1 96 ? 17.95291 -18.33542 -41.17333 1.000 19.02000 113 LYS B N 1
ATOM 2414 C CA . LYS B 1 96 ? 17.10642 -19.33904 -40.53819 1.000 20.47000 113 LYS B CA 1
ATOM 2415 C C . LYS B 1 96 ? 15.86574 -18.65253 -39.96091 1.000 18.54000 113 LYS B C 1
ATOM 2416 O O . LYS B 1 96 ? 15.91608 -17.96426 -38.93360 1.000 17.85000 113 LYS B O 1
ATOM 2422 N N . LEU B 1 97 ? 14.75476 -18.79471 -40.68400 1.000 16.85000 114 LEU B N 1
ATOM 2423 C CA . LEU B 1 97 ? 13.54584 -18.06962 -40.32328 1.000 15.23000 114 LEU B CA 1
ATOM 2424 C C . LEU B 1 97 ? 12.99465 -18.60323 -39.00962 1.000 15.58000 114 LEU B C 1
ATOM 2425 O O . LEU B 1 97 ? 13.12251 -19.79110 -38.68232 1.000 17.89000 114 LEU B O 1
ATOM 2430 N N . SER B 1 98 ? 12.40839 -17.70783 -38.23718 1.000 14.07000 115 SER B N 1
ATOM 2431 C CA . SER B 1 98 ? 11.89124 -18.00882 -36.90458 1.000 16.12000 115 SER B CA 1
ATOM 2432 C C . SER B 1 98 ? 10.98943 -16.84726 -36.52385 1.000 15.75000 115 SER B C 1
ATOM 2433 O O . SER B 1 98 ? 10.72486 -15.96386 -37.34550 1.000 15.46000 115 SER B O 1
ATOM 2436 N N . GLU B 1 99 ? 10.52723 -16.82618 -35.27091 1.000 19.19000 116 GLU B N 1
ATOM 2437 C CA . GLU B 1 99 ? 9.70593 -15.70815 -34.82986 1.000 16.35000 116 GLU B CA 1
ATOM 2438 C C . GLU B 1 99 ? 10.43401 -14.38134 -34.99358 1.000 14.63000 116 GLU B C 1
ATOM 2439 O O . GLU B 1 99 ? 9.81416 -13.36771 -35.34921 1.000 18.05000 116 GLU B O 1
ATOM 2445 N N . LEU B 1 100 ? 11.74892 -14.39010 -34.82107 1.000 13.96000 117 LEU B N 1
ATOM 2446 C CA . LEU B 1 100 ? 12.51332 -13.16129 -34.76826 1.000 11.20000 117 LEU B CA 1
ATOM 2447 C C . LEU B 1 100 ? 13.30424 -12.89874 -36.04434 1.000 12.99000 117 LEU B C 1
ATOM 2448 O O . LEU B 1 100 ? 14.04867 -11.91022 -36.10234 1.000 15.10000 117 LEU B O 1
ATOM 2453 N N . ILE B 1 101 ? 13.17198 -13.75576 -37.06085 1.000 14.02000 118 ILE B N 1
ATOM 2454 C CA . ILE B 1 101 ? 13.82236 -13.54701 -38.35539 1.000 13.42000 118 ILE B CA 1
ATOM 2455 C C . ILE B 1 101 ? 12.81463 -13.88922 -39.44004 1.000 11.20000 118 ILE B C 1
ATOM 2456 O O . ILE B 1 101 ? 12.48429 -15.06673 -39.63661 1.000 15.09000 118 ILE B O 1
ATOM 2461 N N . GLN B 1 102 ? 12.27292 -12.86534 -40.10148 1.000 11.66000 119 GLN B N 1
ATOM 2462 C CA . GLN B 1 102 ? 11.24701 -13.07594 -41.12697 1.000 14.63000 119 GLN B CA 1
ATOM 2463 C C . GLN B 1 102 ? 11.38415 -12.01774 -42.21356 1.000 14.56000 119 GLN B C 1
ATOM 2464 O O . GLN B 1 102 ? 11.68462 -10.86556 -41.89285 1.000 16.40000 119 GLN B O 1
ATOM 2470 N N . PRO B 1 103 ? 11.14628 -12.35221 -43.48045 1.000 15.60000 120 PRO B N 1
ATOM 2471 C CA . PRO B 1 103 ? 11.19990 -11.32333 -44.52489 1.000 13.85000 120 PRO B CA 1
ATOM 2472 C C . PRO B 1 103 ? 9.97877 -10.42914 -44.45156 1.000 12.34000 120 PRO B C 1
ATOM 2473 O O . PRO B 1 103 ? 8.91758 -10.81462 -43.94288 1.000 15.94000 120 PRO B O 1
ATOM 2477 N N . LEU B 1 104 ? 10.14546 -9.22772 -44.96702 1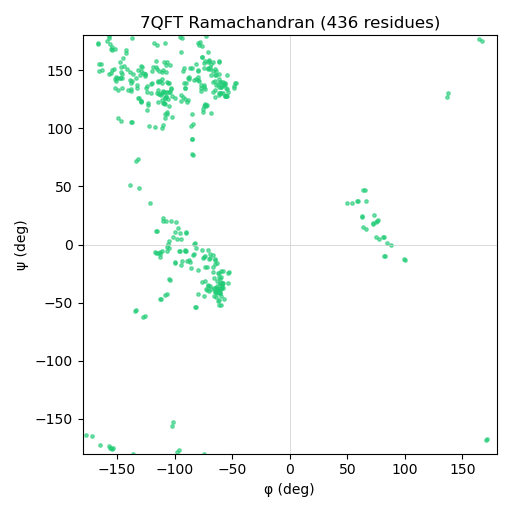.000 14.29000 121 LEU B N 1
ATOM 2478 C CA . LEU B 1 104 ? 9.07885 -8.25438 -45.06592 1.000 13.85000 121 LEU B CA 1
ATOM 2479 C C . LEU B 1 104 ? 8.67719 -8.12608 -46.52628 1.000 14.68000 121 LEU B C 1
ATOM 2480 O O . LEU B 1 104 ? 9.54565 -7.90745 -47.37976 1.000 16.28000 121 LEU B O 1
ATOM 2485 N N . PRO B 1 105 ? 7.39878 -8.29071 -46.85905 1.000 13.02000 122 PRO B N 1
ATOM 2486 C CA . PRO B 1 105 ? 6.97024 -8.13509 -48.25666 1.000 12.54000 122 PRO B CA 1
ATOM 2487 C C . PRO B 1 105 ? 7.10734 -6.69775 -48.73559 1.000 15.11000 122 PRO B C 1
ATOM 2488 O O . PRO B 1 105 ? 6.97261 -5.75428 -47.96171 1.000 14.94000 122 PRO B O 1
ATOM 2492 N N . LEU B 1 106 ? 7.37803 -6.54585 -50.03507 1.000 14.94000 123 LEU B N 1
ATOM 2493 C CA . LEU B 1 106 ? 7.50829 -5.22927 -50.65469 1.000 15.48000 123 LEU B CA 1
ATOM 2494 C C . LEU B 1 106 ? 6.14115 -4.62816 -50.95288 1.000 17.73000 123 LEU B C 1
ATOM 2495 O O . LEU B 1 106 ? 5.19575 -5.33635 -51.33121 1.000 16.99000 123 LEU B O 1
ATOM 2500 N N . GLU B 1 107 ? 6.04110 -3.30668 -50.80495 1.000 14.84000 124 GLU B N 1
ATOM 2501 C CA . GLU B 1 107 ? 4.90890 -2.58875 -51.37534 1.000 16.98000 124 GLU B CA 1
ATOM 2502 C C . GLU B 1 107 ? 5.08633 -2.51069 -52.87922 1.000 15.96000 124 GLU B C 1
ATOM 2503 O O . GLU B 1 107 ? 6.06269 -1.94100 -53.37233 1.000 18.86000 124 GLU B O 1
ATOM 2509 N N . ARG B 1 108 ? 4.13129 -3.05437 -53.61048 1.000 17.08000 125 ARG B N 1
ATOM 2510 C CA . ARG B 1 108 ? 4.23668 -3.06565 -55.05871 1.000 13.87000 125 ARG B CA 1
ATOM 2511 C C . ARG B 1 108 ? 3.53062 -1.88284 -55.69511 1.000 18.56000 125 ARG B C 1
ATOM 2512 O O . ARG B 1 108 ? 3.80844 -1.55549 -56.84900 1.000 20.67000 125 ARG B O 1
ATOM 2520 N N . ASP B 1 109 ? 2.64715 -1.21985 -54.97353 1.000 20.19000 127 ASP B N 1
ATOM 2521 C CA . ASP B 1 109 ? 1.79564 -0.19645 -55.56766 1.000 17.18000 127 ASP B CA 1
ATOM 2522 C C . ASP B 1 109 ? 2.28122 1.16212 -55.07646 1.000 16.79000 127 ASP B C 1
ATOM 2523 O O . ASP B 1 109 ? 2.06952 1.51655 -53.91034 1.000 19.39000 127 ASP B O 1
ATOM 2528 N N . CYS B 1 110 ? 2.88661 1.94121 -55.97367 1.000 19.66000 128 CYS B N 1
ATOM 2529 C CA . CYS B 1 110 ? 3.34305 3.27330 -55.58817 1.000 20.09000 128 CYS B CA 1
ATOM 2530 C C . CYS B 1 110 ? 2.19854 4.18607 -55.17502 1.000 31.16000 128 CYS B C 1
ATOM 2531 O O . CYS B 1 110 ? 2.43778 5.22191 -54.54129 1.000 26.28000 128 CYS B O 1
ATOM 2534 N N . SER B 1 111 ? 0.96472 3.82785 -55.51176 1.000 22.21000 129 SER B N 1
ATOM 2535 C CA . SER B 1 111 ? -0.19136 4.62227 -55.14047 1.000 23.97000 129 SER B CA 1
ATOM 2536 C C . SER B 1 111 ? -0.85371 4.09408 -53.88552 1.000 28.75000 129 SER B C 1
ATOM 2537 O O . SER B 1 111 ? -1.99378 4.47096 -53.59601 1.000 32.02000 129 SER B O 1
ATOM 2540 N N . ALA B 1 112 ? -0.17385 3.22145 -53.14277 1.000 26.47000 130 ALA B N 1
ATOM 2541 C CA . ALA B 1 112 ? -0.76767 2.68217 -51.93118 1.000 27.18000 130 ALA B CA 1
ATOM 2542 C C . ALA B 1 112 ? -1.13071 3.83224 -51.00135 1.000 28.99000 130 ALA B C 1
ATOM 2543 O O . ALA B 1 112 ? -0.36031 4.78313 -50.82191 1.000 29.07000 130 ALA B O 1
ATOM 2545 N N . GLN B 1 113 ? -2.31279 3.73159 -50.40957 1.000 35.76000 132 GLN B N 1
ATOM 2546 C CA . GLN B 1 113 ? -2.92672 4.83267 -49.68432 1.000 33.06000 132 GLN B CA 1
ATOM 2547 C C . GLN B 1 113 ? -2.54953 4.87800 -48.21150 1.000 36.54000 132 GLN B C 1
ATOM 2548 O O . GLN B 1 113 ? -2.83565 5.88281 -47.55275 1.000 32.70000 132 GLN B O 1
ATOM 2550 N N . THR B 1 114 ? -1.96435 3.81270 -47.66683 1.000 31.47000 133 THR B N 1
ATOM 2551 C CA . THR B 1 114 ? -1.60790 3.82024 -46.25487 1.000 29.18000 133 THR B CA 1
ATOM 2552 C C . THR B 1 114 ? -0.47713 4.81159 -46.05399 1.000 30.17000 133 THR B C 1
ATOM 2553 O O . THR B 1 114 ? 0.65572 4.58353 -46.48979 1.000 34.21000 133 THR B O 1
ATOM 2557 N N . THR B 1 115 ? -0.77249 5.88087 -45.33827 1.000 24.76000 134 THR B N 1
ATOM 2558 C CA . THR B 1 115 ? 0.19281 6.92993 -45.10668 1.000 26.61000 134 THR B CA 1
ATOM 2559 C C . THR B 1 115 ? 0.70685 6.90813 -43.68736 1.000 23.67000 134 THR B C 1
ATOM 2560 O O . THR B 1 115 ? 1.64541 7.63976 -43.38189 1.000 21.24000 134 THR B O 1
ATOM 2564 N N . SER B 1 116 ? 0.16405 6.04890 -42.83619 1.000 29.71000 135 SER B N 1
ATOM 2565 C CA . SER B 1 116 ? 0.64889 5.91653 -41.47487 1.000 25.58000 135 SER B CA 1
ATOM 2566 C C . SER B 1 116 ? 1.66110 4.77682 -41.46964 1.000 25.20000 135 SER B C 1
ATOM 2567 O O . SER B 1 116 ? 1.34374 3.64873 -41.86632 1.000 26.72000 135 SER B O 1
ATOM 2570 N N . CYS B 1 117 ? 2.87437 5.07469 -41.01594 1.000 17.42000 136 CYS B N 1
ATOM 2571 C CA . CYS B 1 117 ? 4.02442 4.20102 -41.20891 1.000 17.89000 136 CYS B CA 1
ATOM 2572 C C . CYS B 1 117 ? 4.90203 4.21638 -39.97758 1.000 15.77000 136 CYS B C 1
ATOM 2573 O O . CYS B 1 117 ? 4.69704 5.00275 -39.05560 1.000 17.12000 136 CYS B O 1
ATOM 2576 N N . HIS B 1 118 ? 5.82907 3.26967 -39.92784 1.000 15.34000 137 HIS B N 1
ATOM 2577 C CA . HIS B 1 118 ? 6.86141 3.27131 -38.89667 1.000 15.59000 137 HIS B CA 1
ATOM 2578 C C . HIS B 1 118 ? 8.26138 3.11487 -39.47600 1.000 12.47000 137 HIS B C 1
ATOM 2579 O O . HIS B 1 118 ? 8.45995 2.51917 -40.54394 1.000 13.79000 137 HIS B O 1
ATOM 2586 N N . ILE B 1 119 ? 9.21696 3.72243 -38.78400 1.000 14.20000 138 ILE B N 1
ATOM 2587 C CA . ILE B 1 119 ? 10.62867 3.55689 -39.07183 1.000 9.93000 138 ILE B CA 1
ATOM 2588 C C . ILE B 1 119 ? 11.30420 2.90129 -37.87464 1.000 12.33000 138 ILE B C 1
ATOM 2589 O O . ILE B 1 119 ? 10.81571 2.96383 -36.74246 1.000 13.19000 138 ILE B O 1
ATOM 2594 N N . LEU B 1 120 ? 12.45240 2.27986 -38.13337 1.000 11.94000 139 LEU B N 1
ATOM 2595 C CA . LEU B 1 120 ? 13.18156 1.52578 -37.12043 1.000 12.41000 139 LEU B CA 1
ATOM 2596 C C . LEU B 1 120 ? 14.67943 1.63635 -37.37455 1.000 13.90000 139 LEU B C 1
ATOM 2597 O O . LEU B 1 120 ? 15.11991 1.68909 -38.52939 1.000 13.24000 139 LEU B O 1
ATOM 2602 N N . GLY B 1 121 ? 15.46329 1.60252 -36.29923 1.000 12.06000 140 GLY B N 1
ATOM 2603 C CA . GLY B 1 121 ? 16.89586 1.46928 -36.48284 1.000 12.95000 140 GLY B CA 1
ATOM 2604 C C . GLY B 1 121 ? 17.68143 1.75809 -35.22455 1.000 13.85000 140 GLY B C 1
ATOM 2605 O O . GLY B 1 121 ? 17.14772 2.18746 -34.18606 1.000 12.49000 140 GLY B O 1
ATOM 2606 N N . TRP B 1 122 ? 18.98676 1.54699 -35.35773 1.000 13.02000 141 TRP B N 1
ATOM 2607 C CA . TRP B 1 122 ? 19.94336 1.77005 -34.28898 1.000 11.58000 141 TRP B CA 1
ATOM 2608 C C . TRP B 1 122 ? 20.74299 3.06204 -34.46999 1.000 12.63000 141 TRP B C 1
ATOM 2609 O O . TRP B 1 122 ? 21.80291 3.21614 -33.85170 1.000 13.80000 141 TRP B O 1
ATOM 2620 N N . GLY B 1 123 ? 20.24042 4.00100 -35.26879 1.000 12.90000 142 GLY B N 1
ATOM 2621 C CA . GLY B 1 123 ? 20.92097 5.26326 -35.49640 1.000 14.07000 142 GLY B CA 1
ATOM 2622 C C . GLY B 1 123 ? 20.81820 6.21376 -34.30711 1.000 12.39000 142 GLY B C 1
ATOM 2623 O O . GLY B 1 123 ? 20.22847 5.92330 -33.26932 1.000 13.14000 142 GLY B O 1
ATOM 2624 N N . LYS B 1 124 ? 21.42831 7.38180 -34.48193 1.000 13.99000 143 LYS B N 1
ATOM 2625 C CA . LYS B 1 124 ? 21.52763 8.35860 -33.40368 1.000 15.67000 143 LYS B CA 1
ATOM 2626 C C . LYS B 1 124 ? 20.15201 8.76049 -32.89121 1.000 14.78000 143 LYS B C 1
ATOM 2627 O O . LYS B 1 124 ? 19.20461 8.92813 -33.66912 1.000 14.48000 143 LYS B O 1
ATOM 2633 N N . THR B 1 125 ? 20.04074 8.90170 -31.56474 1.000 16.70000 144 THR B N 1
ATOM 2634 C CA . THR B 1 125 ? 18.81329 9.35086 -30.94051 1.000 14.56000 144 THR B CA 1
ATOM 2635 C C . THR B 1 125 ? 18.89969 10.85702 -30.69598 1.000 15.24000 144 THR B C 1
ATOM 2636 O O . THR B 1 125 ? 19.87743 11.51114 -31.06356 1.000 20.56000 144 THR B O 1
ATOM 2640 N N . ALA B 1 126 ? 17.86087 11.41620 -30.06467 1.000 19.45000 145 ALA B N 1
ATOM 2641 C CA . ALA B 1 126 ? 17.72864 12.86601 -30.03248 1.000 17.65000 145 ALA B CA 1
ATOM 2642 C C . ALA B 1 126 ? 18.84652 13.53189 -29.24894 1.000 21.08000 145 ALA B C 1
ATOM 2643 O O . ALA B 1 126 ? 19.20768 14.67568 -29.55247 1.000 23.49000 145 ALA B O 1
ATOM 2645 N N . ASP B 1 127 ? 19.40773 12.83486 -28.25960 1.000 24.67000 146 ASP B N 1
ATOM 2646 C CA . ASP B 1 127 ? 20.55106 13.30907 -27.48433 1.000 31.01000 146 ASP B CA 1
ATOM 2647 C C . ASP B 1 127 ? 21.88200 13.20129 -28.21935 1.000 28.36000 146 ASP B C 1
ATOM 2648 O O . ASP B 1 127 ? 22.89958 13.65986 -27.69199 1.000 27.44000 146 ASP B O 1
ATOM 2653 N N . GLY B 1 128 ? 21.91004 12.62758 -29.41510 1.000 23.16000 147 GLY B N 1
ATOM 2654 C CA . GLY B 1 128 ? 23.14990 12.40386 -30.12313 1.000 24.26000 147 GLY B CA 1
ATOM 2655 C C . GLY B 1 128 ? 23.86053 11.09931 -29.82277 1.000 19.44000 147 GLY B C 1
ATOM 2656 O O . GLY B 1 128 ? 24.87623 10.81114 -30.46558 1.000 29.68000 147 GLY B O 1
ATOM 2657 N N . ASP B 1 129 ? 23.32464 10.26231 -28.94687 1.000 18.60000 150 ASP B N 1
ATOM 2658 C CA . ASP B 1 129 ? 23.99456 8.99818 -28.69321 1.000 18.21000 150 ASP B CA 1
ATOM 2659 C C . ASP B 1 129 ? 23.41079 7.89193 -29.56106 1.000 20.69000 150 ASP B C 1
ATOM 2660 O O . ASP B 1 129 ? 22.33214 8.01472 -30.14122 1.000 20.84000 150 ASP B O 1
ATOM 2665 N N . PHE B 1 130 ? 24.13467 6.79218 -29.61578 1.000 15.91000 151 PHE B N 1
ATOM 2666 C CA . PHE B 1 130 ? 23.70423 5.61861 -30.35496 1.000 13.94000 151 PHE B CA 1
ATOM 2667 C C . PHE B 1 130 ? 23.16606 4.59815 -29.37202 1.000 22.55000 151 PHE B C 1
ATOM 2668 O O . PHE B 1 130 ? 23.83340 4.27397 -28.37501 1.000 20.53000 151 PHE B O 1
ATOM 2676 N N . PRO B 1 131 ? 21.96325 4.09779 -29.60571 1.000 13.28000 152 PRO B N 1
ATOM 2677 C CA . PRO B 1 131 ? 21.31212 3.22497 -28.62713 1.000 16.39000 152 PRO B CA 1
ATOM 2678 C C . PRO B 1 131 ? 21.70465 1.77560 -28.81792 1.000 15.38000 152 PRO B C 1
ATOM 2679 O O . PRO B 1 131 ? 21.97006 1.31300 -29.92790 1.000 17.99000 152 PRO B O 1
ATOM 2683 N N . ASP B 1 132 ? 21.66021 1.03821 -27.70963 1.000 15.40000 153 ASP B N 1
ATOM 2684 C CA . ASP B 1 132 ? 21.82870 -0.40405 -27.79168 1.000 19.75000 153 ASP B CA 1
ATOM 2685 C C . ASP B 1 132 ? 20.57928 -1.06324 -28.34306 1.000 14.19000 153 ASP B C 1
ATOM 2686 O O . ASP B 1 132 ? 20.67486 -1.95329 -29.19507 1.000 14.51000 153 ASP B O 1
ATOM 2691 N N . THR B 1 133 ? 19.40159 -0.65564 -27.86477 1.000 13.71000 154 THR B N 1
ATOM 2692 C CA . THR B 1 133 ? 18.14727 -1.26966 -28.27814 1.000 14.51000 154 THR B CA 1
ATOM 2693 C C . THR B 1 133 ? 17.57164 -0.53232 -29.48027 1.000 14.75000 154 THR B C 1
ATOM 2694 O O . THR B 1 133 ? 17.52703 0.70878 -29.51097 1.000 14.48000 154 THR B O 1
ATOM 2698 N N . ILE B 1 134 ? 17.12940 -1.31146 -30.46620 1.000 12.66000 155 ILE B N 1
ATOM 2699 C CA . ILE B 1 134 ? 16.54932 -0.75192 -31.67454 1.000 12.20000 155 ILE B CA 1
ATOM 2700 C C . ILE B 1 134 ? 15.37684 0.14565 -31.32540 1.000 12.39000 155 ILE B C 1
ATOM 2701 O O . ILE B 1 134 ? 14.56078 -0.17421 -30.45111 1.000 14.53000 155 ILE B O 1
ATOM 2706 N N . GLN B 1 135 ? 15.29865 1.28855 -32.00727 1.000 11.15000 156 GLN B N 1
ATOM 2707 C CA . GLN B 1 135 ? 14.23557 2.26059 -31.79126 1.000 11.26000 156 GLN B CA 1
ATOM 2708 C C . GLN B 1 135 ? 13.20996 2.19570 -32.91042 1.000 16.59000 156 GLN B C 1
ATOM 2709 O O . GLN B 1 135 ? 13.51799 1.82097 -34.04563 1.000 14.75000 156 GLN B O 1
ATOM 2715 N N . CYS B 1 136 ? 11.99424 2.60983 -32.57750 1.000 12.56000 157 CYS B N 1
ATOM 2716 C CA . CYS B 1 136 ? 10.85063 2.57783 -33.46657 1.000 14.09000 157 CYS B CA 1
ATOM 2717 C C . CYS B 1 136 ? 10.11743 3.89809 -33.30614 1.000 13.07000 157 CYS B C 1
ATOM 2718 O O . CYS B 1 136 ? 10.09470 4.48094 -32.21474 1.000 14.93000 157 CYS B O 1
ATOM 2721 N N . ALA B 1 137 ? 9.51531 4.37768 -34.38628 1.000 13.81000 158 ALA B N 1
ATOM 2722 C CA . ALA B 1 137 ? 8.64697 5.54165 -34.28598 1.000 16.99000 158 ALA B CA 1
ATOM 2723 C C . ALA B 1 137 ? 7.63710 5.49510 -35.40963 1.000 14.68000 158 ALA B C 1
ATOM 2724 O O . ALA B 1 137 ? 7.93238 5.02655 -36.51013 1.000 17.86000 158 ALA B O 1
ATOM 2726 N N . TYR B 1 138 ? 6.46786 6.06201 -35.14721 1.000 14.22000 159 TYR B N 1
ATOM 2727 C CA . TYR B 1 138 ? 5.40904 6.19437 -36.13293 1.000 16.64000 159 TYR B CA 1
ATOM 2728 C C . TYR B 1 138 ? 5.51808 7.55585 -36.79075 1.000 16.23000 159 TYR B C 1
ATOM 2729 O O . TYR B 1 138 ? 5.61929 8.57111 -36.10331 1.000 16.17000 159 TYR B O 1
ATOM 2738 N N . ILE B 1 139 ? 5.52328 7.57166 -38.11908 1.000 13.84000 160 ILE B N 1
ATOM 2739 C CA . ILE B 1 139 ? 5.55702 8.80216 -38.90777 1.000 13.24000 160 ILE B CA 1
ATOM 2740 C C . ILE B 1 139 ? 4.57443 8.64367 -40.05951 1.000 16.17000 160 ILE B C 1
ATOM 2741 O O . ILE B 1 139 ? 3.94380 7.59540 -40.21733 1.000 17.68000 160 ILE B O 1
ATOM 2746 N N . HIS B 1 140 ? 4.43209 9.68559 -40.87750 1.000 13.54000 161 HIS B N 1
ATOM 2747 C CA . HIS B 1 140 ? 3.46014 9.60419 -41.94687 1.000 14.07000 161 HIS B CA 1
ATOM 2748 C C . HIS B 1 140 ? 4.09442 10.05828 -43.24546 1.000 14.66000 161 HIS B C 1
ATOM 2749 O O . HIS B 1 140 ? 5.00280 10.89165 -43.26274 1.000 14.64000 161 HIS B O 1
ATOM 2756 N N . LEU B 1 141 ? 3.61061 9.48826 -44.33332 1.000 14.40000 162 LEU B N 1
ATOM 2757 C CA . LEU B 1 141 ? 4.07180 9.91463 -45.64171 1.000 13.00000 162 LEU B CA 1
ATOM 2758 C C . LEU B 1 141 ? 3.73357 11.38422 -45.87059 1.000 16.21000 162 LEU B C 1
ATOM 2759 O O . LEU B 1 141 ? 2.71567 11.89908 -45.40077 1.000 17.46000 162 LEU B O 1
ATOM 2764 N N . VAL B 1 142 ? 4.61534 12.05034 -46.59996 1.000 15.41000 163 VAL B N 1
ATOM 2765 C CA . VAL B 1 142 ? 4.47589 13.45413 -46.96162 1.000 17.94000 163 VAL B CA 1
ATOM 2766 C C . VAL B 1 142 ? 4.30039 13.53949 -48.47148 1.000 20.76000 163 VAL B C 1
ATOM 2767 O O . VAL B 1 142 ? 4.95085 12.80076 -49.22356 1.000 20.71000 163 VAL B O 1
ATOM 2771 N N . SER B 1 143 ? 3.42119 14.43563 -48.91412 1.000 16.38000 164 SER B N 1
ATOM 2772 C CA . SER B 1 143 ? 3.15836 14.57785 -50.34220 1.000 21.75000 164 SER B CA 1
ATOM 2773 C C . SER B 1 143 ? 4.41598 14.99236 -51.10294 1.000 18.05000 164 SER B C 1
ATOM 2774 O O . SER B 1 143 ? 5.35641 15.57394 -50.55088 1.000 18.78000 164 SER B O 1
ATOM 2777 N N . ARG B 1 144 ? 4.41282 14.69874 -52.40365 1.000 21.08000 165 ARG B N 1
ATOM 2778 C CA . ARG B 1 144 ? 5.54200 15.06947 -53.24798 1.000 19.96000 165 ARG B CA 1
ATOM 2779 C C . ARG B 1 144 ? 5.71094 16.57738 -53.28158 1.000 21.70000 165 ARG B C 1
ATOM 2780 O O . ARG B 1 144 ? 6.83459 17.08597 -53.22776 1.000 23.72000 165 ARG B O 1
ATOM 2788 N N . GLU B 1 145 ? 4.59875 17.31243 -53.32116 1.000 18.90000 166 GLU B N 1
ATOM 2789 C CA . GLU B 1 145 ? 4.68777 18.77045 -53.36242 1.000 21.98000 166 GLU B CA 1
ATOM 2790 C C . GLU B 1 145 ? 5.30836 19.32196 -52.09131 1.000 23.56000 166 GLU B C 1
ATOM 2791 O O . GLU B 1 145 ? 6.14323 20.23069 -52.14154 1.000 20.39000 166 GLU B O 1
ATOM 2797 N N . GLU B 1 146 ? 4.87302 18.82122 -50.93312 1.000 17.93000 167 GLU B N 1
ATOM 2798 C CA . GLU B 1 146 ? 5.48825 19.26597 -49.69034 1.000 15.83000 167 GLU B CA 1
ATOM 2799 C C . GLU B 1 146 ? 6.97053 18.92588 -49.66038 1.000 16.06000 167 GLU B C 1
ATOM 2800 O O . GLU B 1 146 ? 7.79761 19.73830 -49.22960 1.000 20.03000 167 GLU B O 1
ATOM 2806 N N . CYS B 1 147 ? 7.33694 17.73995 -50.12642 1.000 18.34000 168 CYS B N 1
ATOM 2807 C CA . CYS B 1 147 ? 8.73728 17.38459 -50.03238 1.000 20.03000 168 CYS B CA 1
ATOM 2808 C C . CYS B 1 147 ? 9.58269 18.18360 -51.01916 1.000 20.68000 168 CYS B C 1
ATOM 2809 O O . CYS B 1 147 ? 10.70669 18.56907 -50.69734 1.000 17.08000 168 CYS B O 1
ATOM 2812 N N . GLU B 1 148 ? 9.07238 18.41109 -52.23216 1.000 21.43000 169 GLU B N 1
ATOM 2813 C CA . GLU B 1 148 ? 9.75156 19.29847 -53.17555 1.000 23.96000 169 GLU B CA 1
ATOM 2814 C C . GLU B 1 148 ? 9.90191 20.71175 -52.62179 1.000 17.10000 169 GLU B C 1
ATOM 2815 O O . GLU B 1 148 ? 10.91986 21.37300 -52.84968 1.000 21.86000 169 GLU B O 1
ATOM 2821 N N . HIS B 1 149 ? 8.89724 21.19514 -51.89034 1.000 17.72000 170 HIS B N 1
ATOM 2822 C CA . HIS B 1 149 ? 9.00761 22.50319 -51.26783 1.000 18.22000 170 HIS B CA 1
ATOM 2823 C C . HIS B 1 149 ? 10.10074 22.53151 -50.21524 1.000 19.48000 170 HIS B C 1
ATOM 2824 O O . HIS B 1 149 ? 10.82549 23.52994 -50.07907 1.000 20.12000 170 HIS B O 1
ATOM 2831 N N . ALA B 1 150 ? 10.25312 21.43792 -49.47099 1.000 20.13000 171 ALA B N 1
ATOM 2832 C CA . ALA B 1 150 ? 11.23854 21.41758 -48.39648 1.000 16.34000 171 ALA B CA 1
ATOM 2833 C C . ALA B 1 150 ? 12.65603 21.31829 -48.92795 1.000 18.02000 171 ALA B C 1
ATOM 2834 O O . ALA B 1 150 ? 13.58652 21.83925 -48.30522 1.000 18.16000 171 ALA B O 1
ATOM 2836 N N . TYR B 1 151 ? 12.83785 20.64713 -50.06575 1.000 16.51000 172 TYR B N 1
ATOM 2837 C CA . TYR B 1 151 ? 14.15626 20.38748 -50.64339 1.000 15.24000 172 TYR B CA 1
ATOM 2838 C C . TYR B 1 151 ? 14.10568 20.76336 -52.11421 1.000 18.21000 172 TYR B C 1
ATOM 2839 O O . TYR B 1 151 ? 14.07744 19.89834 -52.99903 1.000 15.85000 172 TYR B O 1
ATOM 2848 N N . PRO B 1 152 ? 14.08370 22.06316 -52.41055 1.000 14.12000 173 PRO B N 1
ATOM 2849 C CA . PRO B 1 152 ? 13.80403 22.50522 -53.78511 1.000 15.20000 173 PRO B CA 1
ATOM 2850 C C . PRO B 1 152 ? 14.84960 21.98543 -54.76278 1.000 16.90000 173 PRO B C 1
ATOM 2851 O O . PRO B 1 152 ? 16.05878 22.14839 -54.56137 1.000 19.19000 173 PRO B O 1
ATOM 2855 N N . GLY B 1 153 ? 14.37095 21.36958 -55.83654 1.000 17.35000 174 GLY B N 1
ATOM 2856 C CA . GLY B 1 153 ? 15.27960 20.87924 -56.85064 1.000 18.36000 174 GLY B CA 1
ATOM 2857 C C . GLY B 1 153 ? 16.04801 19.63075 -56.49256 1.000 17.27000 174 GLY B C 1
ATOM 2858 O O . GLY B 1 153 ? 16.95603 19.26094 -57.23673 1.000 15.69000 174 GLY B O 1
ATOM 2859 N N . GLN B 1 154 ? 15.75591 18.98597 -55.35533 1.000 16.79000 175 GLN B N 1
ATOM 2860 C CA . GLN B 1 154 ? 16.53930 17.84570 -54.88885 1.000 12.02000 175 GLN B CA 1
ATOM 2861 C C . GLN B 1 154 ? 15.78460 16.52043 -54.85710 1.000 12.92000 175 GLN B C 1
ATOM 2862 O O . GLN B 1 154 ? 16.42367 15.47704 -54.65814 1.000 15.40000 175 GLN B O 1
ATOM 2868 N N . ILE B 1 155 ? 14.48159 16.51710 -55.09538 1.000 13.90000 176 ILE B N 1
ATOM 2869 C CA . ILE B 1 155 ? 13.65567 15.32841 -54.91888 1.000 13.78000 176 ILE B CA 1
ATOM 2870 C C . ILE B 1 155 ? 13.35054 14.73492 -56.28470 1.000 15.96000 176 ILE B C 1
ATOM 2871 O O . ILE B 1 155 ? 12.98110 15.45983 -57.21753 1.000 17.77000 176 ILE B O 1
ATOM 2876 N N . THR B 1 156 ? 13.48314 13.41952 -56.40655 1.000 15.39000 177 THR B N 1
ATOM 2877 C CA . THR B 1 156 ? 13.10743 12.72019 -57.62894 1.000 16.62000 177 THR B CA 1
ATOM 2878 C C . THR B 1 156 ? 11.94374 11.77784 -57.33247 1.000 13.84000 177 THR B C 1
ATOM 2879 O O . THR B 1 156 ? 11.56805 11.54507 -56.17207 1.000 13.41000 177 THR B O 1
ATOM 2883 N N . GLN B 1 157 ? 11.38876 11.20227 -58.40887 1.000 17.57000 178 GLN B N 1
ATOM 2884 C CA . GLN B 1 157 ? 10.31269 10.21878 -58.27627 1.000 20.81000 178 GLN B CA 1
ATOM 2885 C C . GLN B 1 157 ? 10.75640 8.94387 -57.56960 1.000 14.91000 178 GLN B C 1
ATOM 2886 O O . GLN B 1 157 ? 9.90352 8.15782 -57.14134 1.000 17.32000 178 GLN B O 1
ATOM 2892 N N . ASN B 1 158 ? 12.05700 8.74560 -57.40662 1.000 13.17000 179 ASN B N 1
ATOM 2893 C CA . ASN B 1 158 ? 12.61292 7.57672 -56.75230 1.000 14.64000 179 ASN B CA 1
ATOM 2894 C C . ASN B 1 158 ? 12.78231 7.79478 -55.26549 1.000 12.89000 179 ASN B C 1
ATOM 2895 O O . ASN B 1 158 ? 13.39468 6.97020 -54.57989 1.000 14.26000 179 ASN B O 1
ATOM 2900 N N . MET B 1 159 ? 12.23406 8.87813 -54.76209 1.000 13.91000 180 MET B N 1
ATOM 2901 C CA . MET B 1 159 ? 12.36264 9.25736 -53.37358 1.000 13.29000 180 MET B CA 1
ATOM 2902 C C . MET B 1 159 ? 10.95691 9.44799 -52.83844 1.000 14.17000 180 MET B C 1
ATOM 2903 O O . MET B 1 159 ? 10.04531 9.87235 -53.55879 1.000 16.00000 180 MET B O 1
ATOM 2908 N N . LEU B 1 160 ? 10.79142 9.12674 -51.56350 1.000 14.77000 181 LEU B N 1
ATOM 2909 C CA . LEU B 1 160 ? 9.52822 9.23657 -50.85384 1.000 17.87000 181 LEU B CA 1
ATOM 2910 C C . LEU B 1 160 ? 9.82508 9.92601 -49.54237 1.000 16.91000 181 LEU B C 1
ATOM 2911 O O . LEU B 1 160 ? 10.73385 9.51753 -48.81719 1.000 17.75000 181 LEU B O 1
ATOM 2916 N N . CYS B 1 161 ? 9.00702 10.89652 -49.17816 1.000 14.23000 182 CYS B N 1
ATOM 2917 C CA . CYS B 1 161 ? 9.26400 11.63452 -47.95841 1.000 15.83000 182 CYS B CA 1
ATOM 2918 C C . CYS B 1 161 ? 8.27155 11.27530 -46.87408 1.000 13.67000 182 CYS B C 1
ATOM 2919 O O . CYS B 1 161 ? 7.12082 10.92985 -47.14880 1.000 14.64000 182 CYS B O 1
ATOM 2922 N N . ALA B 1 162 ? 8.75267 11.33942 -45.63148 1.000 14.13000 183 ALA B N 1
ATOM 2923 C CA . ALA B 1 162 ? 7.92885 10.95427 -44.49400 1.000 13.13000 183 ALA B CA 1
ATOM 2924 C C . ALA B 1 162 ? 8.43135 11.66151 -43.24741 1.000 12.61000 183 ALA B C 1
ATOM 2925 O O . ALA B 1 162 ? 9.62841 11.90974 -43.09511 1.000 14.92000 183 ALA B O 1
ATOM 2927 N N . GLY B 1 163 ? 7.51239 11.97931 -42.34884 1.000 12.72000 184 GLY B N 1
ATOM 2928 C CA . GLY B 1 163 ? 7.90829 12.67198 -41.14815 1.000 13.80000 184 GLY B CA 1
ATOM 2929 C C . GLY B 1 163 ? 6.75220 12.88403 -40.20279 1.000 12.24000 184 GLY B C 1
ATOM 2930 O O . GLY B 1 163 ? 5.68877 12.28675 -40.34123 1.000 14.52000 184 GLY B O 1
ATOM 2931 N N . ASP B 1 164 ? 6.97928 13.79035 -39.25925 1.000 12.57000 185 ASP B N 1
ATOM 2932 C CA . ASP B 1 164 ? 6.01576 14.03634 -38.18938 1.000 14.35000 185 ASP B CA 1
ATOM 2933 C C . ASP B 1 164 ? 6.11064 15.50122 -37.77634 1.000 14.14000 185 ASP B C 1
ATOM 2934 O O . ASP B 1 164 ? 7.08610 15.91036 -37.14514 1.000 15.93000 185 ASP B O 1
ATOM 2939 N N . GLU B 1 165 ? 5.08316 16.29276 -38.11881 1.000 18.49000 186 GLU B N 1
ATOM 2940 C CA . GLU B 1 165 ? 5.13495 17.73869 -37.89423 1.000 19.65000 186 GLU B CA 1
ATOM 2941 C C . GLU B 1 165 ? 4.98118 18.10926 -36.42783 1.000 18.89000 186 GLU B C 1
ATOM 2942 O O . GLU B 1 165 ? 5.33422 19.22954 -36.04209 1.000 22.67000 186 GLU B O 1
ATOM 2948 N N . LYS B 1 166 A 4.44795 17.20804 -35.61178 1.000 18.21000 186 LYS B N 1
ATOM 2949 C CA . LYS B 1 166 A 4.18160 17.52372 -34.21097 1.000 17.68000 186 LYS B CA 1
ATOM 2950 C C . LYS B 1 166 A 5.44340 17.39942 -33.36975 1.000 21.25000 186 LYS B C 1
ATOM 2951 O O . LYS B 1 166 A 5.83829 18.34646 -32.68509 1.000 20.74000 186 LYS B O 1
ATOM 2957 N N . TYR B 1 167 B 6.11126 16.24867 -33.42774 1.000 15.34000 186 TYR B N 1
ATOM 2958 C CA . TYR B 1 167 B 7.26669 16.02171 -32.59116 1.000 14.20000 186 TYR B CA 1
ATOM 2959 C C . TYR B 1 167 B 8.54993 15.92104 -33.39238 1.000 16.07000 186 TYR B C 1
ATOM 2960 O O . TYR B 1 167 B 9.63699 15.94543 -32.80434 1.000 18.48000 186 TYR B O 1
ATOM 2969 N N . GLY B 1 168 ? 8.45517 15.82809 -34.71092 1.000 16.23000 187 GLY B N 1
ATOM 2970 C CA . GLY B 1 168 ? 9.66034 15.68132 -35.49824 1.000 16.81000 187 GLY B CA 1
ATOM 2971 C C . GLY B 1 168 ? 10.27188 14.29758 -35.47990 1.000 15.08000 187 GLY B C 1
ATOM 2972 O O . GLY B 1 168 ? 11.46299 14.17046 -35.77454 1.000 15.78000 187 GLY B O 1
ATOM 2973 N N . LYS B 1 169 ? 9.51036 13.24964 -35.13851 1.000 12.66000 188 LYS B N 1
ATOM 2974 C CA . LYS B 1 169 ? 10.05639 11.89862 -35.25309 1.000 12.33000 188 LYS B CA 1
ATOM 2975 C C . LYS B 1 169 ? 10.71606 11.70212 -36.61422 1.000 12.99000 188 LYS B C 1
ATOM 2976 O O . LYS B 1 169 ? 10.18347 12.11317 -37.64416 1.000 13.88000 188 LYS B O 1
ATOM 2982 N N . ASP B 1 170 ? 11.89075 11.07502 -36.61647 1.000 12.77000 189 ASP B N 1
ATOM 2983 C CA . ASP B 1 170 ? 12.67957 11.10482 -37.84207 1.000 15.38000 189 ASP B CA 1
ATOM 2984 C C . ASP B 1 170 ? 13.77820 10.05712 -37.73783 1.000 11.87000 189 ASP B C 1
ATOM 2985 O O . ASP B 1 170 ? 14.18629 9.66263 -36.64242 1.000 14.89000 189 ASP B O 1
ATOM 2990 N N . SER B 1 171 ? 14.24945 9.60452 -38.89997 1.000 10.44000 190 SER B N 1
ATOM 2991 C CA . SER B 1 171 ? 15.43875 8.75976 -38.90507 1.000 10.20000 190 SER B CA 1
ATOM 2992 C C . SER B 1 171 ? 16.68383 9.63320 -38.76747 1.000 13.12000 190 SER B C 1
ATOM 2993 O O . SER B 1 171 ? 16.60681 10.85776 -38.73033 1.000 14.24000 190 SER B O 1
ATOM 2996 N N . CYS B 1 172 ? 17.84012 8.99598 -38.62602 1.000 12.02000 191 CYS B N 1
ATOM 2997 C CA . CYS B 1 172 ? 19.04444 9.78033 -38.38768 0.700 9.46000 191 CYS B CA 1
ATOM 2998 C C . CYS B 1 172 ? 20.26890 8.97901 -38.82814 1.000 12.87000 191 CYS B C 1
ATOM 2999 O O . CYS B 1 172 ? 20.15390 7.88465 -39.39304 1.000 13.04000 191 CYS B O 1
ATOM 3002 N N . GLN B 1 173 ? 21.45519 9.53776 -38.57204 1.000 13.51000 192 GLN B N 1
ATOM 3003 C CA . GLN B 1 173 ? 22.69676 8.86174 -38.92065 1.000 15.47000 192 GLN B CA 1
ATOM 3004 C C . GLN B 1 173 ? 22.75423 7.48301 -38.27823 1.000 12.60000 192 GLN B C 1
ATOM 3005 O O . GLN B 1 173 ? 22.58029 7.33692 -37.06419 1.000 14.66000 192 GLN B O 1
ATOM 3011 N N . GLY B 1 174 ? 23.01219 6.48118 -39.10565 1.000 12.20000 193 GLY B N 1
ATOM 3012 C CA . GLY B 1 174 ? 23.06659 5.09280 -38.70079 1.000 11.02000 193 GLY B CA 1
ATOM 3013 C C . GLY B 1 174 ? 21.81430 4.31358 -39.01607 1.000 15.24000 193 GLY B C 1
ATOM 3014 O O . GLY B 1 174 ? 21.83178 3.08371 -38.95848 1.000 14.55000 193 GLY B O 1
ATOM 3015 N N . ASP B 1 175 ? 20.73490 4.99734 -39.35699 1.000 11.11000 194 ASP B N 1
ATOM 3016 C CA . ASP B 1 175 ? 19.50029 4.32586 -39.74527 1.000 10.83000 194 ASP B CA 1
ATOM 3017 C C . ASP B 1 175 ? 19.45682 4.00918 -41.23086 1.000 11.70000 194 ASP B C 1
ATOM 3018 O O . ASP B 1 175 ? 18.55577 3.28753 -41.67087 1.000 13.82000 194 ASP B O 1
ATOM 3023 N N . SER B 1 176 ? 20.36033 4.59248 -42.00928 1.000 12.60000 195 SER B N 1
ATOM 3024 C CA . SER B 1 176 ? 20.34485 4.44540 -43.45941 1.000 13.14000 195 SER B CA 1
ATOM 3025 C C . SER B 1 176 ? 20.16819 2.99683 -43.86704 1.000 13.87000 195 SER B C 1
ATOM 3026 O O . SER B 1 176 ? 20.77707 2.09145 -43.29706 1.000 12.94000 195 SER B O 1
ATOM 3029 N N . GLY B 1 177 ? 19.35686 2.79352 -44.89363 1.000 12.37000 196 GLY B N 1
ATOM 3030 C CA . GLY B 1 177 ? 19.09820 1.47601 -45.40745 1.000 13.07000 196 GLY B CA 1
ATOM 3031 C C . GLY B 1 177 ? 18.05938 0.70559 -44.64413 1.000 13.39000 196 GLY B C 1
ATOM 3032 O O . GLY B 1 177 ? 17.62129 -0.33870 -45.12369 1.000 13.87000 196 GLY B O 1
ATOM 3033 N N . GLY B 1 178 ? 17.62641 1.20333 -43.48617 1.000 13.40000 197 GLY B N 1
ATOM 3034 C CA . GLY B 1 178 ? 16.57356 0.56063 -42.73349 1.000 13.44000 197 GLY B CA 1
ATOM 3035 C C . GLY B 1 178 ? 15.19883 0.86672 -43.28848 1.000 12.07000 197 GLY B C 1
ATOM 3036 O O . GLY B 1 178 ? 15.01009 1.70775 -44.18265 1.000 11.87000 197 GLY B O 1
ATOM 3037 N N . PRO B 1 179 ? 14.18836 0.18239 -42.75204 1.000 11.97000 198 PRO B N 1
ATOM 3038 C CA . PRO B 1 179 ? 12.86171 0.18839 -43.38499 1.000 11.92000 198 PRO B CA 1
ATOM 3039 C C . PRO B 1 179 ? 11.95406 1.32745 -42.94563 1.000 13.80000 198 PRO B C 1
ATOM 3040 O O . PRO B 1 179 ? 11.94487 1.75696 -41.78882 1.000 15.67000 198 PRO B O 1
ATOM 3044 N N . LEU B 1 180 ? 11.17143 1.80479 -43.91272 1.000 10.60000 199 LEU B N 1
ATOM 3045 C CA . LEU B 1 180 ? 9.95005 2.57008 -43.69805 1.000 11.53000 199 LEU B CA 1
ATOM 3046 C C . LEU B 1 180 ? 8.81892 1.61273 -44.03833 1.000 11.48000 199 LEU B C 1
ATOM 3047 O O . LEU B 1 180 ? 8.71711 1.15462 -45.18291 1.000 13.24000 199 LEU B O 1
ATOM 3052 N N . VAL B 1 181 ? 8.02241 1.25547 -43.03166 1.000 12.13000 200 VAL B N 1
ATOM 3053 C CA . VAL B 1 181 ? 7.03942 0.18895 -43.14626 1.000 13.55000 200 VAL B CA 1
ATOM 3054 C C . VAL B 1 181 ? 5.65768 0.81314 -43.10055 1.000 14.42000 200 VAL B C 1
ATOM 3055 O O . VAL B 1 181 ? 5.33689 1.52260 -42.14348 1.000 14.98000 200 VAL B O 1
ATOM 3059 N N . CYS B 1 182 ? 4.83694 0.54758 -44.11316 1.000 15.30000 201 CYS B N 1
ATOM 3060 C CA . CYS B 1 182 ? 3.47110 1.06654 -44.16324 1.000 14.50000 201 CYS B CA 1
ATOM 3061 C C . CYS B 1 182 ? 2.52834 -0.08372 -44.49419 1.000 14.26000 201 CYS B C 1
ATOM 3062 O O . CYS B 1 182 ? 2.73112 -0.79046 -45.49058 1.000 17.61000 201 CYS B O 1
ATOM 3065 N N . GLY B 1 183 ? 1.51320 -0.27586 -43.65402 1.000 22.42000 202 GLY B N 1
ATOM 3066 C CA . GLY B 1 183 ? 0.56353 -1.35558 -43.90415 1.000 21.24000 202 GLY B CA 1
ATOM 3067 C C . GLY B 1 183 ? 1.22740 -2.71228 -43.96834 1.000 18.35000 202 GLY B C 1
ATOM 3068 O O . GLY B 1 183 ? 0.87149 -3.54372 -44.81642 1.000 24.67000 202 GLY B O 1
ATOM 3069 N N . ASP B 1 184 ? 2.23125 -2.92690 -43.12117 1.000 19.31000 203 ASP B N 1
ATOM 3070 C CA . ASP B 1 184 ? 2.96023 -4.18760 -43.02311 1.000 21.34000 203 ASP B CA 1
ATOM 3071 C C . ASP B 1 184 ? 3.70017 -4.53140 -44.31784 1.000 20.02000 203 ASP B C 1
ATOM 3072 O O . ASP B 1 184 ? 4.00444 -5.68876 -44.57966 1.000 17.72000 203 ASP B O 1
ATOM 3077 N N . HIS B 1 185 ? 4.02392 -3.52069 -45.12368 1.000 15.34000 208 HIS B N 1
ATOM 3078 C CA . HIS B 1 185 ? 4.82847 -3.71361 -46.32454 1.000 15.52000 208 HIS B CA 1
ATOM 3079 C C . HIS B 1 185 ? 5.97549 -2.71967 -46.33201 1.000 14.87000 208 HIS B C 1
ATOM 3080 O O . HIS B 1 185 ? 5.87746 -1.63209 -45.75648 1.000 15.24000 208 HIS B O 1
ATOM 3087 N N . LEU B 1 186 ? 7.05834 -3.09470 -47.00303 1.000 12.74000 209 LEU B N 1
ATOM 3088 C CA . LEU B 1 186 ? 8.20046 -2.20075 -47.12799 1.000 12.45000 209 LEU B CA 1
ATOM 3089 C C . LEU B 1 186 ? 7.88940 -1.11301 -48.14984 1.000 14.56000 209 LEU B C 1
ATOM 3090 O O . LEU B 1 186 ? 7.72550 -1.39195 -49.34489 1.000 13.46000 209 LEU B O 1
ATOM 3095 N N . ARG B 1 187 ? 7.85580 0.12972 -47.68354 1.000 13.44000 210 ARG B N 1
ATOM 3096 C CA . ARG B 1 187 ? 7.54085 1.26623 -48.52706 1.000 11.33000 210 ARG B CA 1
ATOM 3097 C C . ARG B 1 187 ? 8.77189 2.08770 -48.88082 1.000 12.36000 210 ARG B C 1
ATOM 3098 O O . ARG B 1 187 ? 8.82132 2.69745 -49.95670 1.000 13.96000 210 ARG B O 1
ATOM 3106 N N . GLY B 1 188 ? 9.76655 2.11515 -48.00022 1.000 13.28000 211 GLY B N 1
ATOM 3107 C CA . GLY B 1 188 ? 10.91783 2.96411 -48.21956 1.000 11.63000 211 GLY B CA 1
ATOM 3108 C C . GLY B 1 188 ? 12.13190 2.42541 -47.50779 1.000 10.84000 211 GLY B C 1
ATOM 3109 O O . GLY B 1 188 ? 12.03843 1.56225 -46.62985 1.000 11.75000 211 GLY B O 1
ATOM 3110 N N . LEU B 1 189 ? 13.28435 2.98755 -47.87480 1.000 10.73000 212 LEU B N 1
ATOM 3111 C CA . LEU B 1 189 ? 14.52944 2.76267 -47.14837 1.000 11.30000 212 LEU B CA 1
ATOM 3112 C C . LEU B 1 189 ? 15.08941 4.10763 -46.71805 1.000 12.37000 212 LEU B C 1
ATOM 3113 O O . LEU B 1 189 ? 15.09187 5.05403 -47.50441 1.000 13.24000 212 LEU B O 1
ATOM 3118 N N . VAL B 1 190 ? 15.55509 4.19009 -45.45959 1.000 11.16000 213 VAL B N 1
ATOM 3119 C CA . VAL B 1 190 ? 16.15585 5.42908 -44.96935 1.000 11.05000 213 VAL B CA 1
ATOM 3120 C C . VAL B 1 190 ? 17.28289 5.84183 -45.89720 1.000 13.74000 213 VAL B C 1
ATOM 3121 O O . VAL B 1 190 ? 18.20680 5.06291 -46.14035 1.000 13.50000 213 VAL B O 1
ATOM 3125 N N . SER B 1 191 ? 17.24964 7.09360 -46.36922 1.000 11.45000 214 SER B N 1
ATOM 3126 C CA . SER B 1 191 ? 18.26806 7.52062 -47.31854 1.000 11.58000 214 SER B CA 1
ATOM 3127 C C . SER B 1 191 ? 18.96678 8.79051 -46.83693 1.000 16.03000 214 SER B C 1
ATOM 3128 O O . SER B 1 191 ? 20.16126 8.76064 -46.53871 1.000 14.66000 214 SER B O 1
ATOM 3131 N N . TRP B 1 192 ? 18.21621 9.87842 -46.67929 1.000 14.74000 215 TRP B N 1
ATOM 3132 C CA . TRP B 1 192 ? 18.78574 11.15468 -46.26094 1.000 11.64000 215 TRP B CA 1
ATOM 3133 C C . TRP B 1 192 ? 17.67274 11.98652 -45.63609 1.000 12.73000 215 TRP B C 1
ATOM 3134 O O . TRP B 1 192 ? 16.53195 11.54091 -45.54939 1.000 13.73000 215 TRP B O 1
ATOM 3145 N N . GLY B 1 193 ? 18.02385 13.17530 -45.15445 1.000 14.84000 216 GLY B N 1
ATOM 3146 C CA . GLY B 1 193 ? 17.06226 14.02603 -44.48783 1.000 11.23000 216 GLY B CA 1
ATOM 3147 C C . GLY B 1 193 ? 17.78571 15.19568 -43.85237 1.000 13.90000 216 GLY B C 1
ATOM 3148 O O . GLY B 1 193 ? 18.97792 15.41102 -44.08872 1.000 16.57000 216 GLY B O 1
ATOM 3149 N N . ASN B 1 194 ? 17.06551 15.91457 -43.00320 1.000 12.91000 217 ASN B N 1
ATOM 3150 C CA . ASN B 1 194 ? 17.66357 17.11643 -42.42411 1.000 17.48000 217 ASN B CA 1
ATOM 3151 C C . ASN B 1 194 ? 18.79827 16.77478 -41.46065 1.000 16.19000 217 ASN B C 1
ATOM 3152 O O . ASN B 1 194 ? 18.87266 15.67787 -40.89239 1.000 16.49000 217 ASN B O 1
ATOM 3157 N N . ILE B 1 195 ? 19.70819 17.73869 -41.30075 1.000 17.81000 218 ILE B N 1
ATOM 3158 C CA . ILE B 1 195 ? 20.68018 17.73672 -40.21906 1.000 18.00000 218 ILE B CA 1
ATOM 3159 C C . ILE B 1 195 ? 20.59044 19.10652 -39.56363 1.000 20.99000 218 ILE B C 1
ATOM 3160 O O . ILE B 1 195 ? 20.76366 20.12182 -40.24162 1.000 24.52000 218 ILE B O 1
ATOM 3165 N N . PRO B 1 196 ? 20.32112 19.19878 -38.24917 1.000 16.68000 219 PRO B N 1
ATOM 3166 C CA . PRO B 1 196 ? 20.16262 18.05193 -37.34687 1.000 19.19000 219 PRO B CA 1
ATOM 3167 C C . PRO B 1 196 ? 18.92270 17.23973 -37.67600 1.000 17.92000 219 PRO B C 1
ATOM 3168 O O . PRO B 1 196 ? 17.98631 17.74317 -38.28142 1.000 18.02000 219 PRO B O 1
ATOM 3172 N N . CYS B 1 197 ? 18.93160 15.97678 -37.27310 1.000 19.05000 220 CYS B N 1
ATOM 3173 C CA . CYS B 1 197 ? 17.78952 15.12728 -37.54916 0.700 12.14000 220 CYS B CA 1
ATOM 3174 C C . CYS B 1 197 ? 16.56964 15.62569 -36.79937 1.000 16.46000 220 CYS B C 1
ATOM 3175 O O . CYS B 1 197 ? 16.67334 16.22168 -35.72053 1.000 19.53000 220 CYS B O 1
ATOM 3178 N N . GLY B 1 198 A 15.40417 15.35932 -37.37566 1.000 17.23000 220 GLY B N 1
ATOM 3179 C CA . GLY B 1 198 A 14.17070 15.91992 -36.85957 1.000 14.16000 220 GLY B CA 1
ATOM 3180 C C . GLY B 1 198 A 13.32982 16.38974 -38.02750 1.000 14.83000 220 GLY B C 1
ATOM 3181 O O . GLY B 1 198 A 13.83823 17.05689 -38.93234 1.000 18.65000 220 GLY B O 1
ATOM 3182 N N . SER B 1 199 ? 12.05210 16.00533 -38.06418 1.000 16.02000 221 SER B N 1
ATOM 3183 C CA . SER B 1 199 ? 11.23011 16.24294 -39.24274 1.000 14.29000 221 SER B CA 1
ATOM 3184 C C . SER B 1 199 ? 10.15095 17.30143 -39.01501 1.000 13.68000 221 SER B C 1
ATOM 3185 O O . SER B 1 199 ? 9.19708 17.36317 -39.77686 1.000 18.21000 221 SER B O 1
ATOM 3188 N N . LYS B 1 200 ? 10.30343 18.16530 -38.00668 1.000 16.51000 222 LYS B N 1
ATOM 3189 C CA . LYS B 1 200 ? 9.27956 19.18385 -37.76752 1.000 18.88000 222 LYS B CA 1
ATOM 3190 C C . LYS B 1 200 ? 9.16013 20.14259 -38.94629 1.000 25.02000 222 LYS B C 1
ATOM 3191 O O . LYS B 1 200 ? 8.05742 20.58559 -39.28706 1.000 25.39000 222 LYS B O 1
ATOM 3197 N N . GLU B 1 201 ? 10.28013 20.49152 -39.57016 1.000 22.95000 223 GLU B N 1
ATOM 3198 C CA . GLU B 1 201 ? 10.25200 21.40998 -40.70210 1.000 21.36000 223 GLU B CA 1
ATOM 3199 C C . GLU B 1 201 ? 10.49487 20.74127 -42.03934 1.000 29.26000 223 GLU B C 1
ATOM 3200 O O . GLU B 1 201 ? 9.82811 21.07343 -43.01869 1.000 30.97000 223 GLU B O 1
ATOM 3206 N N . LYS B 1 202 ? 11.45678 19.83021 -42.11355 1.000 17.91000 224 LYS B N 1
ATOM 3207 C CA . LYS B 1 202 ? 11.76700 19.15924 -43.35191 1.000 16.36000 224 LYS B CA 1
ATOM 3208 C C . LYS B 1 202 ? 11.65687 17.65836 -43.13716 1.000 15.34000 224 LYS B C 1
ATOM 3209 O O . LYS B 1 202 ? 12.23082 17.14142 -42.16562 1.000 17.49000 224 LYS B O 1
ATOM 3215 N N . PRO B 1 203 ? 10.95210 16.93318 -44.00389 1.000 15.34000 225 PRO B N 1
ATOM 3216 C CA . PRO B 1 203 ? 10.73869 15.50270 -43.77874 1.000 13.26000 225 PRO B CA 1
ATOM 3217 C C . PRO B 1 203 ? 11.98460 14.68704 -44.09495 1.000 17.56000 225 PRO B C 1
ATOM 3218 O O . PRO B 1 203 ? 12.89948 15.14151 -44.77493 1.000 15.54000 225 PRO B O 1
ATOM 3222 N N . GLY B 1 204 ? 12.01201 13.46507 -43.55792 1.000 12.65000 226 GLY B N 1
ATOM 3223 C CA . GLY B 1 204 ? 13.01995 12.50996 -43.97364 1.000 12.07000 226 GLY B CA 1
ATOM 3224 C C . GLY B 1 204 ? 12.77603 12.04656 -45.39932 1.000 13.60000 226 GLY B C 1
ATOM 3225 O O . GLY B 1 204 ? 11.64055 12.00332 -45.88706 1.000 14.23000 226 GLY B O 1
ATOM 3226 N N . VAL B 1 205 ? 13.86410 11.69033 -46.08817 1.000 10.60000 227 VAL B N 1
ATOM 3227 C CA . VAL B 1 205 ? 13.80099 11.27042 -47.48522 1.000 11.12000 227 VAL B CA 1
ATOM 3228 C C . VAL B 1 205 ? 14.18698 9.79363 -47.57818 1.000 10.85000 227 VAL B C 1
ATOM 3229 O O . VAL B 1 205 ? 15.22503 9.36531 -47.04500 1.000 14.00000 227 VAL B O 1
ATOM 3233 N N . TYR B 1 206 ? 13.34880 9.01898 -48.24539 1.000 11.44000 228 TYR B N 1
ATOM 3234 C CA . TYR B 1 206 ? 13.46694 7.57272 -48.29029 1.000 10.27000 228 TYR B CA 1
ATOM 3235 C C . TYR B 1 206 ? 13.50926 7.09920 -49.74084 1.000 10.44000 228 TYR B C 1
ATOM 3236 O O . TYR B 1 206 ? 12.88778 7.69238 -50.62797 1.000 12.56000 228 TYR B O 1
ATOM 3245 N N . THR B 1 207 ? 14.25368 6.02318 -49.98614 1.000 12.71000 229 THR B N 1
ATOM 3246 C CA . THR B 1 207 ? 14.19870 5.40176 -51.30168 1.000 13.17000 229 THR B CA 1
ATOM 3247 C C . THR B 1 207 ? 12.81427 4.80864 -51.52078 1.000 12.96000 229 THR B C 1
ATOM 3248 O O . THR B 1 207 ? 12.28388 4.11447 -50.65467 1.000 13.80000 229 THR B O 1
ATOM 3252 N N . ASN B 1 208 ? 12.21774 5.10475 -52.66922 1.000 12.50000 230 ASN B N 1
ATOM 3253 C CA . ASN B 1 208 ? 10.81975 4.74988 -52.94849 1.000 12.64000 230 ASN B CA 1
ATOM 3254 C C . ASN B 1 208 ? 10.79069 3.31615 -53.47432 1.000 14.68000 230 ASN B C 1
ATOM 3255 O O . ASN B 1 208 ? 10.88102 3.07031 -54.67464 1.000 16.44000 230 ASN B O 1
ATOM 3260 N N . VAL B 1 209 ? 10.64818 2.35522 -52.55167 1.000 13.46000 231 VAL B N 1
ATOM 3261 C CA . VAL B 1 209 ? 10.83896 0.93040 -52.84701 1.000 13.64000 231 VAL B CA 1
ATOM 3262 C C . VAL B 1 209 ? 9.87853 0.40533 -53.90674 1.000 12.96000 231 VAL B C 1
ATOM 3263 O O . VAL B 1 209 ? 10.24991 -0.45472 -54.72068 1.000 14.55000 231 VAL B O 1
ATOM 3267 N N . CYS B 1 210 ? 8.64392 0.91677 -53.94413 1.000 14.53000 232 CYS B N 1
ATOM 3268 C CA . CYS B 1 210 ? 7.66703 0.42813 -54.91409 1.000 14.15000 232 CYS B CA 1
ATOM 3269 C C . CYS B 1 210 ? 8.14756 0.58503 -56.35147 1.000 15.06000 232 CYS B C 1
ATOM 3270 O O . CYS B 1 210 ? 7.66437 -0.12948 -57.23292 1.000 18.47000 232 CYS B O 1
ATOM 3273 N N . ARG B 1 211 ? 9.08588 1.50336 -56.60997 1.000 13.38000 233 ARG B N 1
ATOM 3274 C CA . ARG B 1 211 ? 9.59221 1.71392 -57.96032 1.000 14.98000 233 ARG B CA 1
ATOM 3275 C C . ARG B 1 211 ? 10.52691 0.60140 -58.41986 1.000 16.39000 233 ARG B C 1
ATOM 3276 O O . ARG B 1 211 ? 10.87485 0.56021 -59.60637 1.000 16.72000 233 ARG B O 1
ATOM 3284 N N . TYR B 1 212 ? 10.94753 -0.28598 -57.51570 1.000 16.94000 234 TYR B N 1
ATOM 3285 C CA . TYR B 1 212 ? 12.06235 -1.18845 -57.76825 1.000 13.67000 234 TYR B CA 1
ATOM 3286 C C . TYR B 1 212 ? 11.65994 -2.65550 -57.76982 1.000 11.63000 234 TYR B C 1
ATOM 3287 O O . TYR B 1 212 ? 12.54017 -3.51912 -57.78618 1.000 13.56000 234 TYR B O 1
ATOM 3296 N N . THR B 1 213 ? 10.35900 -2.95961 -57.77787 1.000 15.46000 235 THR B N 1
ATOM 3297 C CA . THR B 1 213 ? 9.92461 -4.35224 -57.67184 1.000 12.24000 235 THR B CA 1
ATOM 3298 C C . THR B 1 213 ? 10.46342 -5.21796 -58.80611 1.000 13.42000 235 THR B C 1
ATOM 3299 O O . THR B 1 213 ? 10.90034 -6.34655 -58.56867 1.000 15.63000 235 THR B O 1
ATOM 3303 N N . ASN B 1 214 ? 10.42070 -4.73041 -60.04809 1.000 13.14000 236 ASN B N 1
ATOM 3304 C CA . ASN B 1 214 ? 10.97443 -5.53014 -61.14319 1.000 16.72000 236 ASN B CA 1
ATOM 3305 C C . ASN B 1 214 ? 12.44496 -5.84302 -60.95365 1.000 16.63000 236 ASN B C 1
ATOM 3306 O O . ASN B 1 214 ? 12.86388 -7.00237 -61.07843 1.000 18.00000 236 ASN B O 1
ATOM 3311 N N . TRP B 1 215 ? 13.25287 -4.80873 -60.70659 1.000 15.98000 237 TRP B N 1
ATOM 3312 C CA . TRP B 1 215 ? 14.69094 -5.00282 -60.56466 1.000 15.80000 237 TRP B CA 1
ATOM 3313 C C . TRP B 1 215 ? 15.00107 -5.93456 -59.39946 1.000 16.37000 237 TRP B C 1
ATOM 3314 O O . TRP B 1 215 ? 15.84600 -6.82226 -59.51994 1.000 16.13000 237 TRP B O 1
ATOM 3325 N N . ILE B 1 216 ? 14.30175 -5.76882 -58.27475 1.000 14.51000 238 ILE B N 1
ATOM 3326 C CA . ILE B 1 216 ? 14.54430 -6.62194 -57.11991 1.000 13.53000 238 ILE B CA 1
ATOM 3327 C C . ILE B 1 216 ? 14.23177 -8.07253 -57.45703 1.000 16.25000 238 ILE B C 1
ATOM 3328 O O . ILE B 1 216 ? 15.02517 -8.97575 -57.16839 1.000 16.07000 238 ILE B O 1
ATOM 3333 N N . GLN B 1 217 ? 13.06266 -8.31489 -58.06089 1.000 16.02000 239 GLN B N 1
ATOM 3334 C CA . GLN B 1 217 ? 12.66919 -9.68216 -58.36929 1.000 17.92000 239 GLN B CA 1
ATOM 3335 C C . GLN B 1 217 ? 13.62137 -10.31065 -59.37746 1.000 21.81000 239 GLN B C 1
ATOM 3336 O O . GLN B 1 217 ? 13.97108 -11.49027 -59.26373 1.000 20.95000 239 GLN B O 1
ATOM 3342 N N . LYS B 1 218 ? 14.03555 -9.54480 -60.38470 1.000 15.95000 240 LYS B N 1
ATOM 3343 C CA . LYS B 1 218 ? 14.89616 -10.10428 -61.42223 1.000 22.00000 240 LYS B CA 1
ATOM 3344 C C . LYS B 1 218 ? 16.28624 -10.41313 -60.87339 1.000 23.59000 240 LYS B C 1
ATOM 3345 O O . LYS B 1 218 ? 16.91490 -11.40972 -61.26027 1.000 21.88000 240 LYS B O 1
ATOM 3351 N N . THR B 1 219 ? 16.77107 -9.58013 -59.95256 1.000 17.22000 241 THR B N 1
ATOM 3352 C CA . THR B 1 219 ? 18.10022 -9.79042 -59.38415 1.000 20.48000 241 THR B CA 1
ATOM 3353 C C . THR B 1 219 ? 18.13047 -11.03202 -58.51256 1.000 20.41000 241 THR B C 1
ATOM 3354 O O . THR B 1 219 ? 19.11063 -11.78854 -58.54340 1.000 21.58000 241 THR B O 1
ATOM 3358 N N . ILE B 1 220 ? 17.05507 -11.26820 -57.75349 1.000 19.90000 242 ILE B N 1
ATOM 3359 C CA . ILE B 1 220 ? 16.97633 -12.41833 -56.85799 1.000 18.04000 242 ILE B CA 1
ATOM 3360 C C . ILE B 1 220 ? 16.83835 -13.70476 -57.65444 1.000 23.93000 242 ILE B C 1
ATOM 3361 O O . ILE B 1 220 ? 17.38756 -14.74784 -57.27731 1.000 27.27000 242 ILE B O 1
ATOM 3366 N N . GLN B 1 221 ? 16.14293 -13.64759 -58.78003 1.000 24.53000 243 GLN B N 1
ATOM 3367 C CA . GLN B 1 221 ? 15.86995 -14.83321 -59.57724 1.000 31.69000 243 GLN B CA 1
ATOM 3368 C C . GLN B 1 221 ? 17.03667 -15.27220 -60.46800 1.000 38.46000 243 GLN B C 1
ATOM 3369 O O . GLN B 1 221 ? 17.10382 -16.43465 -60.87169 1.000 38.50000 243 GLN B O 1
ATOM 3375 N N . ALA B 1 222 ? 17.94533 -14.35415 -60.77425 1.000 33.37000 244 ALA B N 1
ATOM 3376 C CA . ALA B 1 222 ? 19.11635 -14.70584 -61.57183 1.000 41.60000 244 ALA B CA 1
#

InterPro domains:
  IPR001254 Serine proteases, trypsin domain [PF00089] (23-237)
  IPR001254 Serine proteases, trypsin domain [PS50240] (22-242)
  IPR001254 Serine proteases, trypsin domain [SM00020] (21-237)
  IPR001254 Serine proteases, trypsin domain [cd00190] (23-240)
  IPR001314 Peptidase S1A, chymotrypsin family [PR00722] (48-63)
  IPR001314 Peptidase S1A, chymotrypsin family [PR00722] (102-116)
  IPR001314 Peptidase S1A, chymotrypsin family [PR00722] (190-202)
  IPR009003 Peptidase S1, PA clan [SSF50494] (9-242)
  IPR018114 Serine proteases, trypsin family, histidine active site [PS00134] (58-63)
  IPR033116 Serine proteases, trypsin family, serine active site [PS00135] (191-202)

Organism: Homo sapiens (NCBI:txid9606)

Solvent-accessible surface area: 19184 Å² total

Sequence (444 aa):
LVHGGPCDKTSSHPYQAALYTSGHLLCGGVLIHPLWVLTAAHCKKPNLQVFLGKHNLGQQESSQEQSSSVVRAVIHPDYDAASHDQDIMLLRLARPAKLSELIQPLPLERDCSAQTTSCHILGWGKTADGDFPDTIQCAYIHLVSREECEHAYPGQITQNMLCAGDEKYGKDSCQGDSGGPLVCGDHLRGLVSWGNIPCGSKEKPGVYTNVCRYTNWIQKTIQALVHGGPCDKTSSHPYQAALYTSGHLLCGGVLIHPLWVLTAAHCKKPNLQVFLGKHNLGQQESSQEQSSSVVRAVIHPDYDAASHDQDIMLLRLARPAKLSELIQPLPLERDCSAQTTSCHILGWGKTADGDFPDTIQCAYIHLVSREECEHAYPGQITQNMLCAGDEKYGKDSCQGDSGGPLVCGDHLRGLVSWGNIPCGSKEKPGVYTNVCRYTNWIQKTIQA

Nearest PDB structures (foldseek):
  7qi0-assembly2_B  TM=1.002E+00  e=9.403E-47  Homo sapiens
  6skb-assembly3_C  TM=1.001E+00  e=2.007E-45  Homo sapiens
  1lo6-assembly1_A  TM=1.001E+00  e=3.702E-45  Homo sapiens
  6skc-assembly1_A  TM=9.982E-01  e=2.456E-44  Homo sapiens
  1gvl-assembly1_A  TM=8.967E-01  e=1.286E-37  Homo sapiens

B-factor: mean 20.8, std 9.16, range [6.48, 68.49]

Secondary structure (P-SEA, 3-state):
ccccccccccccccbbbbbccccccbbbbbccccbbbbbcccccccccccccccccccccccbbbbbbcccccccccccccccccbbbbbccccccccccbbbbbccccccccccccccccccccccccccccbbbbbbbbbcaaaaaaaccccccccbbbbbbcccccccccccccccccccccccccccccccccccccbbbbbccccccaaaaaaaaac/ccccccccccccccbbbbbccccccbbbbbccccbbbbbccccccccccccccccccccccbbbbbbbcccccccccccccccccbbbbbbcccccccccbbbbbccccccccccccccccccccccccccccbbbbbbbbbcaaaaaaaccccccccbbbbbbcccccccccccccccccccccccccccccccccccccbbbbbccccccaaaaaaaaac